Protein AF-A0A7J6W0S1-F1 (afdb_monomer_lite)

InterPro domains:
  IPR038837 tRNA ligase 1 [PTHR35460] (4-282)

Radius of gyration: 27.19 Å; chains: 1; bounding box: 61×71×93 Å

Organism: Thalictrum thalictroides (NCBI:txid46969)

Secondary structure (DSSP, 8-state):
--TTEEEEEEEEE--PBP-EEP-TT-HHHHHHHHHHHTTSEEEEEEEE-SSEEEEE--TTT-EEETTEESSHHHHHHHHHHHHHHHHHHGGGHHHHHHHHHHHHHHTTEEEEEEEE-SSS--BSB--SS-EEEEEEEEE--SSSPEEPPHHHHHHHHHHHTPPBPPEEEE-SHHHHHHHHHHHHHHTTT-BHHHHHHHHHHH-SEEE--SS-HHHHT-SB--EEEEEEEETTHHHHHHHHHHHSPPPPP-----------------PPP--SHHHHHHHHHSEESSHHHHHHHHHHHHHHPBPTTSSBSS-EEEEEEE-GGGTTSS-TTEEEEEEEEEE--THHHHHHHHHHHH-TTSPP-BSSEEEEEEEEE--GGG-SSSSHHHHHHHTT--------HHHHHHHHHTS--EEEEE-HHHHIIIIIIITTHHHHT-SSS-HHHHHHHHHHHHHHHTT--HHHHHHHHHHHHHHHHHHHHHHHTTPPPPPTTSTHHHHHHHHHHHHHHHHHHHHHHH-------SSS----TT-----PPPPPP-----

Foldseek 3Di:
DPQFKEKEKFWLDFDAFDAEADAPVCVLLVVLLVCLAVLFWKKKKFFDDFAWKKKDQAPVSAIFTQFDGLDPVRVLVVVQVLVQLCQFPPPCSVVLNNVVRCVSNVQVKMWIWGFQALVFFDALFHWPATHIETDWMWRGPQDFTDIDALLVVVLVCLVSVHKYTKMFIGRHSQLSVQLVVLCVVCQAPQFPVSSVVSRCVSGPDIDHIPDDCCRGGRTHGQFMKMWIDGSCSVVSNVVSCVVRPHDDGDDDDDDDDDDDDSPDDDDDDDDFVVVLVVLLPHHYPGPSSVLVSVVSCQQQDADPVRHGPFQKDKGKDFDVVCVVPDDPFKTKIKITIDRPDPVRQVVVLVVCVVPLVHHHDGRGTMMMMMMGGHDPPVPPPPPVVVVVVVVVPCPPDPCDPVNSVVVSVVSTSMYTRGHPSSCCCQPLNLVLLVLLPDPDDPSLVVSLVRVLVVCVSVVPDPVVSVVSSVLSSVSSVVQNVCVVVVHDRQHSRHNCVPVVVSVVVVVVVVVVVVCVVPVDDDDDDDDRGPDDDPDDDDPDDDDDDDDDDD

Sequence (550 aa):
MDSDLAASAQIRATFYPKFENEEPDKKVRQTMLERVSCGDAVLEVSLKHSGSLFMYAGNEGGAYSKNSYGNIYTAVGIFVLDRMFNEAWGTDAIEKQSKFNTFLEDNRICISMELVTAVLGDHGQRPQEDYVVVTAIAELGNGKPNFYSTPDIIAFCRTWRLPTNHVWLFSTRESVESFFATFDDLYEEGTATVVCEALDKVADLSVPGSIDHIKAQGEILEGLVGRIVSHDSLKSMEAILKKYPLPQLHCVDHDMGRQILLRRICAEKTDEEEKIKAILETIPADYSTAKLQEIIRLVQEKTGKGEKAFKVEVKCYTNRHKMSLMSGDNLHYKMVIHVRDDLTFQKYKEKMRSNPELWPLYRGFFVDLNLFKVNKETTDAEGSNVLAKEVNCDCGTSTSRTEVLAAYKDTTLMIKLKFLKYKSQTFLIRNGLKTLYREEGEVLKAYKKEYSRQMSKWNVSARKQEELSKMLDKWAGYILKKKQNGEKQVQARTYLHEVEPFLLREILQKKLLFHDSNGNNASAQNFIFGCSHDNIISVRGEGIPGVMGL

pLDDT: mean 74.94, std 22.24, range [25.11, 98.31]

Structure (mmCIF, N/CA/C/O backbone):
data_AF-A0A7J6W0S1-F1
#
_entry.id   AF-A0A7J6W0S1-F1
#
loop_
_atom_site.group_PDB
_atom_site.id
_atom_site.type_symbol
_atom_site.label_atom_id
_atom_site.label_alt_id
_atom_site.label_comp_id
_atom_site.label_asym_id
_atom_site.label_entity_id
_atom_site.label_seq_id
_atom_site.pdbx_PDB_ins_code
_atom_site.Cartn_x
_atom_site.Cartn_y
_atom_site.Cartn_z
_atom_site.occupancy
_atom_site.B_iso_or_equiv
_atom_site.auth_seq_id
_atom_site.auth_comp_id
_atom_site.auth_asym_id
_atom_site.auth_atom_id
_atom_site.pdbx_PDB_model_num
ATOM 1 N N . MET A 1 1 ? 20.205 39.766 -16.572 1.00 33.84 1 MET A N 1
ATOM 2 C CA . MET A 1 1 ? 19.722 38.507 -17.169 1.00 33.84 1 MET A CA 1
ATOM 3 C C . MET A 1 1 ? 20.916 37.892 -17.865 1.00 33.84 1 MET A C 1
ATOM 5 O O . MET A 1 1 ? 21.255 38.355 -18.945 1.00 33.84 1 MET A O 1
ATOM 9 N N . ASP A 1 2 ? 21.609 36.960 -17.211 1.00 34.19 2 ASP A N 1
ATOM 10 C CA . ASP A 1 2 ? 22.668 36.193 -17.873 1.00 34.19 2 ASP A CA 1
ATOM 11 C C . ASP A 1 2 ? 21.996 35.172 -18.793 1.00 34.19 2 ASP A C 1
ATOM 13 O O . ASP A 1 2 ? 21.341 34.241 -18.330 1.00 34.19 2 ASP A O 1
ATOM 17 N N . SER A 1 3 ? 22.117 35.382 -20.103 1.00 47.16 3 SER A N 1
ATOM 18 C CA . SER A 1 3 ? 21.508 34.578 -21.174 1.00 47.16 3 SER A CA 1
ATOM 19 C C . SER A 1 3 ? 22.121 33.184 -21.349 1.00 47.16 3 SER A C 1
ATOM 21 O O . SER A 1 3 ? 21.813 32.502 -22.320 1.00 47.16 3 SER A O 1
ATOM 23 N N . ASP A 1 4 ? 23.008 32.776 -20.443 1.00 57.50 4 ASP A N 1
ATOM 24 C CA . ASP A 1 4 ? 23.941 31.670 -20.650 1.00 57.50 4 ASP A CA 1
ATOM 25 C C . ASP A 1 4 ? 23.784 30.579 -19.569 1.00 57.50 4 ASP A C 1
ATOM 27 O O . ASP A 1 4 ? 24.713 29.815 -19.346 1.00 57.50 4 ASP A O 1
ATOM 31 N N . LEU A 1 5 ? 22.647 30.495 -18.862 1.00 56.44 5 LEU A N 1
ATOM 32 C CA . LEU A 1 5 ? 22.403 29.482 -17.820 1.00 56.44 5 LEU A CA 1
ATOM 33 C C . LEU A 1 5 ? 21.373 28.436 -18.285 1.00 56.44 5 LEU A C 1
ATOM 35 O O . LEU A 1 5 ? 20.225 28.769 -18.600 1.00 56.44 5 LEU A O 1
ATOM 39 N N . ALA A 1 6 ? 21.777 27.166 -18.298 1.00 57.69 6 ALA A N 1
ATOM 40 C CA . ALA A 1 6 ? 20.936 26.024 -18.643 1.00 57.69 6 ALA A CA 1
ATOM 41 C C . ALA A 1 6 ? 20.633 25.161 -17.410 1.00 57.69 6 ALA A C 1
ATOM 43 O O . ALA A 1 6 ? 21.397 25.131 -16.441 1.00 57.69 6 ALA A O 1
ATOM 44 N N . ALA A 1 7 ? 19.500 24.461 -17.451 1.00 63.62 7 ALA A N 1
ATOM 45 C CA . ALA A 1 7 ? 19.068 23.539 -16.407 1.00 63.62 7 ALA A CA 1
ATOM 46 C C . ALA A 1 7 ? 18.850 22.138 -16.983 1.00 63.62 7 ALA A C 1
ATOM 48 O O . ALA A 1 7 ? 18.242 22.002 -18.039 1.00 63.62 7 ALA A O 1
ATOM 49 N N . SER A 1 8 ? 19.284 21.101 -16.269 1.00 70.19 8 SER A N 1
ATOM 50 C CA . SER A 1 8 ? 18.876 19.711 -16.526 1.00 70.19 8 SER A CA 1
ATOM 51 C C . SER A 1 8 ? 18.191 19.126 -15.296 1.00 70.19 8 SER A C 1
ATOM 53 O O . SER A 1 8 ? 18.538 19.459 -14.156 1.00 70.19 8 SER A O 1
ATOM 55 N N . ALA A 1 9 ? 17.194 18.276 -15.521 1.00 73.25 9 ALA A N 1
ATOM 56 C CA . ALA A 1 9 ? 16.327 17.725 -14.495 1.00 73.25 9 ALA A CA 1
ATOM 57 C C . ALA A 1 9 ? 16.186 16.217 -14.658 1.00 73.25 9 ALA A C 1
ATOM 59 O O . ALA A 1 9 ? 15.794 15.710 -15.705 1.00 73.25 9 ALA A O 1
ATOM 60 N N . GLN A 1 10 ? 16.433 15.495 -13.572 1.00 79.31 10 GLN A N 1
ATOM 61 C CA . GLN A 1 10 ? 16.368 14.045 -13.543 1.00 79.31 10 GLN A CA 1
ATOM 62 C C . GLN A 1 10 ? 15.416 13.582 -12.446 1.00 79.31 10 GLN A C 1
ATOM 64 O O . GLN A 1 10 ? 15.667 13.813 -11.264 1.00 79.31 10 GLN A O 1
ATOM 69 N N . ILE A 1 11 ? 14.343 12.877 -12.809 1.00 82.44 11 ILE A N 1
ATOM 70 C CA . ILE A 1 11 ? 13.496 12.200 -11.819 1.00 82.44 11 ILE A CA 1
ATOM 71 C C . ILE A 1 11 ? 14.340 11.134 -11.110 1.00 82.44 11 ILE A C 1
ATOM 73 O O . ILE A 1 11 ? 15.016 10.341 -11.762 1.00 82.44 11 ILE A O 1
ATOM 77 N N . ARG A 1 12 ? 14.304 11.116 -9.775 1.00 83.31 12 ARG A N 1
ATOM 78 C CA . ARG A 1 12 ? 15.054 10.157 -8.942 1.00 83.31 12 ARG A CA 1
ATOM 79 C C . ARG A 1 12 ? 14.162 9.157 -8.226 1.00 83.31 12 ARG A C 1
ATOM 81 O O . ARG A 1 12 ? 14.604 8.055 -7.931 1.00 83.31 12 ARG A O 1
ATOM 88 N N . ALA A 1 13 ? 12.919 9.537 -7.947 1.00 86.75 13 ALA A N 1
ATOM 89 C CA . ALA A 1 13 ? 11.924 8.630 -7.401 1.00 86.75 13 ALA A CA 1
ATOM 90 C C . ALA A 1 13 ? 10.513 9.118 -7.712 1.00 86.75 13 ALA A C 1
ATOM 92 O O . ALA A 1 13 ? 10.244 10.325 -7.764 1.00 86.75 13 ALA A O 1
ATOM 93 N N . THR A 1 14 ? 9.628 8.148 -7.915 1.00 87.62 14 THR A N 1
ATOM 94 C CA . THR A 1 14 ? 8.197 8.351 -8.100 1.00 87.62 14 THR A CA 1
ATOM 95 C C . THR A 1 14 ? 7.447 7.072 -7.745 1.00 87.62 14 THR A C 1
ATOM 97 O O . THR A 1 14 ? 7.957 5.972 -7.950 1.00 87.62 14 THR A O 1
ATOM 100 N N . PHE A 1 15 ? 6.222 7.213 -7.248 1.00 89.19 15 PHE A N 1
ATOM 101 C CA . PHE A 1 15 ? 5.274 6.110 -7.110 1.00 89.19 15 PHE A CA 1
ATOM 102 C C . PHE A 1 15 ? 4.135 6.255 -8.126 1.00 89.19 15 PHE A C 1
ATOM 104 O O . PHE A 1 15 ? 4.035 7.271 -8.820 1.00 89.19 15 PHE A O 1
ATOM 111 N N . TYR A 1 16 ? 3.236 5.267 -8.195 1.00 85.31 16 TYR A N 1
ATOM 112 C CA . TYR A 1 16 ? 2.031 5.367 -9.017 1.00 85.31 16 TYR A CA 1
ATOM 113 C C . TYR A 1 16 ? 1.298 6.707 -8.805 1.00 85.31 16 TYR A C 1
ATOM 115 O O . TYR A 1 16 ? 1.277 7.247 -7.684 1.00 85.31 16 TYR A O 1
ATOM 123 N N . PRO A 1 17 ? 0.636 7.235 -9.854 1.00 78.81 17 PRO A N 1
ATOM 124 C CA . PRO A 1 17 ? -0.288 8.352 -9.711 1.00 78.81 17 PRO A CA 1
ATOM 125 C C . PRO A 1 17 ? -1.303 8.102 -8.591 1.00 78.81 17 PRO A C 1
ATOM 127 O O . PRO A 1 17 ? -1.629 6.967 -8.251 1.00 78.81 17 PRO A O 1
ATOM 130 N N . LYS A 1 18 ? -1.834 9.171 -7.996 1.00 78.56 18 LYS A N 1
ATOM 131 C CA . LYS A 1 18 ? -2.847 9.056 -6.941 1.00 78.56 18 LYS A CA 1
ATOM 132 C C . LYS A 1 18 ? -4.064 8.257 -7.438 1.00 78.56 18 LYS A C 1
ATOM 134 O O . LYS A 1 18 ? -4.747 8.670 -8.367 1.00 78.56 18 LYS A O 1
ATOM 139 N N . PHE A 1 19 ? -4.359 7.161 -6.740 1.00 82.31 19 PHE A N 1
ATOM 140 C CA . PHE A 1 19 ? -5.577 6.368 -6.901 1.00 82.31 19 PHE A CA 1
ATOM 141 C C . PHE A 1 19 ? -6.448 6.405 -5.638 1.00 82.31 19 PHE A C 1
ATOM 143 O O . PHE A 1 19 ? -5.950 6.592 -4.509 1.00 82.31 19 PHE A O 1
ATOM 150 N N . GLU A 1 20 ? -7.756 6.283 -5.852 1.00 80.00 20 GLU A N 1
ATOM 151 C CA . GLU A 1 20 ? -8.781 6.564 -4.850 1.00 80.00 20 GLU A CA 1
ATOM 152 C C . GLU A 1 20 ? -9.251 5.317 -4.106 1.00 80.00 20 GLU A C 1
ATOM 154 O O . GLU A 1 20 ? -9.044 4.181 -4.535 1.00 80.00 20 GLU A O 1
ATOM 159 N N . ASN A 1 21 ? -9.838 5.548 -2.932 1.00 85.44 21 ASN A N 1
ATOM 160 C CA . ASN A 1 21 ? -10.594 4.495 -2.268 1.00 85.44 21 ASN A CA 1
ATOM 161 C C . ASN A 1 21 ? -11.901 4.284 -3.019 1.00 85.44 21 ASN A C 1
ATOM 163 O O . ASN A 1 21 ? -12.397 5.198 -3.675 1.00 85.44 21 ASN A O 1
ATOM 167 N N . GLU A 1 22 ? -12.475 3.104 -2.857 1.00 86.50 22 GLU A N 1
ATOM 168 C CA . GLU A 1 22 ? -13.853 2.897 -3.255 1.00 86.50 22 GLU A CA 1
ATOM 169 C C . GLU A 1 22 ? -14.797 3.908 -2.591 1.00 86.50 22 GLU A C 1
ATOM 171 O O . GLU A 1 22 ? -14.722 4.175 -1.384 1.00 86.50 22 GLU A O 1
ATOM 176 N N . GLU A 1 23 ? -15.709 4.429 -3.409 1.00 83.00 23 GLU A N 1
ATOM 177 C CA . GLU A 1 23 ? -16.820 5.267 -2.986 1.00 83.00 23 GLU A CA 1
ATOM 178 C C . GLU A 1 23 ? -18.142 4.480 -3.002 1.00 83.00 23 GLU A C 1
ATOM 180 O O . GLU A 1 23 ? -18.269 3.506 -3.747 1.00 83.00 23 GLU A O 1
ATOM 185 N N . PRO A 1 24 ? -19.156 4.901 -2.219 1.00 76.31 24 PRO A N 1
ATOM 186 C CA . PRO A 1 24 ? -20.439 4.200 -2.138 1.00 76.31 24 PRO A CA 1
ATOM 187 C C . PRO A 1 24 ? -21.183 4.039 -3.470 1.00 76.31 24 PRO A C 1
ATOM 189 O O . PRO A 1 24 ? -22.037 3.165 -3.573 1.00 76.31 24 PRO A O 1
ATOM 192 N N . ASP A 1 25 ? -20.887 4.870 -4.474 1.00 79.25 25 ASP A N 1
ATOM 193 C CA . ASP A 1 25 ? -21.523 4.804 -5.793 1.00 79.25 25 ASP A CA 1
ATOM 194 C C . ASP A 1 25 ? -20.990 3.666 -6.681 1.00 79.25 25 ASP A C 1
ATOM 196 O O . ASP A 1 25 ? -21.548 3.419 -7.750 1.00 79.25 25 ASP A O 1
ATOM 200 N N . LYS A 1 26 ? -19.918 2.985 -6.245 1.00 86.19 26 LYS A N 1
ATOM 201 C CA . LYS A 1 26 ? -19.269 1.849 -6.916 1.00 86.19 26 LYS A CA 1
ATOM 202 C C . LYS A 1 26 ? -18.904 2.099 -8.391 1.00 86.19 26 LYS A C 1
ATOM 204 O O . LYS A 1 26 ? -18.616 1.146 -9.115 1.00 86.19 26 LYS A O 1
ATOM 209 N N . LYS A 1 27 ? -18.817 3.358 -8.851 1.00 87.69 27 LYS A N 1
ATOM 210 C CA . LYS A 1 27 ? -18.582 3.682 -10.276 1.00 87.69 27 LYS A CA 1
ATOM 211 C C . LYS A 1 27 ? -17.289 3.090 -10.819 1.00 87.69 27 LYS A C 1
ATOM 213 O O . LYS A 1 27 ? -17.270 2.559 -11.921 1.00 87.69 27 LYS A O 1
ATOM 218 N N . VAL A 1 28 ? -16.214 3.148 -10.030 1.00 89.31 28 VAL A N 1
ATOM 219 C CA . VAL A 1 28 ? -14.907 2.607 -10.434 1.00 89.31 28 VAL A CA 1
ATOM 220 C C . VAL A 1 28 ? -14.985 1.095 -10.660 1.00 89.31 28 VAL A C 1
ATOM 222 O O . VAL A 1 28 ? -14.444 0.616 -11.653 1.00 89.31 28 VAL A O 1
ATOM 225 N N . ARG A 1 29 ? -15.701 0.356 -9.797 1.00 91.81 29 ARG A N 1
ATOM 226 C CA . ARG A 1 29 ? -15.915 -1.091 -9.967 1.00 91.81 29 ARG A CA 1
ATOM 227 C C . ARG A 1 29 ? -16.675 -1.394 -11.253 1.00 91.81 29 ARG A C 1
ATOM 229 O O . ARG A 1 29 ? -16.268 -2.276 -11.999 1.00 91.81 29 ARG A O 1
ATOM 236 N N . GLN A 1 30 ? -17.730 -0.630 -11.532 1.00 92.00 30 GLN A N 1
ATOM 237 C CA . GLN A 1 30 ? -18.532 -0.805 -12.741 1.00 92.00 30 GLN A CA 1
ATOM 238 C C . GLN A 1 30 ? -17.696 -0.581 -14.009 1.00 92.00 30 GLN A C 1
ATOM 240 O O . GLN A 1 30 ? -17.729 -1.397 -14.924 1.00 92.00 30 GLN A O 1
ATOM 245 N N . THR A 1 31 ? -16.865 0.464 -14.032 1.00 91.94 31 THR A N 1
ATOM 246 C CA . THR A 1 31 ? -15.943 0.709 -15.151 1.00 91.94 31 THR A CA 1
ATOM 247 C C . THR A 1 31 ? -14.898 -0.401 -15.297 1.00 91.94 31 THR A C 1
ATOM 249 O O . THR A 1 31 ? -14.563 -0.778 -16.418 1.00 91.94 31 THR A O 1
ATOM 252 N N . MET A 1 32 ? -14.380 -0.945 -14.188 1.00 93.88 32 MET A N 1
ATOM 253 C CA . MET A 1 32 ? -13.470 -2.098 -14.226 1.00 93.88 32 MET A CA 1
ATOM 254 C C . MET A 1 32 ? -14.156 -3.327 -14.834 1.00 93.88 32 MET A C 1
ATOM 256 O O . MET A 1 32 ? -13.595 -3.956 -15.727 1.00 93.88 32 MET A O 1
ATOM 260 N N . LEU A 1 33 ? -15.383 -3.627 -14.399 1.00 94.62 33 LEU A N 1
ATOM 261 C CA . LEU A 1 33 ? -16.181 -4.744 -14.902 1.00 94.62 33 LEU A CA 1
ATOM 262 C C . LEU A 1 33 ? -16.462 -4.623 -16.404 1.00 94.62 33 LEU A C 1
ATOM 264 O O . LEU A 1 33 ? -16.328 -5.601 -17.136 1.00 94.62 33 LEU A O 1
ATOM 268 N N . GLU A 1 34 ? -16.828 -3.431 -16.874 1.00 93.88 34 GLU A N 1
ATOM 269 C CA . GLU A 1 34 ? -17.080 -3.162 -18.294 1.00 93.88 34 GLU A CA 1
ATOM 270 C C . GLU A 1 34 ? -15.829 -3.385 -19.146 1.00 93.88 34 GLU A C 1
ATOM 272 O O . GLU A 1 34 ? -15.902 -4.054 -20.173 1.00 93.88 34 GLU A O 1
ATOM 277 N N . ARG A 1 35 ? -14.666 -2.898 -18.694 1.00 93.06 35 ARG A N 1
ATOM 278 C CA . ARG A 1 35 ? -13.384 -3.080 -19.396 1.00 93.06 35 ARG A CA 1
ATOM 279 C C . ARG A 1 35 ? -13.022 -4.555 -19.570 1.00 93.06 35 ARG A C 1
ATOM 281 O O . ARG A 1 35 ? -12.609 -4.945 -20.656 1.00 93.06 35 ARG A O 1
ATOM 288 N N . VAL A 1 36 ? -13.208 -5.362 -18.526 1.00 94.31 36 VAL A N 1
ATOM 289 C CA . VAL A 1 36 ? -12.968 -6.813 -18.596 1.00 94.31 36 VAL A CA 1
ATOM 290 C C . VAL A 1 36 ? -14.031 -7.504 -19.457 1.00 94.31 36 VAL A C 1
ATOM 292 O O . VAL A 1 36 ? -13.692 -8.332 -20.294 1.00 94.31 36 VAL A O 1
ATOM 295 N N . SER A 1 37 ? -15.305 -7.112 -19.338 1.00 93.12 37 SER A N 1
ATOM 296 C CA . SER A 1 37 ? -16.406 -7.682 -20.139 1.00 93.12 37 SER A CA 1
ATOM 297 C C . SER A 1 37 ? -16.221 -7.470 -21.646 1.00 93.12 37 SER A C 1
ATOM 299 O O . SER A 1 37 ? -16.633 -8.313 -22.436 1.00 93.12 37 SER A O 1
ATOM 301 N N . CYS A 1 38 ? -15.607 -6.355 -22.049 1.00 91.88 38 CYS A N 1
ATOM 302 C CA . CYS A 1 38 ? -15.279 -6.073 -23.448 1.00 91.88 38 CYS A CA 1
ATOM 303 C C . CYS A 1 38 ? -14.058 -6.854 -23.965 1.00 91.88 38 CYS A C 1
ATOM 305 O O . CYS A 1 38 ? -13.773 -6.793 -25.157 1.00 91.88 38 CYS A O 1
ATOM 307 N N . GLY A 1 39 ? -13.330 -7.569 -23.099 1.00 87.69 39 GLY A N 1
ATOM 308 C CA . GLY A 1 39 ? -12.082 -8.251 -23.451 1.00 87.69 39 GLY A CA 1
ATOM 309 C C . GLY A 1 39 ? -10.873 -7.318 -23.587 1.00 87.69 39 GLY A C 1
ATOM 310 O O . GLY A 1 39 ? -9.807 -7.761 -24.004 1.00 87.69 39 GLY A O 1
ATOM 311 N N . ASP A 1 40 ? -11.008 -6.041 -23.213 1.00 86.50 40 ASP A N 1
ATOM 312 C CA . ASP A 1 40 ? -9.940 -5.040 -23.344 1.00 86.50 40 ASP A CA 1
ATOM 313 C C . ASP A 1 40 ? -8.824 -5.219 -22.299 1.00 86.50 40 ASP A C 1
ATOM 315 O O . ASP A 1 40 ? -7.755 -4.611 -22.406 1.00 86.50 40 ASP A O 1
ATOM 319 N N . ALA A 1 41 ? -9.102 -5.952 -21.219 1.00 93.31 41 ALA A N 1
ATOM 320 C CA . ALA A 1 41 ? -8.329 -5.884 -19.989 1.00 93.31 41 ALA A CA 1
ATOM 321 C C . ALA A 1 41 ? -8.522 -7.099 -19.076 1.00 93.31 41 ALA A C 1
ATOM 323 O O . ALA A 1 41 ? -9.531 -7.794 -19.143 1.00 93.31 41 ALA A O 1
ATOM 324 N N . VAL A 1 42 ? -7.587 -7.258 -18.139 1.00 95.00 42 VAL A N 1
ATOM 325 C CA . VAL A 1 42 ? -7.707 -8.130 -16.962 1.00 95.00 42 VAL A CA 1
ATOM 326 C C . VAL A 1 42 ? -7.770 -7.251 -15.710 1.00 95.00 42 VAL A C 1
ATOM 328 O O . VAL A 1 42 ? -7.076 -6.232 -15.618 1.00 95.00 42 VAL A O 1
ATOM 331 N N . LEU A 1 43 ? -8.597 -7.625 -14.735 1.00 97.00 43 LEU A N 1
ATOM 332 C CA . LEU A 1 43 ? -8.545 -7.046 -13.397 1.00 97.00 43 LEU A CA 1
ATOM 333 C C . LEU A 1 43 ? -7.491 -7.793 -12.581 1.00 97.00 43 LEU A C 1
ATOM 335 O O . LEU A 1 43 ? -7.607 -8.987 -12.325 1.00 97.00 43 LEU A O 1
ATOM 339 N N . GLU A 1 44 ? -6.480 -7.063 -12.137 1.00 96.94 44 GLU A N 1
ATOM 340 C CA . GLU A 1 44 ? -5.505 -7.539 -11.173 1.00 96.94 44 GLU A CA 1
ATOM 341 C C . GLU A 1 44 ? -5.831 -7.017 -9.778 1.00 96.94 44 GLU A C 1
ATOM 343 O O . GLU A 1 44 ? -6.130 -5.836 -9.600 1.00 96.94 44 GLU A O 1
ATOM 348 N N . VAL A 1 45 ? -5.710 -7.876 -8.774 1.00 97.88 45 VAL A N 1
ATOM 349 C CA . VAL A 1 45 ? -5.892 -7.523 -7.369 1.00 97.88 45 VAL A CA 1
ATOM 350 C C . VAL A 1 45 ? -4.666 -7.957 -6.582 1.00 97.88 45 VAL A C 1
ATOM 352 O O . VAL A 1 45 ? -4.200 -9.076 -6.742 1.00 97.88 45 VAL A O 1
ATOM 355 N N . SER A 1 46 ? -4.152 -7.098 -5.705 1.00 97.25 46 SER A N 1
ATOM 356 C CA . SER A 1 46 ? -3.056 -7.440 -4.795 1.00 97.25 46 SER A CA 1
ATOM 357 C C . SER A 1 46 ? -3.404 -7.130 -3.345 1.00 97.25 46 SER A C 1
ATOM 359 O O . SER A 1 46 ? -4.201 -6.218 -3.074 1.00 97.25 46 SER A O 1
ATOM 361 N N . LEU A 1 47 ? -2.750 -7.806 -2.394 1.00 96.44 47 LEU A N 1
ATOM 362 C CA . LEU A 1 47 ? -2.882 -7.437 -0.983 1.00 96.44 47 LEU A CA 1
ATOM 363 C C . LEU A 1 47 ? -2.425 -5.996 -0.766 1.00 96.44 47 LEU A C 1
ATOM 365 O O . LEU A 1 47 ? -1.409 -5.537 -1.302 1.00 96.44 47 LEU A O 1
ATOM 369 N N . LYS A 1 48 ? -3.179 -5.267 0.058 1.00 95.19 48 LYS A N 1
ATOM 370 C CA . LYS A 1 48 ? -2.737 -3.981 0.570 1.00 95.19 48 LYS A CA 1
ATOM 371 C C . LYS A 1 48 ? -2.075 -4.191 1.929 1.00 95.19 48 LYS A C 1
ATOM 373 O O . LYS A 1 48 ? -2.750 -4.226 2.955 1.00 95.19 48 LYS A O 1
ATOM 378 N N . HIS A 1 49 ? -0.749 -4.253 1.919 1.00 93.06 49 HIS A N 1
ATOM 379 C CA . HIS A 1 49 ? 0.052 -4.264 3.138 1.00 93.06 49 HIS A CA 1
ATOM 380 C C . HIS A 1 49 ? -0.129 -2.961 3.936 1.00 93.06 49 HIS A C 1
ATOM 382 O O . HIS A 1 49 ? -0.506 -1.912 3.386 1.00 93.06 49 HIS A O 1
ATOM 388 N N . SER A 1 50 ? 0.083 -3.062 5.248 1.00 90.00 50 SER A N 1
ATOM 389 C CA . SER A 1 50 ? -0.185 -1.998 6.215 1.00 90.00 50 SER A CA 1
ATOM 390 C C . SER A 1 50 ? 1.133 -1.428 6.732 1.00 90.00 50 SER A C 1
ATOM 392 O O . SER A 1 50 ? 1.585 -1.751 7.830 1.00 90.00 50 SER A O 1
ATOM 394 N N . GLY A 1 51 ? 1.776 -0.592 5.918 1.00 89.75 51 GLY A N 1
ATOM 395 C CA . GLY A 1 51 ? 3.077 -0.027 6.241 1.00 89.75 51 GLY A CA 1
ATOM 396 C C . GLY A 1 51 ? 3.247 1.404 5.748 1.00 89.75 51 GLY A C 1
ATOM 397 O O . GLY A 1 51 ? 2.316 2.218 5.711 1.00 89.75 51 GLY A O 1
ATOM 398 N N . SER A 1 52 ? 4.493 1.732 5.425 1.00 90.25 52 SER A N 1
ATOM 399 C CA . SER A 1 52 ? 4.896 3.030 4.897 1.00 90.25 52 SER A CA 1
ATOM 400 C C . SER A 1 52 ? 5.520 2.877 3.518 1.00 90.25 52 SER A C 1
ATOM 402 O O . SER A 1 52 ? 6.410 2.059 3.328 1.00 90.25 52 SER A O 1
ATOM 404 N N . LEU A 1 53 ? 5.117 3.728 2.572 1.00 93.69 53 LEU A N 1
ATOM 405 C CA . LEU A 1 53 ? 5.753 3.776 1.257 1.00 93.69 53 LEU A CA 1
ATOM 406 C C . LEU A 1 53 ? 7.239 4.140 1.396 1.00 93.69 53 LEU A C 1
ATOM 408 O O . LEU A 1 53 ? 7.574 5.248 1.842 1.00 93.69 53 LEU A O 1
ATOM 412 N N . PHE A 1 54 ? 8.089 3.224 0.949 1.00 93.00 54 PHE A N 1
ATOM 413 C CA . PHE A 1 54 ? 9.536 3.338 0.867 1.00 93.00 54 PHE A CA 1
ATOM 414 C C . PHE A 1 54 ? 9.969 3.134 -0.585 1.00 93.00 54 PHE A C 1
ATOM 416 O O . PHE A 1 54 ? 9.539 2.193 -1.240 1.00 93.00 54 PHE A O 1
ATOM 423 N N . MET A 1 55 ? 10.792 4.029 -1.111 1.00 95.56 55 MET A N 1
ATOM 424 C CA . MET A 1 55 ? 11.280 3.974 -2.485 1.00 95.56 55 MET A CA 1
ATOM 425 C C . MET A 1 55 ? 12.802 4.007 -2.479 1.00 95.56 55 MET A C 1
ATOM 427 O O . MET A 1 55 ? 13.405 4.728 -1.683 1.00 95.56 55 MET A O 1
ATOM 431 N N . TYR A 1 56 ? 13.415 3.252 -3.380 1.00 93.50 56 TYR A N 1
ATOM 432 C CA . TYR A 1 56 ? 14.862 3.106 -3.464 1.00 93.50 56 TYR A CA 1
ATOM 433 C C . TYR A 1 56 ? 15.306 3.102 -4.928 1.00 93.50 56 TYR A C 1
ATOM 435 O O . TYR A 1 56 ? 14.609 2.559 -5.783 1.00 93.50 56 TYR A O 1
ATOM 443 N N . ALA A 1 57 ? 16.426 3.751 -5.230 1.00 93.19 57 ALA A N 1
ATOM 444 C CA . ALA A 1 57 ? 16.926 3.897 -6.600 1.00 93.19 57 ALA A CA 1
ATOM 445 C C . ALA A 1 57 ? 18.438 3.622 -6.712 1.00 93.19 57 ALA A C 1
ATOM 447 O O . ALA A 1 57 ? 19.099 4.146 -7.602 1.00 93.19 57 ALA A O 1
ATOM 448 N N . GLY A 1 58 ? 18.993 2.837 -5.783 1.00 85.75 58 GLY A N 1
ATOM 449 C CA . GLY A 1 58 ? 20.436 2.629 -5.640 1.00 85.75 58 GLY A CA 1
ATOM 450 C C . GLY A 1 58 ? 21.070 3.587 -4.629 1.00 85.75 58 GLY A C 1
ATOM 451 O O . GLY A 1 58 ? 20.396 4.437 -4.039 1.00 85.75 58 GLY A O 1
ATOM 452 N N . ASN A 1 59 ? 22.374 3.445 -4.410 1.00 77.38 59 ASN A N 1
ATOM 453 C CA . ASN A 1 59 ? 23.121 4.222 -3.421 1.00 77.38 59 ASN A CA 1
ATOM 454 C C . ASN A 1 59 ? 23.210 5.698 -3.820 1.00 77.38 59 ASN A C 1
ATOM 456 O O . ASN A 1 59 ? 22.907 6.580 -3.015 1.00 77.38 59 ASN A O 1
ATOM 460 N N . GLU A 1 60 ? 23.539 5.960 -5.082 1.00 74.38 60 GLU A N 1
ATOM 461 C CA . GLU A 1 60 ? 23.576 7.304 -5.654 1.00 74.38 60 GLU A CA 1
ATOM 462 C C . GLU A 1 60 ? 22.161 7.812 -5.957 1.00 74.38 60 GLU A C 1
ATOM 464 O O . GLU A 1 60 ? 21.856 9.002 -5.802 1.00 74.38 60 GLU A O 1
ATOM 469 N N . GLY A 1 61 ? 21.270 6.914 -6.395 1.00 76.31 61 GLY A N 1
ATOM 470 C CA . GLY A 1 61 ? 19.853 7.205 -6.632 1.00 76.31 61 GLY A CA 1
ATOM 471 C C . GLY A 1 61 ? 19.125 7.678 -5.382 1.00 76.31 61 GLY A C 1
ATOM 472 O O . GLY A 1 61 ? 18.331 8.621 -5.449 1.00 76.31 61 GLY A O 1
ATOM 473 N N . GLY A 1 62 ? 19.461 7.092 -4.237 1.00 82.25 62 GLY A N 1
ATOM 474 C CA . GLY A 1 62 ? 18.980 7.454 -2.916 1.00 82.25 62 GLY A CA 1
ATOM 475 C C . GLY A 1 62 ? 17.725 6.699 -2.479 1.00 82.25 62 GLY A C 1
ATOM 476 O O . GLY A 1 62 ? 17.090 5.957 -3.232 1.00 82.25 62 GLY A O 1
ATOM 477 N N . ALA A 1 63 ? 17.362 6.939 -1.221 1.00 81.56 63 ALA A N 1
ATOM 478 C CA . ALA A 1 63 ? 16.200 6.362 -0.568 1.00 81.56 63 ALA A CA 1
ATOM 479 C C . ALA A 1 63 ? 15.188 7.445 -0.186 1.00 81.56 63 ALA A C 1
ATOM 481 O O . ALA A 1 63 ? 15.547 8.523 0.304 1.00 81.56 63 ALA A O 1
ATOM 482 N N . TYR A 1 64 ? 13.909 7.139 -0.372 1.00 86.75 64 TYR A N 1
ATOM 483 C CA . TYR A 1 64 ? 12.822 8.098 -0.269 1.00 86.75 64 TYR A CA 1
ATOM 484 C C . TYR A 1 64 ? 11.635 7.498 0.479 1.00 86.75 64 TYR A C 1
ATOM 486 O O . TYR A 1 64 ? 11.289 6.331 0.352 1.00 86.75 64 TYR A O 1
ATOM 494 N N . SER A 1 65 ? 10.982 8.333 1.268 1.00 85.38 65 SER A N 1
ATOM 495 C CA . SER A 1 65 ? 9.660 8.076 1.830 1.00 85.38 65 SER A CA 1
ATOM 496 C C . SER A 1 65 ? 8.646 8.918 1.065 1.00 85.38 65 SER A C 1
ATOM 498 O O . SER A 1 65 ? 9.019 9.856 0.358 1.00 85.38 65 SER A O 1
ATOM 500 N N . LYS A 1 66 ? 7.354 8.638 1.251 1.00 80.44 66 LYS A N 1
ATOM 501 C CA . LYS A 1 66 ? 6.243 9.267 0.515 1.00 80.44 66 LYS A CA 1
ATOM 502 C C . LYS A 1 66 ? 6.392 10.761 0.186 1.00 80.44 66 LYS A C 1
ATOM 504 O O . LYS A 1 66 ? 5.964 11.152 -0.886 1.00 80.44 66 LYS A O 1
ATOM 509 N N . ASN A 1 67 ? 6.930 11.588 1.084 1.00 75.31 67 ASN A N 1
ATOM 510 C CA . ASN A 1 67 ? 7.092 13.035 0.868 1.00 75.31 67 ASN A CA 1
ATOM 511 C C . ASN A 1 67 ? 8.423 13.588 1.421 1.00 75.31 67 ASN A C 1
ATOM 513 O O . ASN A 1 67 ? 8.547 14.789 1.656 1.00 75.31 67 ASN A O 1
ATOM 517 N N . SER A 1 68 ? 9.399 12.727 1.709 1.00 74.62 68 SER A N 1
ATOM 518 C CA . SER A 1 68 ? 10.660 13.147 2.334 1.00 74.62 68 SER A CA 1
ATOM 519 C C . SER A 1 68 ? 11.789 12.155 2.087 1.00 74.62 68 SER A C 1
ATOM 521 O O . SER A 1 68 ? 11.537 10.986 1.819 1.00 74.62 68 SER A O 1
ATOM 523 N N . TYR A 1 69 ? 13.029 12.601 2.242 1.00 77.75 69 TYR A N 1
ATOM 524 C CA . TYR A 1 69 ? 14.231 11.770 2.177 1.00 77.75 69 TYR A CA 1
ATOM 525 C C . TYR A 1 69 ? 15.142 12.089 3.371 1.00 77.75 69 TYR A C 1
ATOM 527 O O . TYR A 1 69 ? 14.963 13.128 4.011 1.00 77.75 69 TYR A O 1
ATOM 535 N N . GLY A 1 70 ? 16.081 11.196 3.699 1.00 66.00 70 GLY A N 1
ATOM 536 C CA . GLY A 1 70 ? 17.035 11.408 4.799 1.00 66.00 70 GLY A CA 1
ATOM 537 C C . GLY A 1 70 ? 16.395 11.450 6.193 1.00 66.00 70 GLY A C 1
ATOM 538 O O . GLY A 1 70 ? 16.863 12.165 7.074 1.00 66.00 70 GLY A O 1
ATOM 539 N N . ASN A 1 71 ? 15.295 10.723 6.393 1.00 70.81 71 ASN A N 1
ATOM 540 C CA . ASN A 1 71 ? 14.572 10.650 7.661 1.00 70.81 71 ASN A CA 1
ATOM 541 C C . ASN A 1 71 ? 14.606 9.225 8.248 1.00 70.81 71 ASN A C 1
ATOM 543 O O . ASN A 1 71 ? 15.177 8.300 7.668 1.00 70.81 71 ASN A O 1
ATOM 547 N N . ILE A 1 72 ? 13.949 9.035 9.396 1.00 66.75 72 ILE A N 1
ATOM 548 C CA . ILE A 1 72 ? 13.867 7.722 10.050 1.00 66.75 72 ILE A CA 1
ATOM 549 C C . ILE A 1 72 ? 13.176 6.655 9.184 1.00 66.75 72 ILE A C 1
ATOM 551 O O . ILE A 1 72 ? 13.577 5.502 9.228 1.00 66.75 72 ILE A O 1
ATOM 555 N N . TYR A 1 73 ? 12.200 7.024 8.348 1.00 78.50 73 TYR A N 1
ATOM 556 C CA . TYR A 1 73 ? 11.514 6.082 7.456 1.00 78.50 73 TYR A CA 1
ATOM 557 C C . TYR A 1 73 ? 12.462 5.555 6.379 1.00 78.50 73 TYR A C 1
ATOM 559 O O . TYR A 1 73 ? 12.501 4.358 6.126 1.00 78.50 73 TYR A O 1
ATOM 567 N N . THR A 1 74 ? 13.259 6.438 5.771 1.00 77.31 74 THR A N 1
ATOM 568 C CA . THR A 1 74 ? 14.257 6.032 4.775 1.00 77.31 74 THR A CA 1
ATOM 569 C C . THR A 1 74 ? 15.391 5.231 5.398 1.00 77.31 74 THR A C 1
ATOM 571 O O . THR A 1 74 ? 15.864 4.289 4.782 1.00 77.31 74 THR A O 1
ATOM 574 N N . ALA A 1 75 ? 15.792 5.568 6.626 1.00 67.44 75 ALA A N 1
ATOM 575 C CA . ALA A 1 75 ? 16.820 4.834 7.357 1.00 67.44 75 ALA A CA 1
ATOM 576 C C . ALA A 1 75 ? 16.384 3.403 7.692 1.00 67.44 75 ALA A C 1
ATOM 578 O O . ALA A 1 75 ? 17.111 2.456 7.413 1.00 67.44 75 ALA A O 1
ATOM 579 N N . VAL A 1 76 ? 15.182 3.252 8.259 1.00 73.44 76 VAL A N 1
ATOM 580 C CA . VAL A 1 76 ? 14.613 1.936 8.573 1.00 73.44 76 VAL A CA 1
ATOM 581 C C . VAL A 1 76 ? 14.370 1.143 7.290 1.00 73.44 76 VAL A C 1
ATOM 583 O O . VAL A 1 76 ? 14.660 -0.043 7.259 1.00 73.44 76 VAL A O 1
ATOM 586 N N . GLY A 1 77 ? 13.916 1.791 6.212 1.00 78.50 77 GLY A N 1
ATOM 587 C CA . GLY A 1 77 ? 13.734 1.130 4.919 1.00 78.50 77 GLY A CA 1
ATOM 588 C C . GLY A 1 77 ? 15.025 0.561 4.332 1.00 78.50 77 GLY A C 1
ATOM 589 O O . GLY A 1 77 ? 15.019 -0.584 3.892 1.00 78.50 77 GLY A O 1
ATOM 590 N N . ILE A 1 78 ? 16.130 1.317 4.376 1.00 80.38 78 ILE A N 1
ATOM 591 C CA . ILE A 1 78 ? 17.453 0.817 3.963 1.00 80.38 78 ILE A CA 1
ATOM 592 C C . ILE A 1 78 ? 17.865 -0.356 4.853 1.00 80.38 78 ILE A C 1
ATOM 594 O O . ILE A 1 78 ? 18.168 -1.423 4.342 1.00 80.38 78 ILE A O 1
ATOM 598 N N . PHE A 1 79 ? 17.791 -0.192 6.177 1.00 77.94 79 PHE A N 1
ATOM 599 C CA . PHE A 1 79 ? 18.182 -1.240 7.121 1.00 77.94 79 PHE A CA 1
ATOM 600 C C . PHE A 1 79 ? 17.421 -2.555 6.896 1.00 77.94 79 PHE A C 1
ATOM 602 O O . PHE A 1 79 ? 18.020 -3.628 6.878 1.00 77.94 79 PHE A O 1
ATOM 609 N N . VAL A 1 80 ? 16.099 -2.481 6.708 1.00 79.19 80 VAL A N 1
ATOM 610 C CA . VAL A 1 80 ? 15.277 -3.665 6.439 1.00 79.19 80 VAL A CA 1
ATOM 611 C C . VAL A 1 80 ? 15.637 -4.268 5.082 1.00 79.19 80 VAL A C 1
ATOM 613 O O . VAL A 1 80 ? 15.806 -5.478 5.007 1.00 79.19 80 VAL A O 1
ATOM 616 N N . LEU A 1 81 ? 15.818 -3.460 4.033 1.00 85.88 81 LEU A N 1
ATOM 617 C CA . LEU A 1 81 ? 16.231 -3.957 2.717 1.00 85.88 81 LEU A CA 1
ATOM 618 C C . LEU A 1 81 ? 17.590 -4.678 2.777 1.00 85.88 81 LEU A C 1
ATOM 620 O O . LEU A 1 81 ? 17.705 -5.786 2.256 1.00 85.88 81 LEU A O 1
ATOM 624 N N . ASP A 1 82 ? 18.580 -4.097 3.458 1.00 78.75 82 ASP A N 1
ATOM 625 C CA . ASP A 1 82 ? 19.907 -4.692 3.663 1.00 78.75 82 ASP A CA 1
ATOM 626 C C . ASP A 1 82 ? 19.795 -6.043 4.383 1.00 78.75 82 ASP A C 1
ATOM 628 O O . ASP A 1 82 ? 20.378 -7.040 3.950 1.00 78.75 82 ASP A O 1
ATOM 632 N N . ARG A 1 83 ? 19.001 -6.109 5.462 1.00 81.81 83 ARG A N 1
ATOM 633 C CA . ARG A 1 83 ? 18.727 -7.352 6.201 1.00 81.81 83 ARG A CA 1
ATOM 634 C C . ARG A 1 83 ? 18.136 -8.424 5.286 1.00 81.81 83 ARG A C 1
ATOM 636 O O . ARG A 1 83 ? 18.610 -9.554 5.296 1.00 81.81 83 ARG A O 1
ATOM 643 N N . MET A 1 84 ? 17.166 -8.062 4.449 1.00 84.12 84 MET A N 1
ATOM 644 C CA . MET A 1 84 ? 16.534 -9.003 3.520 1.00 84.12 84 MET A CA 1
ATOM 645 C C . MET A 1 84 ? 17.491 -9.501 2.430 1.00 84.12 84 MET A C 1
ATOM 647 O O . MET A 1 84 ? 17.415 -10.663 2.039 1.00 84.12 84 MET A O 1
ATOM 651 N N . PHE A 1 85 ? 18.429 -8.669 1.963 1.00 84.31 85 PHE A N 1
ATOM 652 C CA . PHE A 1 85 ? 19.502 -9.134 1.077 1.00 84.31 85 PHE A CA 1
ATOM 653 C C . PHE A 1 85 ? 20.412 -10.150 1.776 1.00 84.31 85 PHE A C 1
ATOM 655 O O . PHE A 1 85 ? 20.765 -11.157 1.162 1.00 84.31 85 PHE A O 1
ATOM 662 N N . ASN A 1 86 ? 20.751 -9.922 3.049 1.00 79.12 86 ASN A N 1
ATOM 663 C CA . ASN A 1 86 ? 21.522 -10.875 3.852 1.00 79.12 86 ASN A CA 1
ATOM 664 C C . ASN A 1 86 ? 20.785 -12.210 4.018 1.00 79.12 86 ASN A C 1
ATOM 666 O O . ASN A 1 86 ? 21.378 -13.259 3.795 1.00 79.12 86 ASN A O 1
ATOM 670 N N . GLU A 1 87 ? 19.487 -12.191 4.315 1.00 82.06 87 GLU A N 1
ATOM 671 C CA . GLU A 1 87 ? 18.672 -13.412 4.411 1.00 82.06 87 GLU A CA 1
ATOM 672 C C . GLU A 1 87 ? 18.558 -14.150 3.070 1.00 82.06 87 GLU A C 1
ATOM 674 O O . GLU A 1 87 ? 18.593 -15.377 3.013 1.00 82.06 87 GLU A O 1
ATOM 679 N N . ALA A 1 88 ? 18.433 -13.410 1.967 1.00 87.44 88 ALA A N 1
ATOM 680 C CA . ALA A 1 88 ? 18.226 -13.994 0.649 1.00 87.44 88 ALA A CA 1
ATOM 681 C C . ALA A 1 88 ? 19.505 -14.558 0.012 1.00 87.44 88 ALA A C 1
ATOM 683 O O . ALA A 1 88 ? 19.426 -15.502 -0.784 1.00 87.44 88 ALA A O 1
ATOM 684 N N . TRP A 1 89 ? 20.665 -13.966 0.306 1.00 86.69 89 TRP A N 1
ATOM 685 C CA . TRP A 1 89 ? 21.931 -14.248 -0.381 1.00 86.69 89 TRP A CA 1
ATOM 686 C C . TRP A 1 89 ? 23.065 -14.703 0.548 1.00 86.69 89 TRP A C 1
ATOM 688 O O . TRP A 1 89 ? 24.099 -15.146 0.051 1.00 86.69 89 TRP A O 1
ATOM 698 N N . GLY A 1 90 ? 22.891 -14.641 1.870 1.00 86.62 90 GLY A N 1
ATOM 699 C CA . GLY A 1 90 ? 23.893 -15.067 2.845 1.00 86.62 90 GLY A CA 1
ATOM 700 C C . GLY A 1 90 ? 25.220 -14.328 2.666 1.00 86.62 90 GLY A C 1
ATOM 701 O O . GLY A 1 90 ? 25.265 -13.101 2.614 1.00 86.62 90 GLY A O 1
ATOM 702 N N . THR A 1 91 ? 26.310 -15.082 2.524 1.00 86.25 91 THR A N 1
ATOM 703 C CA . THR A 1 91 ? 27.666 -14.539 2.332 1.00 86.25 91 THR A CA 1
ATOM 704 C C . THR A 1 91 ? 27.813 -13.680 1.078 1.00 86.25 91 THR A C 1
ATOM 706 O O . THR A 1 91 ? 28.660 -12.790 1.046 1.00 86.25 91 THR A O 1
ATOM 709 N N . ASP A 1 92 ? 26.973 -13.903 0.065 1.00 89.88 92 ASP A N 1
ATOM 710 C CA . ASP A 1 92 ? 27.046 -13.191 -1.214 1.00 89.88 92 ASP A CA 1
ATOM 711 C C . ASP A 1 92 ? 26.281 -11.857 -1.186 1.00 89.88 92 ASP A C 1
ATOM 713 O O . ASP A 1 92 ? 26.283 -11.117 -2.174 1.00 89.88 92 ASP A O 1
ATOM 717 N N . ALA A 1 93 ? 25.606 -11.530 -0.078 1.00 82.56 93 ALA A N 1
ATOM 718 C CA . ALA A 1 93 ? 24.691 -10.395 0.007 1.00 82.56 93 ALA A CA 1
ATOM 719 C C . ALA A 1 93 ? 25.338 -9.059 -0.365 1.00 82.56 93 ALA A C 1
ATOM 721 O O . ALA A 1 93 ? 24.753 -8.308 -1.140 1.00 82.56 93 ALA A O 1
ATOM 722 N N . ILE A 1 94 ? 26.561 -8.793 0.102 1.00 81.44 94 ILE A N 1
ATOM 723 C CA . ILE A 1 94 ? 27.285 -7.546 -0.198 1.00 81.44 94 ILE A CA 1
ATOM 724 C C . ILE A 1 94 ? 27.536 -7.409 -1.706 1.00 81.44 94 ILE A C 1
ATOM 726 O O . ILE A 1 94 ? 27.265 -6.361 -2.296 1.00 81.44 94 ILE A O 1
ATOM 730 N N . GLU A 1 95 ? 28.017 -8.473 -2.354 1.00 91.50 95 GLU A N 1
ATOM 731 C CA . GLU A 1 95 ? 28.287 -8.469 -3.795 1.00 91.50 95 GLU A CA 1
ATOM 732 C C . GLU A 1 95 ? 26.987 -8.314 -4.596 1.00 91.50 95 GLU A C 1
ATOM 734 O O . GLU A 1 95 ? 26.909 -7.518 -5.537 1.00 91.50 95 GLU A O 1
ATOM 739 N N . LYS A 1 96 ? 25.941 -9.054 -4.212 1.00 92.50 96 LYS A N 1
ATOM 740 C CA . LYS A 1 96 ? 24.637 -9.021 -4.884 1.00 92.50 96 LYS A CA 1
ATOM 741 C C . LYS A 1 96 ? 23.955 -7.675 -4.725 1.00 92.50 96 LYS A C 1
ATOM 743 O O . LYS A 1 96 ? 23.401 -7.175 -5.700 1.00 92.50 96 LYS A O 1
ATOM 748 N N . GLN A 1 97 ? 24.048 -7.065 -3.551 1.00 86.19 97 GLN A N 1
ATOM 749 C CA . GLN A 1 97 ? 23.512 -5.739 -3.296 1.00 86.19 97 GLN A CA 1
ATOM 750 C C . GLN A 1 97 ? 24.282 -4.658 -4.062 1.00 86.19 97 GLN A C 1
ATOM 752 O O . GLN A 1 97 ? 23.667 -3.763 -4.635 1.00 86.19 97 GLN A O 1
ATOM 757 N N . SER A 1 98 ? 25.611 -4.762 -4.160 1.00 88.69 98 SER A N 1
ATOM 758 C CA . SER A 1 98 ? 26.395 -3.850 -5.000 1.00 88.69 98 SER A CA 1
ATOM 759 C C . SER A 1 98 ? 25.976 -3.947 -6.470 1.00 88.69 98 SER A C 1
ATOM 761 O O . SER A 1 98 ? 25.691 -2.921 -7.082 1.00 88.69 98 SER A O 1
ATOM 763 N N . LYS A 1 99 ? 25.850 -5.167 -7.013 1.00 95.94 99 LYS A N 1
ATOM 764 C CA . LYS A 1 99 ? 25.359 -5.397 -8.384 1.00 95.94 99 LYS A CA 1
ATOM 765 C C . LYS A 1 99 ? 23.936 -4.883 -8.585 1.00 95.94 99 LYS A C 1
ATOM 767 O O . LYS A 1 99 ? 23.632 -4.329 -9.636 1.00 95.94 99 LYS A O 1
ATOM 772 N N . PHE A 1 100 ? 23.077 -5.059 -7.585 1.00 95.75 100 PHE A N 1
ATOM 773 C CA . PHE A 1 100 ? 21.713 -4.551 -7.596 1.00 95.75 100 PHE A CA 1
ATOM 774 C C . PHE A 1 100 ? 21.676 -3.027 -7.684 1.00 95.75 100 PHE A C 1
ATOM 776 O O . PHE A 1 100 ? 20.968 -2.478 -8.523 1.00 95.75 100 PHE A O 1
ATOM 783 N N . ASN A 1 101 ? 22.476 -2.344 -6.867 1.00 89.94 101 ASN A N 1
ATOM 784 C CA . ASN A 1 101 ? 22.534 -0.886 -6.850 1.00 89.94 101 ASN A CA 1
ATOM 785 C C . ASN A 1 101 ? 23.047 -0.327 -8.175 1.00 89.94 101 ASN A C 1
ATOM 787 O O . ASN A 1 101 ? 22.405 0.558 -8.735 1.00 89.94 101 ASN A O 1
ATOM 791 N N . THR A 1 102 ? 24.124 -0.902 -8.717 1.00 93.44 102 THR A N 1
ATOM 792 C CA . THR A 1 102 ? 24.624 -0.550 -10.052 1.00 93.44 102 THR A CA 1
ATOM 793 C C . THR A 1 102 ? 23.550 -0.771 -11.116 1.00 93.44 102 THR A C 1
ATOM 795 O O . THR A 1 102 ? 23.298 0.114 -11.924 1.00 93.44 102 THR A O 1
ATOM 798 N N . PHE A 1 103 ? 22.831 -1.898 -11.068 1.00 95.94 103 PHE A N 1
ATOM 799 C CA . PHE A 1 103 ? 21.735 -2.160 -12.001 1.00 95.94 103 PHE A CA 1
ATOM 800 C C . PHE A 1 103 ? 20.626 -1.101 -11.915 1.00 95.94 103 PHE A C 1
ATOM 802 O O . PHE A 1 103 ? 20.161 -0.627 -12.952 1.00 95.94 103 PHE A O 1
ATOM 809 N N . LEU A 1 104 ? 20.196 -0.717 -10.708 1.00 94.50 104 LEU A N 1
ATOM 810 C CA . LEU A 1 104 ? 19.185 0.329 -10.530 1.00 94.50 104 LEU A CA 1
ATOM 811 C C . LEU A 1 104 ? 19.656 1.675 -11.089 1.00 94.50 104 LEU A C 1
ATOM 813 O O . LEU A 1 104 ? 18.878 2.382 -11.725 1.00 94.50 104 LEU A O 1
ATOM 817 N N . GLU A 1 105 ? 20.918 2.023 -10.862 1.00 90.62 105 GLU A N 1
ATOM 818 C CA . GLU A 1 105 ? 21.496 3.300 -11.274 1.00 90.62 105 GLU A CA 1
ATOM 819 C C . GLU A 1 105 ? 21.673 3.381 -12.793 1.00 90.62 105 GLU A C 1
ATOM 821 O O . GLU A 1 105 ? 21.184 4.334 -13.407 1.00 90.62 105 GLU A O 1
ATOM 826 N N . ASP A 1 106 ? 22.275 2.355 -13.399 1.00 91.81 106 ASP A N 1
ATOM 827 C CA . ASP A 1 106 ? 22.543 2.281 -14.840 1.00 91.81 106 ASP A CA 1
ATOM 828 C C . ASP A 1 106 ? 21.248 2.283 -15.658 1.00 91.81 106 ASP A C 1
ATOM 830 O O . ASP A 1 106 ? 21.153 2.941 -16.694 1.00 91.81 106 ASP A O 1
ATOM 834 N N . ASN A 1 107 ? 20.217 1.590 -15.164 1.00 92.00 107 ASN A N 1
ATOM 835 C CA . ASN A 1 107 ? 18.922 1.481 -15.839 1.00 92.00 107 ASN A CA 1
ATOM 836 C C . ASN A 1 107 ? 17.916 2.550 -15.381 1.00 92.00 107 ASN A C 1
ATOM 838 O O . ASN A 1 107 ? 16.768 2.549 -15.819 1.00 92.00 107 ASN A O 1
ATOM 842 N N . ARG A 1 108 ? 18.319 3.470 -14.491 1.00 91.81 108 ARG A N 1
ATOM 843 C CA . ARG A 1 108 ? 17.462 4.526 -13.918 1.00 91.81 108 ARG A CA 1
ATOM 844 C C . ARG A 1 108 ? 16.153 3.981 -13.338 1.00 91.81 108 ARG A C 1
ATOM 846 O O . ARG A 1 108 ? 15.075 4.513 -13.601 1.00 91.81 108 ARG A O 1
ATOM 853 N N . ILE A 1 109 ? 16.242 2.936 -12.529 1.00 94.38 109 ILE A N 1
ATOM 854 C CA . ILE A 1 109 ? 15.091 2.264 -11.932 1.00 94.38 109 ILE A CA 1
ATOM 855 C C . ILE A 1 109 ? 14.873 2.750 -10.499 1.00 94.38 109 ILE A C 1
ATOM 857 O O . ILE A 1 109 ? 15.788 2.780 -9.678 1.00 94.38 109 ILE A O 1
ATOM 861 N N . CYS A 1 110 ? 13.621 3.063 -10.175 1.00 95.19 110 CYS A N 1
ATOM 862 C CA . CYS A 1 110 ? 13.155 3.252 -8.811 1.00 95.19 110 CYS A CA 1
ATOM 863 C C . CYS A 1 110 ? 12.192 2.127 -8.429 1.00 95.19 110 CYS A C 1
ATOM 865 O O . CYS A 1 110 ? 11.132 1.955 -9.037 1.00 95.19 110 CYS A O 1
ATOM 867 N N . ILE A 1 111 ? 12.546 1.380 -7.387 1.00 97.00 111 ILE A N 1
ATOM 868 C CA . ILE A 1 111 ? 11.661 0.389 -6.778 1.00 97.00 111 ILE A CA 1
ATOM 869 C C . ILE A 1 111 ? 10.853 1.059 -5.671 1.00 97.00 111 ILE A C 1
ATOM 871 O O . ILE A 1 111 ? 11.381 1.830 -4.870 1.00 97.00 111 ILE A O 1
ATOM 875 N N . SER A 1 112 ? 9.564 0.756 -5.620 1.00 96.50 112 SER A N 1
ATOM 876 C CA . SER A 1 112 ? 8.647 1.204 -4.579 1.00 96.50 112 SER A CA 1
ATOM 877 C C . SER A 1 112 ? 8.131 0.009 -3.800 1.00 96.50 112 SER A C 1
ATOM 879 O O . SER A 1 112 ? 7.606 -0.955 -4.362 1.00 96.50 112 SER A O 1
ATOM 881 N N . MET A 1 113 ? 8.259 0.096 -2.488 1.00 97.06 113 MET A N 1
ATOM 882 C CA . MET A 1 113 ? 7.972 -0.968 -1.548 1.00 97.06 113 MET A CA 1
ATOM 883 C C . MET A 1 113 ? 7.056 -0.463 -0.440 1.00 97.06 113 MET A C 1
ATOM 885 O O . MET A 1 113 ? 7.112 0.707 -0.051 1.00 97.06 113 MET A O 1
ATOM 889 N N . GLU A 1 114 ? 6.230 -1.356 0.091 1.00 96.00 114 GLU A N 1
ATOM 890 C CA . GLU A 1 114 ? 5.612 -1.120 1.391 1.00 96.00 114 GLU A CA 1
ATOM 891 C C . GLU A 1 114 ? 6.584 -1.612 2.467 1.00 96.00 114 GLU A C 1
ATOM 893 O O . GLU A 1 114 ? 6.929 -2.791 2.496 1.00 96.00 114 GLU A O 1
ATOM 898 N N . LEU A 1 115 ? 7.049 -0.701 3.323 1.00 91.44 115 LEU A N 1
ATOM 899 C CA . LEU A 1 115 ? 7.862 -0.999 4.498 1.00 91.44 115 LEU A CA 1
ATOM 900 C C . LEU A 1 115 ? 6.939 -1.274 5.683 1.00 91.44 115 LEU A C 1
ATOM 902 O O . LEU A 1 115 ? 6.307 -0.352 6.213 1.00 91.44 115 LEU A O 1
ATOM 906 N N . VAL A 1 116 ? 6.865 -2.535 6.088 1.00 89.25 116 VAL A N 1
ATOM 907 C CA . VAL A 1 116 ? 6.047 -3.010 7.202 1.00 89.25 116 VAL A CA 1
ATOM 908 C C . VAL A 1 116 ? 6.956 -3.197 8.404 1.00 89.25 116 VAL A C 1
ATOM 910 O O . VAL A 1 116 ? 7.897 -3.981 8.364 1.00 89.25 116 VAL A O 1
ATOM 913 N N . THR A 1 117 ? 6.712 -2.420 9.457 1.00 80.94 117 THR A N 1
ATOM 914 C CA . THR A 1 117 ? 7.527 -2.453 10.671 1.00 80.94 117 THR A CA 1
ATOM 915 C C . THR A 1 117 ? 6.778 -1.868 11.857 1.00 80.94 117 THR A C 1
ATOM 917 O O . THR A 1 117 ? 6.018 -0.906 11.724 1.00 80.94 117 THR A O 1
ATOM 920 N N . ALA A 1 118 ? 7.044 -2.406 13.044 1.00 72.94 118 ALA A N 1
ATOM 921 C CA . ALA A 1 118 ? 6.508 -1.889 14.296 1.00 72.94 118 ALA A CA 1
ATOM 922 C C . ALA A 1 118 ? 7.241 -0.622 14.799 1.00 72.94 118 ALA A C 1
ATOM 924 O O . ALA A 1 118 ? 6.790 0.020 15.754 1.00 72.94 118 ALA A O 1
ATOM 925 N N . VAL A 1 119 ? 8.373 -0.258 14.178 1.00 68.69 119 VAL A N 1
ATOM 926 C CA . VAL A 1 119 ? 9.251 0.852 14.595 1.00 68.69 119 VAL A CA 1
ATOM 927 C C . VAL A 1 119 ? 8.704 2.218 14.175 1.00 68.69 119 VAL A C 1
ATOM 929 O O . VAL A 1 119 ? 8.828 3.199 14.910 1.00 68.69 119 VAL A O 1
ATOM 932 N N . LEU A 1 120 ? 8.091 2.301 12.992 1.00 69.00 120 LEU A N 1
ATOM 933 C CA . LEU A 1 120 ? 7.661 3.570 12.384 1.00 69.00 120 LEU A CA 1
ATOM 934 C C . LEU A 1 120 ? 6.248 4.002 12.797 1.00 69.00 120 LEU A C 1
ATOM 936 O O . LEU A 1 120 ? 5.784 5.079 12.416 1.00 69.00 120 LEU A O 1
ATOM 940 N N . GLY A 1 121 ? 5.609 3.202 13.644 1.00 68.69 121 GLY A N 1
ATOM 941 C CA . GLY A 1 121 ? 4.283 3.440 14.179 1.00 68.69 121 GLY A CA 1
ATOM 942 C C . GLY A 1 121 ? 3.306 2.342 13.790 1.00 68.69 121 GLY A C 1
ATOM 943 O O . GLY A 1 121 ? 3.500 1.594 12.839 1.00 68.69 121 GLY A O 1
ATOM 944 N N . ASP A 1 122 ? 2.237 2.260 14.565 1.00 74.38 122 ASP A N 1
ATOM 945 C CA . ASP A 1 122 ? 1.251 1.200 14.448 1.00 74.38 122 ASP A CA 1
ATOM 946 C C . ASP A 1 122 ? 0.231 1.480 13.320 1.00 74.38 122 ASP A C 1
ATOM 948 O O . ASP A 1 122 ? -0.414 2.542 13.274 1.00 74.38 122 ASP A O 1
ATOM 952 N N . HIS A 1 123 ? 0.015 0.490 12.446 1.00 73.25 123 HIS A N 1
ATOM 953 C CA . HIS A 1 123 ? -0.921 0.557 11.320 1.00 73.25 123 HIS A CA 1
ATOM 954 C C . HIS A 1 123 ? -1.871 -0.649 11.311 1.00 73.25 123 HIS A C 1
ATOM 956 O O . HIS A 1 123 ? -1.546 -1.692 10.761 1.00 73.25 123 HIS A O 1
ATOM 962 N N . GLY A 1 124 ? -3.076 -0.499 11.870 1.00 76.06 124 GLY A N 1
ATOM 963 C CA . GLY A 1 124 ? -4.140 -1.519 11.835 1.00 76.06 124 GLY A CA 1
ATOM 964 C C . GLY A 1 124 ? -3.901 -2.810 12.637 1.00 76.06 124 GLY A C 1
ATOM 965 O O . GLY A 1 124 ? -4.847 -3.303 13.231 1.00 76.06 124 GLY A O 1
ATOM 966 N N . GLN A 1 125 ? -2.676 -3.330 12.666 1.00 82.38 125 GLN A N 1
ATOM 967 C CA . GLN A 1 125 ? -2.176 -4.413 13.511 1.00 82.38 125 GLN A CA 1
ATOM 968 C C . GLN A 1 125 ? -0.662 -4.236 13.669 1.00 82.38 125 GLN A C 1
ATOM 970 O O . GLN A 1 125 ? -0.007 -3.685 12.778 1.00 82.38 125 GLN A O 1
ATOM 975 N N . ARG A 1 126 ? -0.102 -4.663 14.802 1.00 77.88 126 ARG A N 1
ATOM 976 C CA . ARG A 1 126 ? 1.343 -4.635 15.003 1.00 77.88 126 ARG A CA 1
ATOM 977 C C . ARG A 1 126 ? 1.983 -5.828 14.268 1.00 77.88 126 ARG A C 1
ATOM 979 O O . ARG A 1 126 ? 1.612 -6.968 14.561 1.00 77.88 126 ARG A O 1
ATOM 986 N N . PRO A 1 127 ? 2.899 -5.593 13.309 1.00 79.31 127 PRO A N 1
ATOM 987 C CA . PRO A 1 127 ? 3.533 -6.685 12.580 1.00 79.31 127 PRO A CA 1
ATOM 988 C C . PRO A 1 127 ? 4.438 -7.506 13.505 1.00 79.31 127 PRO A C 1
ATOM 990 O O . PRO A 1 127 ? 4.956 -6.982 14.495 1.00 79.31 127 PRO A O 1
ATOM 993 N N . GLN A 1 128 ? 4.599 -8.787 13.179 1.00 80.06 128 GLN A N 1
ATOM 994 C CA . GLN A 1 128 ? 5.474 -9.721 13.895 1.00 80.06 128 GLN A CA 1
ATOM 995 C C . GLN A 1 128 ? 6.914 -9.656 13.377 1.00 80.06 128 GLN A C 1
ATOM 997 O O . GLN A 1 128 ? 7.850 -9.875 14.139 1.00 80.06 128 GLN A O 1
ATOM 1002 N N . GLU A 1 129 ? 7.083 -9.302 12.102 1.00 78.44 129 GLU A N 1
ATOM 1003 C CA . GLU A 1 129 ? 8.378 -9.171 11.438 1.00 78.44 129 GLU A CA 1
ATOM 1004 C C . GLU A 1 129 ? 8.495 -7.827 10.708 1.00 78.44 129 GLU A C 1
ATOM 1006 O O . GLU A 1 129 ? 7.502 -7.256 10.246 1.00 78.44 129 GLU A O 1
ATOM 1011 N N . ASP A 1 130 ? 9.726 -7.330 10.576 1.00 80.56 130 ASP A N 1
ATOM 1012 C CA . ASP A 1 130 ? 10.034 -6.134 9.793 1.00 80.56 130 ASP A CA 1
ATOM 1013 C C . ASP A 1 130 ? 10.425 -6.531 8.365 1.00 80.56 130 ASP A C 1
ATOM 1015 O O . ASP A 1 130 ? 11.450 -7.180 8.160 1.00 80.56 130 ASP A O 1
ATOM 1019 N N . TYR A 1 131 ? 9.661 -6.122 7.357 1.00 86.69 131 TYR A N 1
ATOM 1020 C CA . TYR A 1 131 ? 9.940 -6.497 5.969 1.00 86.69 131 TYR A CA 1
ATOM 1021 C C . TYR A 1 131 ? 9.560 -5.399 4.977 1.00 86.69 131 TYR A C 1
ATOM 1023 O O . TYR A 1 131 ? 8.831 -4.452 5.287 1.00 86.69 131 TYR A O 1
ATOM 1031 N N . VAL A 1 132 ? 10.066 -5.537 3.755 1.00 91.69 132 VAL A N 1
ATOM 1032 C CA . VAL A 1 132 ? 9.623 -4.756 2.600 1.00 91.69 132 VAL A CA 1
ATOM 1033 C C . VAL A 1 132 ? 8.933 -5.668 1.599 1.00 91.69 132 VAL A C 1
ATOM 1035 O O . VAL A 1 132 ? 9.318 -6.819 1.439 1.00 91.69 132 VAL A O 1
ATOM 1038 N N . VAL A 1 133 ? 7.926 -5.165 0.896 1.00 95.56 133 VAL A N 1
ATOM 1039 C CA . VAL A 1 133 ? 7.301 -5.876 -0.230 1.00 95.56 133 VAL A CA 1
ATOM 1040 C C . VAL A 1 133 ? 7.227 -4.965 -1.439 1.00 95.56 133 VAL A C 1
ATOM 1042 O O . VAL A 1 133 ? 6.774 -3.824 -1.331 1.00 95.56 133 VAL A O 1
ATOM 1045 N N . VAL A 1 134 ? 7.696 -5.440 -2.594 1.00 97.38 134 VAL A N 1
ATOM 1046 C CA . VAL A 1 134 ? 7.708 -4.645 -3.827 1.00 97.38 134 VAL A CA 1
ATOM 1047 C C . VAL A 1 134 ? 6.284 -4.491 -4.351 1.00 97.38 134 VAL A C 1
ATOM 1049 O O . VAL A 1 134 ? 5.552 -5.463 -4.525 1.00 97.38 134 VAL A O 1
ATOM 1052 N N . THR A 1 135 ? 5.887 -3.242 -4.597 1.00 95.25 135 THR A N 1
ATOM 1053 C CA . THR A 1 135 ? 4.536 -2.878 -5.061 1.00 95.25 135 THR A CA 1
ATOM 1054 C C . THR A 1 135 ? 4.543 -2.159 -6.407 1.00 95.25 135 THR A C 1
ATOM 1056 O O . THR A 1 135 ? 3.552 -2.204 -7.135 1.00 95.25 135 THR A O 1
ATOM 1059 N N . ALA A 1 136 ? 5.648 -1.499 -6.763 1.00 95.31 136 ALA A N 1
ATOM 1060 C CA . ALA A 1 136 ? 5.835 -0.889 -8.074 1.00 95.31 136 ALA A CA 1
ATOM 1061 C C . ALA A 1 136 ? 7.317 -0.814 -8.436 1.00 95.31 136 ALA A C 1
ATOM 1063 O O . ALA A 1 136 ? 8.167 -0.678 -7.556 1.00 95.31 136 ALA A O 1
ATOM 1064 N N . ILE A 1 137 ? 7.611 -0.828 -9.731 1.00 96.00 137 ILE A N 1
ATOM 1065 C CA . ILE A 1 137 ? 8.934 -0.526 -10.275 1.00 96.00 137 ILE A CA 1
ATOM 1066 C C . ILE A 1 137 ? 8.728 0.485 -11.398 1.00 96.00 137 ILE A C 1
ATOM 1068 O O . ILE A 1 137 ? 7.872 0.278 -12.260 1.00 96.00 137 ILE A O 1
ATOM 1072 N N . ALA A 1 138 ? 9.467 1.590 -11.340 1.00 93.88 138 ALA A N 1
ATOM 1073 C CA . ALA A 1 138 ? 9.404 2.672 -12.308 1.00 93.88 138 ALA A CA 1
ATOM 1074 C C . ALA A 1 138 ? 10.762 2.851 -12.987 1.00 93.88 138 ALA A C 1
ATOM 1076 O O . ALA A 1 138 ? 11.770 3.068 -12.315 1.00 93.88 138 ALA A O 1
ATOM 1077 N N . GLU A 1 139 ? 10.773 2.820 -14.312 1.00 92.81 139 GLU A N 1
ATOM 1078 C CA . GLU A 1 139 ? 11.905 3.233 -15.131 1.00 92.81 139 GLU A CA 1
ATOM 1079 C C . GLU A 1 139 ? 11.808 4.744 -15.387 1.00 92.81 139 GLU A C 1
ATOM 1081 O O . GLU A 1 139 ? 10.822 5.253 -15.932 1.00 92.81 139 GLU A O 1
ATOM 1086 N N . LEU A 1 140 ? 12.817 5.481 -14.928 1.00 86.31 140 LEU A N 1
ATOM 1087 C CA . LEU A 1 140 ? 12.819 6.936 -14.801 1.00 86.31 140 LEU A CA 1
ATOM 1088 C C . LEU A 1 140 ? 13.579 7.615 -15.945 1.00 86.31 140 LEU A C 1
ATOM 1090 O O . LEU A 1 140 ? 14.372 8.514 -15.670 1.00 86.31 140 LEU A O 1
ATOM 1094 N N . GLY A 1 141 ? 13.408 7.170 -17.194 1.00 74.19 141 GLY A N 1
ATOM 1095 C CA . GLY A 1 141 ? 14.112 7.690 -18.378 1.00 74.19 141 GLY A CA 1
ATOM 1096 C C . GLY A 1 141 ? 13.953 9.206 -18.628 1.00 74.19 141 GLY A C 1
ATOM 1097 O O . GLY A 1 141 ? 13.595 9.983 -17.749 1.00 74.19 141 GLY A O 1
ATOM 1098 N N . ASN A 1 142 ? 14.213 9.675 -19.849 1.00 66.50 142 ASN A N 1
ATOM 1099 C CA . ASN A 1 142 ? 14.131 11.113 -20.182 1.00 66.50 142 ASN A CA 1
ATOM 1100 C C . ASN A 1 142 ? 12.693 11.623 -20.426 1.00 66.50 142 ASN A C 1
ATOM 1102 O O . ASN A 1 142 ? 12.507 12.759 -20.867 1.00 66.50 142 ASN A O 1
ATOM 1106 N N . GLY A 1 143 ? 11.681 10.802 -20.134 1.00 69.94 143 GLY A N 1
ATOM 1107 C CA . GLY A 1 143 ? 10.266 11.077 -20.367 1.00 69.94 143 GLY A CA 1
ATOM 1108 C C . GLY A 1 143 ? 9.381 10.702 -19.176 1.00 69.94 143 GLY A C 1
ATOM 1109 O O . GLY A 1 143 ? 9.831 10.626 -18.034 1.00 69.94 143 GLY A O 1
ATOM 1110 N N . LYS A 1 144 ? 8.092 10.466 -19.446 1.00 72.88 144 LYS A N 1
ATOM 1111 C CA . LYS A 1 144 ? 7.140 9.998 -18.430 1.00 72.88 144 LYS A CA 1
ATOM 1112 C C . LYS A 1 144 ? 7.640 8.662 -17.847 1.00 72.88 144 LYS A C 1
ATOM 1114 O O . LYS A 1 144 ? 7.928 7.767 -18.639 1.00 72.88 144 LYS A O 1
ATOM 1119 N N . PRO A 1 145 ? 7.704 8.504 -16.510 1.00 84.06 145 PRO A N 1
ATOM 1120 C CA . PRO A 1 145 ? 8.043 7.233 -15.883 1.00 84.06 145 PRO A CA 1
ATOM 1121 C C . PRO A 1 145 ? 7.223 6.072 -16.450 1.00 84.06 145 PRO A C 1
ATOM 1123 O O . PRO A 1 145 ? 5.989 6.145 -16.484 1.00 84.06 145 PRO A O 1
ATOM 1126 N N . ASN A 1 146 ? 7.916 5.017 -16.877 1.00 88.25 146 ASN A N 1
ATOM 1127 C CA . ASN A 1 146 ? 7.294 3.779 -17.327 1.00 88.25 146 ASN A CA 1
ATOM 1128 C C . ASN A 1 146 ? 7.210 2.806 -16.149 1.00 88.25 146 ASN A C 1
ATOM 1130 O O . ASN A 1 146 ? 8.201 2.599 -15.451 1.00 88.25 146 ASN A O 1
ATOM 1134 N N . PHE A 1 147 ? 6.038 2.225 -15.905 1.00 91.25 147 PHE A N 1
ATOM 1135 C CA . PHE A 1 147 ? 5.849 1.292 -14.795 1.00 91.25 147 PHE A CA 1
ATOM 1136 C C . PHE A 1 147 ? 5.861 -0.139 -15.306 1.00 91.25 147 PHE A C 1
ATOM 1138 O O . PHE A 1 147 ? 5.176 -0.461 -16.274 1.00 91.25 147 PHE A O 1
ATOM 1145 N N . TYR A 1 148 ? 6.607 -0.997 -14.617 1.00 93.44 148 TYR A N 1
ATOM 1146 C CA . TYR A 1 148 ? 6.678 -2.411 -14.961 1.00 93.44 148 TYR A CA 1
ATOM 1147 C C . TYR A 1 148 ? 5.305 -3.070 -14.835 1.00 93.44 148 TYR A C 1
ATOM 1149 O O . TYR A 1 148 ? 4.536 -2.792 -13.904 1.00 93.44 148 TYR A O 1
ATOM 1157 N N . SER A 1 149 ? 5.028 -3.991 -15.758 1.00 92.62 149 SER A N 1
ATOM 1158 C CA . SER A 1 149 ? 3.903 -4.904 -15.613 1.00 92.62 149 SER A CA 1
ATOM 1159 C C . SER A 1 149 ? 4.141 -5.835 -14.418 1.00 92.62 149 SER A C 1
ATOM 1161 O O . SER A 1 149 ? 5.271 -6.043 -13.984 1.00 92.62 149 SER A O 1
ATOM 1163 N N . THR A 1 150 ? 3.092 -6.417 -13.847 1.00 93.38 150 THR A N 1
ATOM 1164 C CA . THR A 1 150 ? 3.231 -7.362 -12.722 1.00 93.38 150 THR A CA 1
ATOM 1165 C C . THR A 1 150 ? 4.087 -8.577 -13.045 1.00 93.38 150 THR A C 1
ATOM 1167 O O . THR A 1 150 ? 4.908 -8.932 -12.198 1.00 93.38 150 THR A O 1
ATOM 1170 N N . PRO A 1 151 ? 3.962 -9.202 -14.236 1.00 93.75 151 PRO A N 1
ATOM 1171 C CA . PRO A 1 151 ? 4.908 -10.228 -14.659 1.00 93.75 151 PRO A CA 1
ATOM 1172 C C . PRO A 1 151 ? 6.361 -9.736 -14.600 1.00 93.75 151 PRO A C 1
ATOM 1174 O O . PRO A 1 151 ? 7.208 -10.423 -14.035 1.00 93.75 151 PRO A O 1
ATOM 1177 N N . ASP A 1 152 ? 6.648 -8.521 -15.075 1.00 94.94 152 ASP A N 1
ATOM 1178 C CA . ASP A 1 152 ? 8.005 -7.957 -15.027 1.00 94.94 152 ASP A CA 1
ATOM 1179 C C . ASP A 1 152 ? 8.463 -7.664 -13.594 1.00 94.94 152 ASP A C 1
ATOM 1181 O O . ASP A 1 152 ? 9.616 -7.922 -13.253 1.00 94.94 152 ASP A O 1
ATOM 1185 N N . ILE A 1 153 ? 7.563 -7.189 -12.721 1.00 95.88 153 ILE A N 1
ATOM 1186 C CA . ILE A 1 153 ? 7.844 -7.019 -11.287 1.00 95.88 153 ILE A CA 1
ATOM 1187 C C . ILE A 1 153 ? 8.205 -8.369 -10.663 1.00 95.88 153 ILE A C 1
ATOM 1189 O O . ILE A 1 153 ? 9.205 -8.464 -9.958 1.00 95.88 153 ILE A O 1
ATOM 1193 N N . ILE A 1 154 ? 7.439 -9.428 -10.935 1.00 94.75 154 ILE A N 1
ATOM 1194 C CA . ILE A 1 154 ? 7.713 -10.766 -10.399 1.00 94.75 154 ILE A CA 1
ATOM 1195 C C . ILE A 1 154 ? 9.039 -11.308 -10.936 1.00 94.75 154 ILE A C 1
ATOM 1197 O O . ILE A 1 154 ? 9.833 -11.830 -10.155 1.00 94.75 154 ILE A O 1
ATOM 1201 N N . ALA A 1 155 ? 9.315 -11.155 -12.232 1.00 95.31 155 ALA A N 1
ATOM 1202 C CA . ALA A 1 155 ? 10.583 -11.562 -12.828 1.00 95.31 155 ALA A CA 1
ATOM 1203 C C . ALA A 1 155 ? 11.769 -10.822 -12.189 1.00 95.31 155 ALA A C 1
ATOM 1205 O O . ALA A 1 155 ? 12.757 -11.447 -11.791 1.00 95.31 155 ALA A O 1
ATOM 1206 N N . PHE A 1 156 ? 11.646 -9.502 -12.027 1.00 96.56 156 PHE A N 1
ATOM 1207 C CA . PHE A 1 156 ? 12.636 -8.661 -11.365 1.00 96.56 156 PHE A CA 1
ATOM 1208 C C . PHE A 1 156 ? 12.863 -9.107 -9.917 1.00 96.56 156 PHE A C 1
ATOM 1210 O O . PHE A 1 156 ? 13.994 -9.383 -9.516 1.00 96.56 156 PHE A O 1
ATOM 1217 N N . CYS A 1 157 ? 11.789 -9.242 -9.140 1.00 96.56 157 CYS A N 1
ATOM 1218 C CA . CYS A 1 157 ? 11.861 -9.642 -7.742 1.00 96.56 157 CYS A CA 1
ATOM 1219 C C . CYS A 1 157 ? 12.478 -11.029 -7.581 1.00 96.56 157 CYS A C 1
ATOM 1221 O O . CYS A 1 157 ? 13.354 -11.199 -6.743 1.00 96.56 157 CYS A O 1
ATOM 1223 N N . ARG A 1 158 ? 12.100 -12.012 -8.403 1.00 93.62 158 ARG A N 1
ATOM 1224 C CA . ARG A 1 158 ? 12.677 -13.365 -8.330 1.00 93.62 158 ARG A CA 1
ATOM 1225 C C . ARG A 1 158 ? 14.147 -13.394 -8.743 1.00 93.62 158 ARG A C 1
ATOM 1227 O O . ARG A 1 158 ? 14.917 -14.136 -8.141 1.00 93.62 158 ARG A O 1
ATOM 1234 N N . THR A 1 159 ? 14.553 -12.546 -9.689 1.00 94.19 159 THR A N 1
ATOM 1235 C CA . THR A 1 159 ? 15.964 -12.381 -10.082 1.00 94.19 159 THR A CA 1
ATOM 1236 C C . THR A 1 159 ? 16.813 -11.856 -8.921 1.00 94.19 159 THR A C 1
ATOM 1238 O O . THR A 1 159 ? 17.892 -12.384 -8.657 1.00 94.19 159 THR A O 1
ATOM 1241 N N . TRP A 1 160 ? 16.305 -10.862 -8.189 1.00 94.81 160 TRP A N 1
ATOM 1242 C CA . TRP A 1 160 ? 17.014 -10.228 -7.070 1.00 94.81 160 TRP A CA 1
ATOM 1243 C C . TRP A 1 160 ? 16.685 -10.821 -5.693 1.00 94.81 160 TRP A C 1
ATOM 1245 O O . TRP A 1 160 ? 17.240 -10.379 -4.689 1.00 94.81 160 TRP A O 1
ATOM 1255 N N . ARG A 1 161 ? 15.819 -11.843 -5.650 1.00 94.19 161 ARG A N 1
ATOM 1256 C CA . ARG A 1 161 ? 15.244 -12.457 -4.438 1.00 94.19 161 ARG A CA 1
ATOM 1257 C C . ARG A 1 161 ? 14.559 -11.450 -3.504 1.00 94.19 161 ARG A C 1
ATOM 1259 O O . ARG A 1 161 ? 14.592 -11.589 -2.287 1.00 94.19 161 ARG A O 1
ATOM 1266 N N . LEU A 1 162 ? 13.923 -10.437 -4.087 1.00 94.88 162 LEU A N 1
ATOM 1267 C CA . LEU A 1 162 ? 13.131 -9.455 -3.358 1.00 94.88 162 LEU A CA 1
ATOM 1268 C C . LEU A 1 162 ? 11.708 -9.962 -3.111 1.00 94.88 162 LEU A C 1
ATOM 1270 O O . LEU A 1 162 ? 11.173 -10.711 -3.938 1.00 94.88 162 LEU A O 1
ATOM 1274 N N . PRO A 1 163 ? 11.047 -9.503 -2.038 1.00 94.25 163 PRO A N 1
ATOM 1275 C CA . PRO A 1 163 ? 9.704 -9.962 -1.751 1.00 94.25 163 PRO A CA 1
ATOM 1276 C C . PRO A 1 163 ? 8.649 -9.492 -2.750 1.00 94.25 163 PRO A C 1
ATOM 1278 O O . PRO A 1 163 ? 8.549 -8.306 -3.074 1.00 94.25 163 PRO A O 1
ATOM 1281 N N . THR A 1 164 ? 7.823 -10.440 -3.182 1.00 94.88 164 THR A N 1
ATOM 1282 C CA . THR A 1 164 ? 6.668 -10.229 -4.061 1.00 94.88 164 THR A CA 1
ATOM 1283 C C . THR A 1 164 ? 5.374 -10.207 -3.261 1.00 94.88 164 THR A C 1
ATOM 1285 O O . THR A 1 164 ? 5.242 -10.897 -2.249 1.00 94.88 164 THR A O 1
ATOM 1288 N N . ASN A 1 165 ? 4.420 -9.408 -3.732 1.00 95.06 165 ASN A N 1
ATOM 1289 C CA . ASN A 1 165 ? 3.073 -9.348 -3.176 1.00 95.06 165 ASN A CA 1
ATOM 1290 C C . ASN A 1 165 ? 2.235 -10.555 -3.643 1.00 95.06 165 ASN A C 1
ATOM 1292 O O . ASN A 1 165 ? 2.520 -11.134 -4.691 1.00 95.06 165 ASN A O 1
ATOM 1296 N N . HIS A 1 166 ? 1.189 -10.905 -2.892 1.00 96.25 166 HIS A N 1
ATOM 1297 C CA . HIS A 1 166 ? 0.161 -11.843 -3.350 1.00 96.25 166 HIS A CA 1
ATOM 1298 C C . HIS A 1 166 ? -0.727 -11.136 -4.375 1.00 96.25 166 HIS A C 1
ATOM 1300 O O . HIS A 1 166 ? -1.217 -10.030 -4.117 1.00 96.25 166 HIS A O 1
ATOM 1306 N N . VAL A 1 167 ? -0.892 -11.758 -5.541 1.00 97.06 167 VAL A N 1
ATOM 1307 C CA . VAL A 1 167 ? -1.637 -11.218 -6.681 1.00 97.06 167 VAL A CA 1
ATOM 1308 C C . VAL A 1 167 ? -2.667 -12.228 -7.191 1.00 97.06 167 VAL A C 1
ATOM 1310 O O . VAL A 1 167 ? -2.357 -13.405 -7.342 1.00 97.06 167 VAL A O 1
ATOM 1313 N N . TRP A 1 168 ? -3.860 -11.742 -7.525 1.00 98.31 168 TRP A N 1
ATOM 1314 C CA . TRP A 1 168 ? -4.934 -12.480 -8.189 1.00 98.31 168 TRP A CA 1
ATOM 1315 C C . TRP A 1 168 ? -5.305 -11.808 -9.512 1.00 98.31 168 TRP A C 1
ATOM 1317 O O . TRP A 1 168 ? -5.354 -10.577 -9.585 1.00 98.31 168 TRP A O 1
ATOM 1327 N N . LEU A 1 169 ? -5.593 -12.602 -10.543 1.00 97.88 169 LEU A N 1
ATOM 1328 C CA . LEU A 1 169 ? -6.064 -12.126 -11.846 1.00 97.88 169 LEU A CA 1
ATOM 1329 C C . LEU A 1 169 ? -7.485 -12.623 -12.137 1.00 97.88 169 LEU A C 1
ATOM 1331 O O . LEU A 1 169 ? -7.804 -13.786 -11.893 1.00 97.88 169 LEU A O 1
ATOM 1335 N N . PHE A 1 170 ? -8.300 -11.729 -12.697 1.00 97.94 170 PHE A N 1
ATOM 1336 C CA . PHE A 1 170 ? -9.695 -11.943 -13.081 1.00 97.94 170 PHE A CA 1
ATOM 1337 C C . PHE A 1 170 ? -9.897 -11.409 -14.505 1.00 97.94 170 PHE A C 1
ATOM 1339 O O . PHE A 1 170 ? -9.824 -10.203 -14.759 1.00 97.94 170 PHE A O 1
ATOM 1346 N N . SER A 1 171 ? -10.073 -12.317 -15.452 1.00 96.12 171 SER A N 1
ATOM 1347 C CA . SER A 1 171 ? -10.029 -12.083 -16.898 1.00 96.12 171 SER A CA 1
ATOM 1348 C C . SER A 1 171 ? -11.397 -12.130 -17.573 1.00 96.12 171 SER A C 1
ATOM 1350 O O . SER A 1 171 ? -11.527 -11.730 -18.727 1.00 96.12 171 SER A O 1
ATOM 1352 N N . THR A 1 172 ? -12.424 -12.581 -16.854 1.00 96.25 172 THR A N 1
ATOM 1353 C CA . THR A 1 172 ? -13.802 -12.703 -17.347 1.00 96.25 172 THR A CA 1
ATOM 1354 C C . THR A 1 172 ? -14.761 -11.839 -16.539 1.00 96.25 172 THR A C 1
ATOM 1356 O O . THR A 1 172 ? -14.492 -11.499 -15.383 1.00 96.25 172 THR A O 1
ATOM 1359 N N . ARG A 1 173 ? -15.918 -11.507 -17.117 1.00 96.62 173 ARG A N 1
ATOM 1360 C CA . ARG A 1 173 ? -16.983 -10.804 -16.395 1.00 96.62 173 ARG A CA 1
ATOM 1361 C C . ARG A 1 173 ? -17.388 -11.560 -15.124 1.00 96.62 173 ARG A C 1
ATOM 1363 O O . ARG A 1 173 ? -17.478 -10.953 -14.059 1.00 96.62 173 ARG A O 1
ATOM 1370 N N . GLU A 1 174 ? -17.576 -12.871 -15.236 1.00 97.50 174 GLU A N 1
ATOM 1371 C CA . GLU A 1 174 ? -18.009 -13.752 -14.151 1.00 97.50 174 GLU A CA 1
ATOM 1372 C C . GLU A 1 174 ? -16.989 -13.783 -13.004 1.00 97.50 174 GLU A C 1
ATOM 1374 O O . GLU A 1 174 ? -17.364 -13.677 -11.834 1.00 97.50 174 GLU A O 1
ATOM 1379 N N . SER A 1 175 ? -15.693 -13.875 -13.326 1.00 97.56 175 SER A N 1
ATOM 1380 C CA . SER A 1 175 ? -14.611 -13.863 -12.328 1.00 97.56 175 SER A CA 1
ATOM 1381 C C . SER A 1 175 ? -14.538 -12.524 -11.573 1.00 97.56 175 SER A C 1
ATOM 1383 O O . SER A 1 175 ? -14.393 -12.504 -10.351 1.00 97.56 175 SER A O 1
ATOM 1385 N N . VAL A 1 176 ? -14.736 -11.390 -12.261 1.00 97.56 176 VAL A N 1
ATOM 1386 C CA . VAL A 1 176 ? -14.753 -10.050 -11.644 1.00 97.56 176 VAL A CA 1
ATOM 1387 C C . VAL A 1 176 ? -15.991 -9.830 -10.769 1.00 97.56 176 VAL A C 1
ATOM 1389 O O . VAL A 1 176 ? -15.883 -9.261 -9.680 1.00 97.56 176 VAL A O 1
ATOM 1392 N N . GLU A 1 177 ? -17.170 -10.277 -11.209 1.00 97.62 177 GLU A N 1
ATOM 1393 C CA . GLU A 1 177 ? -18.388 -10.243 -10.386 1.00 97.62 177 GLU A CA 1
ATOM 1394 C C . GLU A 1 177 ? -18.215 -11.105 -9.127 1.00 97.62 177 GLU A C 1
ATOM 1396 O O . GLU A 1 177 ? -18.520 -10.645 -8.024 1.00 97.62 177 GLU A O 1
ATOM 1401 N N . SER A 1 178 ? -17.626 -12.298 -9.269 1.00 98.06 178 SER A N 1
ATOM 1402 C CA . SER A 1 178 ? -17.312 -13.200 -8.152 1.00 98.06 178 SER A CA 1
ATOM 1403 C C . SER A 1 178 ? -16.322 -12.578 -7.168 1.00 98.06 178 SER A C 1
ATOM 1405 O O . SER A 1 178 ? -16.523 -12.660 -5.954 1.00 98.06 178 SER A O 1
ATOM 1407 N N . PHE A 1 179 ? -15.290 -11.893 -7.668 1.00 98.19 179 PHE A N 1
ATOM 1408 C CA . PHE A 1 179 ? -14.355 -11.132 -6.843 1.00 98.19 179 PHE A CA 1
ATOM 1409 C C . PHE A 1 179 ? -15.067 -10.069 -5.999 1.00 98.19 179 PHE A C 1
ATOM 1411 O O . PHE A 1 179 ? -14.890 -10.021 -4.780 1.00 98.19 179 PHE A O 1
ATOM 1418 N N . PHE A 1 180 ? -15.875 -9.210 -6.627 1.00 97.62 180 PHE A N 1
ATOM 1419 C CA . PHE A 1 180 ? -16.538 -8.125 -5.906 1.00 97.62 180 PHE A CA 1
ATOM 1420 C C . PHE A 1 180 ? -17.610 -8.625 -4.937 1.00 97.62 180 PHE A C 1
ATOM 1422 O O . PHE A 1 180 ? -17.746 -8.036 -3.865 1.00 97.62 180 PHE A O 1
ATOM 1429 N N . ALA A 1 181 ? -18.322 -9.703 -5.275 1.00 97.50 181 ALA A N 1
ATOM 1430 C CA . ALA A 1 181 ? -19.242 -10.372 -4.358 1.00 97.50 181 ALA A CA 1
ATOM 1431 C C . ALA A 1 181 ? -18.493 -10.923 -3.135 1.00 97.50 181 ALA A C 1
ATOM 1433 O O . ALA A 1 181 ? -18.834 -10.589 -2.005 1.00 97.50 181 ALA A O 1
ATOM 1434 N N . THR A 1 182 ? -17.392 -11.647 -3.363 1.00 97.81 182 THR A N 1
ATOM 1435 C CA . THR A 1 182 ? -16.536 -12.189 -2.294 1.00 97.81 182 THR A CA 1
ATOM 1436 C C . THR A 1 182 ? -15.984 -11.082 -1.393 1.00 97.81 182 THR A C 1
ATOM 1438 O O . THR A 1 182 ? -15.984 -11.207 -0.169 1.00 97.81 182 THR A O 1
ATOM 1441 N N . PHE A 1 183 ? -15.529 -9.967 -1.974 1.00 96.94 183 PHE A N 1
ATOM 1442 C CA . PHE A 1 183 ? -15.065 -8.825 -1.190 1.00 96.94 183 PHE A CA 1
ATOM 1443 C C . PHE A 1 183 ? -16.187 -8.215 -0.339 1.00 96.94 183 PHE A C 1
ATOM 1445 O O . PHE A 1 183 ? -15.943 -7.880 0.819 1.00 96.94 183 PHE A O 1
ATOM 1452 N N . ASP A 1 184 ? -17.391 -8.051 -0.895 1.00 95.75 184 ASP A N 1
ATOM 1453 C CA . ASP A 1 184 ? -18.529 -7.474 -0.174 1.00 95.75 184 ASP A CA 1
ATOM 1454 C C . ASP A 1 184 ? -18.984 -8.393 0.978 1.00 95.75 184 ASP A C 1
ATOM 1456 O O . ASP A 1 184 ? -19.241 -7.897 2.078 1.00 95.75 184 ASP A O 1
ATOM 1460 N N . ASP A 1 185 ? -18.975 -9.714 0.776 1.00 96.44 185 ASP A N 1
ATOM 1461 C CA . ASP A 1 185 ? -19.294 -10.714 1.806 1.00 96.44 185 ASP A CA 1
ATOM 1462 C C . ASP A 1 185 ? -18.277 -10.709 2.958 1.00 96.44 185 ASP A C 1
ATOM 1464 O O . ASP A 1 185 ? -18.638 -10.822 4.132 1.00 96.44 185 ASP A O 1
ATOM 1468 N N . LEU A 1 186 ? -16.995 -10.518 2.638 1.00 96.31 186 LEU A N 1
ATOM 1469 C CA . LEU A 1 186 ? -15.900 -10.512 3.614 1.00 96.31 186 LEU A CA 1
ATOM 1470 C C . LEU A 1 186 ? -15.552 -9.114 4.139 1.00 96.31 186 LEU A C 1
ATOM 1472 O O . LEU A 1 186 ? -14.677 -8.977 5.001 1.00 96.31 186 LEU A O 1
ATOM 1476 N N . TYR A 1 187 ? -16.235 -8.067 3.666 1.00 95.88 187 TYR A N 1
ATOM 1477 C CA . TYR A 1 187 ? -15.929 -6.668 3.971 1.00 95.88 187 TYR A CA 1
ATOM 1478 C C . TYR A 1 187 ? -15.860 -6.389 5.478 1.00 95.88 187 TYR A C 1
ATOM 1480 O O . TYR A 1 187 ? -14.973 -5.666 5.954 1.00 95.88 187 TYR A O 1
ATOM 1488 N N . GLU A 1 188 ? -16.803 -6.954 6.235 1.00 93.94 188 GLU A N 1
ATOM 1489 C CA . GLU A 1 188 ? -16.912 -6.737 7.677 1.00 93.94 188 GLU A CA 1
ATOM 1490 C C . GLU A 1 188 ? -15.951 -7.601 8.506 1.00 93.94 188 GLU A C 1
ATOM 1492 O O . GLU A 1 188 ? -15.610 -7.214 9.628 1.00 93.94 188 GLU A O 1
ATOM 1497 N N . GLU A 1 189 ? -15.513 -8.742 7.965 1.00 89.94 189 GLU A N 1
ATOM 1498 C CA . GLU A 1 189 ? -14.595 -9.675 8.621 1.00 89.94 189 GLU A CA 1
ATOM 1499 C C . GLU A 1 189 ? -13.130 -9.280 8.388 1.00 89.94 189 GLU A C 1
ATOM 1501 O O . GLU A 1 189 ? -12.415 -8.968 9.347 1.00 89.94 189 GLU A O 1
ATOM 1506 N N . GLY A 1 190 ? -12.705 -9.229 7.121 1.00 88.44 190 GLY A N 1
ATOM 1507 C CA . GLY A 1 190 ? -11.399 -8.717 6.703 1.00 88.44 190 GLY A CA 1
ATOM 1508 C C . GLY A 1 190 ? -10.182 -9.431 7.292 1.00 88.44 190 GLY A C 1
ATOM 1509 O O . GLY A 1 190 ? -9.193 -8.764 7.611 1.00 88.44 190 GLY A O 1
ATOM 1510 N N . THR A 1 191 ? -10.271 -10.742 7.506 1.00 92.88 191 THR A N 1
ATOM 1511 C CA . THR A 1 191 ? -9.180 -11.593 8.005 1.00 92.88 191 THR A CA 1
ATOM 1512 C C . THR A 1 191 ? -8.339 -12.137 6.853 1.00 92.88 191 THR A C 1
ATOM 1514 O O . THR A 1 191 ? -8.873 -12.500 5.808 1.00 92.88 191 THR A O 1
ATOM 1517 N N . ALA A 1 192 ? -7.018 -12.177 7.028 1.00 92.50 192 ALA A N 1
ATOM 1518 C CA . ALA A 1 192 ? -6.077 -12.580 5.989 1.00 92.50 192 ALA A CA 1
ATOM 1519 C C . ALA A 1 192 ? -6.318 -14.018 5.536 1.00 92.50 192 ALA A C 1
ATOM 1521 O O . ALA A 1 192 ? -6.423 -14.251 4.335 1.00 92.50 192 ALA A O 1
ATOM 1522 N N . THR A 1 193 ? -6.499 -14.945 6.481 1.00 92.62 193 THR A N 1
ATOM 1523 C CA . THR A 1 193 ? -6.766 -16.354 6.165 1.00 92.62 193 THR A CA 1
ATOM 1524 C C . THR A 1 193 ? -8.016 -16.509 5.293 1.00 92.62 193 THR A C 1
ATOM 1526 O O . THR A 1 193 ? -7.934 -17.017 4.178 1.00 92.62 193 THR A O 1
ATOM 1529 N N . VAL A 1 194 ? -9.167 -16.001 5.749 1.00 94.25 194 VAL A N 1
ATOM 1530 C CA . VAL A 1 194 ? -10.448 -16.199 5.047 1.00 94.25 194 VAL A CA 1
ATOM 1531 C C . VAL A 1 194 ? -10.479 -15.466 3.709 1.00 94.25 194 VAL A C 1
ATOM 1533 O O . VAL A 1 194 ? -10.970 -16.008 2.720 1.00 94.25 194 VAL A O 1
ATOM 1536 N N . VAL A 1 195 ? -9.938 -14.245 3.652 1.00 96.25 195 VAL A N 1
ATOM 1537 C CA . VAL A 1 195 ? -9.894 -13.467 2.408 1.00 96.25 195 VAL A CA 1
ATOM 1538 C C . VAL A 1 195 ? -8.996 -14.138 1.378 1.00 96.25 195 VAL A C 1
ATOM 1540 O O . VAL A 1 195 ? -9.443 -14.326 0.250 1.00 96.25 195 VAL A O 1
ATOM 1543 N N . CYS A 1 196 ? -7.766 -14.521 1.733 1.00 96.38 196 CYS A N 1
ATOM 1544 C CA . CYS A 1 196 ? -6.859 -15.153 0.776 1.00 96.38 196 CYS A CA 1
ATOM 1545 C C . CYS A 1 196 ? -7.430 -16.481 0.262 1.00 96.38 196 CYS A C 1
ATOM 1547 O O . CYS A 1 196 ? -7.492 -16.677 -0.948 1.00 96.38 196 CYS A O 1
ATOM 1549 N N . GLU A 1 197 ? -7.951 -17.336 1.150 1.00 96.00 197 GLU A N 1
ATOM 1550 C CA . GLU A 1 197 ? -8.575 -18.606 0.757 1.00 96.00 197 GLU A CA 1
ATOM 1551 C C . GLU A 1 197 ? -9.792 -18.425 -0.157 1.00 96.00 197 GLU A C 1
ATOM 1553 O O . GLU A 1 197 ? -10.021 -19.233 -1.059 1.00 96.00 197 GLU A O 1
ATOM 1558 N N . ALA A 1 198 ? -10.615 -17.402 0.086 1.00 97.38 198 ALA A N 1
ATOM 1559 C CA . ALA A 1 198 ? -11.778 -17.131 -0.746 1.00 97.38 198 ALA A CA 1
ATOM 1560 C C . ALA A 1 198 ? -11.365 -16.600 -2.124 1.00 97.38 198 ALA A C 1
ATOM 1562 O O . ALA A 1 198 ? -11.891 -17.064 -3.134 1.00 97.38 198 ALA A O 1
ATOM 1563 N N . LEU A 1 199 ? -10.396 -15.681 -2.177 1.00 97.69 199 LEU A N 1
ATOM 1564 C CA . LEU A 1 199 ? -9.894 -15.122 -3.432 1.00 97.69 199 LEU A CA 1
ATOM 1565 C C . LEU A 1 199 ? -9.161 -16.159 -4.285 1.00 97.69 199 LEU A C 1
ATOM 1567 O O . LEU A 1 199 ? -9.365 -16.185 -5.496 1.00 97.69 199 LEU A O 1
ATOM 1571 N N . ASP A 1 200 ? -8.394 -17.059 -3.668 1.00 97.06 200 ASP A N 1
ATOM 1572 C CA . ASP A 1 200 ? -7.735 -18.170 -4.364 1.00 97.06 200 ASP A CA 1
ATOM 1573 C C . ASP A 1 200 ? -8.733 -19.090 -5.086 1.00 97.06 200 ASP A C 1
ATOM 1575 O O . ASP A 1 200 ? -8.387 -19.686 -6.102 1.00 97.06 200 ASP A O 1
ATOM 1579 N N . LYS A 1 201 ? -9.975 -19.193 -4.592 1.00 97.25 201 LYS A N 1
ATOM 1580 C CA . LYS A 1 201 ? -11.029 -20.021 -5.204 1.00 97.25 201 LYS A CA 1
ATOM 1581 C C . LYS A 1 201 ? -11.732 -19.352 -6.380 1.00 97.25 201 LYS A C 1
ATOM 1583 O O . LYS A 1 201 ? -12.236 -20.062 -7.244 1.00 97.25 201 LYS A O 1
ATOM 1588 N N . VAL A 1 202 ? -11.837 -18.022 -6.376 1.00 97.81 202 VAL A N 1
ATOM 1589 C CA . VAL A 1 202 ? -12.601 -17.274 -7.393 1.00 97.81 202 VAL A CA 1
ATOM 1590 C C . VAL A 1 202 ? -11.724 -16.642 -8.473 1.00 97.81 202 VAL A C 1
ATOM 1592 O O . VAL A 1 202 ? -12.253 -16.176 -9.478 1.00 97.81 202 VAL A O 1
ATOM 1595 N N . ALA A 1 203 ? -10.407 -16.587 -8.266 1.00 97.62 203 ALA A N 1
ATOM 1596 C CA . ALA A 1 203 ? -9.463 -16.040 -9.232 1.00 97.62 203 ALA A CA 1
ATOM 1597 C C . ALA A 1 203 ? -9.160 -17.021 -10.369 1.00 97.62 203 ALA A C 1
ATOM 1599 O O . ALA A 1 203 ? -9.043 -18.224 -10.149 1.00 97.62 203 ALA A O 1
ATOM 1600 N N . ASP A 1 204 ? -8.933 -16.483 -11.569 1.00 97.31 204 ASP A N 1
ATOM 1601 C CA . ASP A 1 204 ? -8.481 -17.279 -12.716 1.00 97.31 204 ASP A CA 1
ATOM 1602 C C . ASP A 1 204 ? -7.011 -17.695 -12.551 1.00 97.31 204 ASP A C 1
ATOM 1604 O O . ASP A 1 204 ? -6.597 -18.769 -12.985 1.00 97.31 204 ASP A O 1
ATOM 1608 N N . LEU A 1 205 ? -6.213 -16.840 -11.902 1.00 96.81 205 LEU A N 1
ATOM 1609 C CA . LEU A 1 205 ? -4.844 -17.137 -11.490 1.00 96.81 205 LEU A CA 1
ATOM 1610 C C . LEU A 1 205 ? -4.559 -16.507 -10.128 1.00 96.81 205 LEU A C 1
ATOM 1612 O O . LEU A 1 205 ? -4.800 -15.315 -9.931 1.00 96.81 205 LEU A O 1
ATOM 1616 N N . SER A 1 206 ? -3.975 -17.294 -9.225 1.00 96.75 206 SER A N 1
ATOM 1617 C CA . SER A 1 206 ? -3.418 -16.827 -7.957 1.00 96.75 206 SER A CA 1
ATOM 1618 C C . SER A 1 206 ? -1.903 -17.000 -7.954 1.00 96.75 206 SER A C 1
ATOM 1620 O O . SER A 1 206 ? -1.375 -18.065 -8.285 1.00 96.75 206 SER A O 1
ATOM 1622 N N . VAL A 1 207 ? -1.197 -15.934 -7.591 1.00 95.06 207 VAL A N 1
ATOM 1623 C CA . VAL A 1 207 ? 0.251 -15.916 -7.412 1.00 95.06 207 VAL A CA 1
ATOM 1624 C C . VAL A 1 207 ? 0.534 -15.567 -5.955 1.00 95.06 207 VAL A C 1
ATOM 1626 O O . VAL A 1 207 ? 0.376 -14.402 -5.578 1.00 95.06 207 VAL A O 1
ATOM 1629 N N . PRO A 1 208 ? 0.958 -16.538 -5.127 1.00 92.81 208 PRO A N 1
ATOM 1630 C CA . PRO A 1 208 ? 1.227 -16.274 -3.724 1.00 92.81 208 PRO A CA 1
ATOM 1631 C C . PRO A 1 208 ? 2.401 -15.305 -3.580 1.00 92.81 208 PRO A C 1
ATOM 1633 O O . PRO A 1 208 ? 3.379 -15.362 -4.335 1.00 92.81 208 PRO A O 1
ATOM 1636 N N . GLY A 1 209 ? 2.303 -14.433 -2.578 1.00 90.75 209 GLY A N 1
ATOM 1637 C CA . GLY A 1 209 ? 3.420 -13.594 -2.169 1.00 90.75 209 GLY A CA 1
ATOM 1638 C C . GLY A 1 209 ? 4.563 -14.446 -1.620 1.00 90.75 209 GLY A C 1
ATOM 1639 O O . GLY A 1 209 ? 4.355 -15.537 -1.092 1.00 90.75 209 GLY A O 1
ATOM 1640 N N . SER A 1 210 ? 5.791 -13.948 -1.729 1.00 89.38 210 SER A N 1
ATOM 1641 C CA . SER A 1 210 ? 6.960 -14.667 -1.201 1.00 89.38 210 SER A CA 1
ATOM 1642 C C . SER A 1 210 ? 7.117 -14.537 0.315 1.00 89.38 210 SER A C 1
ATOM 1644 O O . SER A 1 210 ? 7.912 -15.261 0.904 1.00 89.38 210 SER A O 1
ATOM 1646 N N . ILE A 1 211 ? 6.397 -13.598 0.935 1.00 85.94 211 ILE A N 1
ATOM 1647 C CA . ILE A 1 211 ? 6.259 -13.490 2.387 1.00 85.94 211 ILE A CA 1
ATOM 1648 C C . ILE A 1 211 ? 4.821 -13.833 2.737 1.00 85.94 211 ILE A C 1
ATOM 1650 O O . ILE A 1 211 ? 3.881 -13.275 2.171 1.00 85.94 211 ILE A O 1
ATOM 1654 N N . ASP A 1 212 ? 4.668 -14.722 3.709 1.00 86.69 212 ASP A N 1
ATOM 1655 C CA . ASP A 1 212 ? 3.376 -15.057 4.284 1.00 86.69 212 ASP A CA 1
ATOM 1656 C C . ASP A 1 212 ? 2.865 -13.873 5.121 1.00 86.69 212 ASP A C 1
ATOM 1658 O O . ASP A 1 212 ? 3.398 -13.562 6.190 1.00 86.69 212 ASP A O 1
ATOM 1662 N N . HIS A 1 213 ? 1.825 -13.196 4.624 1.00 90.12 213 HIS A N 1
ATOM 1663 C CA . HIS A 1 213 ? 1.231 -12.043 5.300 1.00 90.12 213 HIS A CA 1
ATOM 1664 C C . HIS A 1 213 ? 0.754 -12.392 6.717 1.00 90.12 213 HIS A C 1
ATOM 1666 O O . HIS A 1 213 ? 0.901 -11.576 7.630 1.00 90.12 213 HIS A O 1
ATOM 1672 N N . ILE A 1 214 ? 0.186 -13.585 6.917 1.00 87.69 214 ILE A N 1
ATOM 1673 C CA . ILE A 1 214 ? -0.376 -14.008 8.204 1.00 87.69 214 ILE A CA 1
ATOM 1674 C C . ILE A 1 214 ? 0.745 -14.142 9.231 1.00 87.69 214 ILE A C 1
ATOM 1676 O O . ILE A 1 214 ? 0.611 -13.648 10.349 1.00 87.69 214 ILE A O 1
ATOM 1680 N N . LYS A 1 215 ? 1.870 -14.748 8.842 1.00 83.88 215 LYS A N 1
ATOM 1681 C CA . LYS A 1 215 ? 3.031 -14.902 9.730 1.00 83.88 215 LYS A CA 1
ATOM 1682 C C . LYS A 1 215 ? 3.728 -13.572 10.003 1.00 83.88 215 LYS A C 1
ATOM 1684 O O . LYS A 1 215 ? 3.997 -13.260 11.157 1.00 83.88 215 LYS A O 1
ATOM 1689 N N . ALA A 1 216 ? 3.971 -12.769 8.967 1.00 82.06 216 ALA A N 1
ATOM 1690 C CA . ALA A 1 216 ? 4.788 -11.564 9.093 1.00 82.06 216 ALA A CA 1
ATOM 1691 C C . ALA A 1 216 ? 4.017 -10.350 9.645 1.00 82.06 216 ALA A C 1
ATOM 1693 O O . ALA A 1 216 ? 4.545 -9.589 10.457 1.00 82.06 216 ALA A O 1
ATOM 1694 N N . GLN A 1 217 ? 2.765 -10.138 9.225 1.00 85.81 217 GLN A N 1
ATOM 1695 C CA . GLN A 1 217 ? 1.961 -8.965 9.608 1.00 85.81 217 GLN A CA 1
ATOM 1696 C C . GLN A 1 217 ? 0.758 -9.317 10.495 1.00 85.81 217 GLN A C 1
ATOM 1698 O O . GLN A 1 217 ? 0.327 -8.479 11.290 1.00 85.81 217 GLN A O 1
ATOM 1703 N N . GLY A 1 218 ? 0.239 -10.541 10.387 1.00 87.06 218 GLY A N 1
ATOM 1704 C CA . GLY A 1 218 ? -0.910 -11.020 11.148 1.00 87.06 218 GLY A CA 1
ATOM 1705 C C . GLY A 1 218 ? -2.209 -11.106 10.344 1.00 87.06 218 GLY A C 1
ATOM 1706 O O . GLY A 1 218 ? -2.254 -10.909 9.129 1.00 87.06 218 GLY A O 1
ATOM 1707 N N . GLU A 1 219 ? -3.291 -11.414 11.060 1.00 90.94 219 GLU A N 1
ATOM 1708 C CA . GLU A 1 219 ? -4.617 -11.687 10.496 1.00 90.94 219 GLU A CA 1
ATOM 1709 C C . GLU A 1 219 ? -5.378 -10.459 9.983 1.00 90.94 219 GLU A C 1
ATOM 1711 O O . GLU A 1 219 ? -6.335 -10.608 9.234 1.00 90.94 219 GLU A O 1
ATOM 1716 N N . ILE A 1 220 ? -5.050 -9.239 10.399 1.00 90.50 220 ILE A N 1
ATOM 1717 C CA . ILE A 1 220 ? -5.816 -8.055 9.997 1.00 90.50 220 ILE A CA 1
ATOM 1718 C C . ILE A 1 220 ? -5.292 -7.543 8.660 1.00 90.50 220 ILE A C 1
ATOM 1720 O O . ILE A 1 220 ? -4.211 -6.956 8.579 1.00 90.50 220 ILE A O 1
ATOM 1724 N N . LEU A 1 221 ? -6.113 -7.686 7.620 1.00 92.75 221 LEU A N 1
ATOM 1725 C CA . LEU A 1 221 ? -5.854 -7.045 6.338 1.00 92.75 221 LEU A CA 1
ATOM 1726 C C . LEU A 1 221 ? -6.273 -5.580 6.383 1.00 92.75 221 LEU A C 1
ATOM 1728 O O . LEU A 1 221 ? -7.399 -5.244 6.762 1.00 92.75 221 LEU A O 1
ATOM 1732 N N . GLU A 1 222 ? -5.399 -4.690 5.909 1.00 94.38 222 GLU A N 1
ATOM 1733 C CA . GLU A 1 222 ? -5.839 -3.328 5.616 1.00 94.38 222 GLU A CA 1
ATOM 1734 C C . GLU A 1 222 ? -6.881 -3.335 4.494 1.00 94.38 222 GLU A C 1
ATOM 1736 O O . GLU A 1 222 ? -7.887 -2.616 4.559 1.00 94.38 222 GLU A O 1
ATOM 1741 N N . GLY A 1 223 ? -6.631 -4.125 3.452 1.00 96.06 223 GLY A N 1
ATOM 1742 C CA . GLY A 1 223 ? -7.429 -4.084 2.247 1.00 96.06 223 GLY A CA 1
ATOM 1743 C C . GLY A 1 223 ? -6.787 -4.764 1.049 1.00 96.06 223 GLY A C 1
ATOM 1744 O O . GLY A 1 223 ? -5.817 -5.507 1.177 1.00 96.06 223 GLY A O 1
ATOM 1745 N N . LEU A 1 224 ? -7.315 -4.425 -0.120 1.00 97.50 224 LEU A N 1
ATOM 1746 C CA . LEU A 1 224 ? -6.864 -4.863 -1.432 1.00 97.50 224 LEU A CA 1
ATOM 1747 C C . LEU A 1 224 ? -6.644 -3.645 -2.336 1.00 97.50 224 LEU A C 1
ATOM 1749 O O . LEU A 1 224 ? -7.260 -2.584 -2.155 1.00 97.50 224 LEU A O 1
ATOM 1753 N N . VAL A 1 225 ? -5.774 -3.796 -3.328 1.00 96.69 225 VAL A N 1
ATOM 1754 C CA . VAL A 1 225 ? -5.617 -2.839 -4.426 1.00 96.69 225 VAL A CA 1
ATOM 1755 C C . VAL A 1 225 ? -6.013 -3.536 -5.716 1.00 96.69 225 VAL A C 1
ATOM 1757 O O . VAL A 1 225 ? -5.364 -4.497 -6.102 1.00 96.69 225 VAL A O 1
ATOM 1760 N N . GLY A 1 226 ? -7.072 -3.053 -6.365 1.00 95.50 226 GLY A N 1
ATOM 1761 C CA . GLY A 1 226 ? -7.485 -3.518 -7.688 1.00 95.50 226 GLY A CA 1
ATOM 1762 C C . GLY A 1 226 ? -6.950 -2.591 -8.775 1.00 95.50 226 GLY A C 1
ATOM 1763 O O . GLY A 1 226 ? -6.960 -1.370 -8.587 1.00 95.50 226 GLY A O 1
ATOM 1764 N N . ARG A 1 227 ? -6.498 -3.137 -9.903 1.00 94.12 227 ARG A N 1
ATOM 1765 C CA . ARG A 1 227 ? -6.037 -2.375 -11.062 1.00 94.12 227 ARG A CA 1
ATOM 1766 C C . ARG A 1 227 ? -6.353 -3.068 -12.382 1.00 94.12 227 ARG A C 1
ATOM 1768 O O . ARG A 1 227 ? -6.254 -4.281 -12.486 1.00 94.12 227 ARG A O 1
ATOM 1775 N N . ILE A 1 228 ? -6.689 -2.285 -13.399 1.00 93.12 228 ILE A N 1
ATOM 1776 C CA . ILE A 1 228 ? -6.817 -2.789 -14.768 1.00 93.12 228 ILE A CA 1
ATOM 1777 C C . ILE A 1 228 ? -5.432 -2.909 -15.403 1.00 93.12 228 ILE A C 1
ATOM 1779 O O . ILE A 1 228 ? -4.677 -1.934 -15.431 1.00 93.12 228 ILE A O 1
ATOM 1783 N N . VAL A 1 229 ? -5.129 -4.104 -15.909 1.00 92.00 229 VAL A N 1
ATOM 1784 C CA . VAL A 1 229 ? -3.905 -4.446 -16.644 1.00 92.00 229 VAL A CA 1
ATOM 1785 C C . VAL A 1 229 ? -4.248 -4.958 -18.048 1.00 92.00 229 VAL A C 1
ATOM 1787 O O . VAL A 1 229 ? -5.421 -5.126 -18.391 1.00 92.00 229 VAL A O 1
ATOM 1790 N N . SER A 1 230 ? -3.222 -5.173 -18.874 1.00 90.25 230 SER A N 1
ATOM 1791 C CA . SER A 1 230 ? -3.388 -5.658 -20.249 1.00 90.25 230 SER A CA 1
ATOM 1792 C C . SER A 1 230 ? -4.134 -6.994 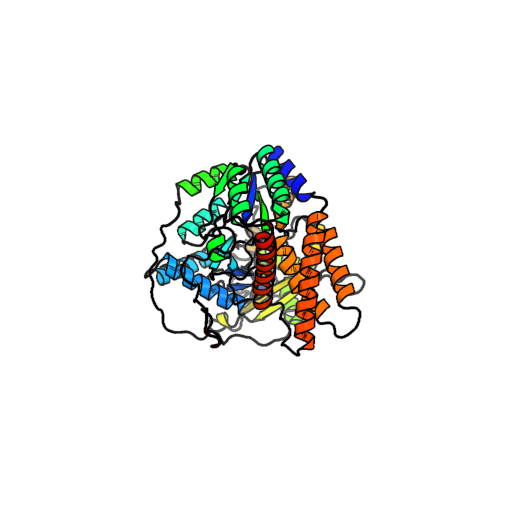-20.296 1.00 90.25 230 SER A C 1
ATOM 1794 O O . SER A 1 230 ? -3.948 -7.851 -19.432 1.00 90.25 230 SER A O 1
ATOM 1796 N N . HIS A 1 231 ? -4.926 -7.203 -21.348 1.00 88.38 231 HIS A N 1
ATOM 1797 C CA . HIS A 1 231 ? -5.580 -8.484 -21.620 1.00 88.38 231 HIS A CA 1
ATOM 1798 C C . HIS A 1 231 ? -4.588 -9.669 -21.709 1.00 88.38 231 HIS A C 1
ATOM 1800 O O . HIS A 1 231 ? -4.923 -10.792 -21.337 1.00 88.38 231 HIS A O 1
ATOM 1806 N N . ASP A 1 232 ? -3.334 -9.416 -22.107 1.00 88.44 232 ASP A N 1
ATOM 1807 C CA . ASP A 1 232 ? -2.274 -10.431 -22.182 1.00 88.44 232 ASP A CA 1
ATOM 1808 C C . ASP A 1 232 ? -1.620 -10.753 -20.828 1.00 88.44 232 ASP A C 1
ATOM 1810 O O . ASP A 1 232 ? -0.814 -11.683 -20.734 1.00 88.44 232 ASP A O 1
ATOM 1814 N N . SER A 1 233 ? -1.938 -10.012 -19.759 1.00 89.44 233 SER A N 1
ATOM 1815 C CA . SER A 1 233 ? -1.264 -10.159 -18.465 1.00 89.44 233 SER A CA 1
ATOM 1816 C C . SER A 1 233 ? -1.387 -11.563 -17.876 1.00 89.44 233 SER A C 1
ATOM 1818 O O . SER A 1 233 ? -0.425 -12.023 -17.267 1.00 89.44 233 SER A O 1
ATOM 1820 N N . LEU A 1 234 ? -2.501 -12.267 -18.104 1.00 90.38 234 LEU A N 1
ATOM 1821 C CA . LEU A 1 234 ? -2.679 -13.652 -17.655 1.00 90.38 234 LEU A CA 1
ATOM 1822 C C . LEU A 1 234 ? -1.650 -14.592 -18.310 1.00 90.38 234 LEU A C 1
ATOM 1824 O O . LEU A 1 234 ? -0.887 -15.260 -17.615 1.00 90.38 234 LEU A O 1
ATOM 1828 N N . LYS A 1 235 ? -1.552 -14.564 -19.646 1.00 91.56 235 LYS A N 1
ATOM 1829 C CA . LYS A 1 235 ? -0.601 -15.388 -20.416 1.00 91.56 235 LYS A CA 1
ATOM 1830 C C . LYS A 1 235 ? 0.851 -15.037 -20.087 1.00 91.56 235 LYS A C 1
ATOM 1832 O O . LYS A 1 235 ? 1.685 -15.922 -19.895 1.00 91.56 235 LYS A O 1
ATOM 1837 N N . SER A 1 236 ? 1.153 -13.741 -19.996 1.00 91.94 236 SER A N 1
ATOM 1838 C CA . SER A 1 236 ? 2.484 -13.251 -19.631 1.00 91.94 236 SER A CA 1
ATOM 1839 C C . SER A 1 236 ? 2.880 -13.694 -18.223 1.00 91.94 236 SER A C 1
ATOM 1841 O O . SER A 1 236 ? 4.024 -14.094 -18.006 1.00 91.94 236 SER A O 1
ATOM 1843 N N . MET A 1 237 ? 1.935 -13.687 -17.277 1.00 92.81 237 MET A N 1
ATOM 1844 C CA . MET A 1 237 ? 2.172 -14.164 -15.918 1.00 92.81 237 MET A CA 1
ATOM 1845 C C . MET A 1 237 ? 2.539 -15.648 -15.911 1.00 92.81 237 MET A C 1
ATOM 1847 O O . MET A 1 237 ? 3.580 -16.016 -15.373 1.00 92.81 237 MET A O 1
ATOM 1851 N N . GLU A 1 238 ? 1.752 -16.502 -16.568 1.00 92.19 238 GLU A N 1
ATOM 1852 C CA . GLU A 1 238 ? 2.038 -17.940 -16.656 1.00 92.19 238 GLU A CA 1
ATOM 1853 C C . GLU A 1 238 ? 3.424 -18.234 -17.252 1.00 92.19 238 GLU A C 1
ATOM 1855 O O . GLU A 1 238 ? 4.143 -19.113 -16.765 1.00 92.19 238 GLU A O 1
ATOM 1860 N N . ALA A 1 239 ? 3.825 -17.490 -18.287 1.00 92.69 239 ALA A N 1
ATOM 1861 C CA . ALA A 1 239 ? 5.140 -17.628 -18.906 1.00 92.69 239 ALA A CA 1
ATOM 1862 C C . ALA A 1 239 ? 6.277 -17.235 -17.947 1.00 92.69 239 ALA A C 1
ATOM 1864 O O . ALA A 1 239 ? 7.266 -17.965 -17.821 1.00 92.69 239 ALA A O 1
ATOM 1865 N N . ILE A 1 240 ? 6.131 -16.115 -17.230 1.00 92.94 240 ILE A N 1
ATOM 1866 C CA . ILE A 1 240 ? 7.122 -15.660 -16.249 1.00 92.94 240 ILE A CA 1
ATOM 1867 C C . ILE A 1 240 ? 7.233 -16.627 -15.072 1.00 92.94 240 ILE A C 1
ATOM 1869 O O . ILE A 1 240 ? 8.350 -16.939 -14.659 1.00 92.94 240 ILE A O 1
ATOM 1873 N N . LEU A 1 241 ? 6.115 -17.146 -14.559 1.00 90.69 241 LEU A N 1
ATOM 1874 C CA . LEU A 1 241 ? 6.125 -18.083 -13.434 1.00 90.69 241 LEU A CA 1
ATOM 1875 C C . LEU A 1 241 ? 6.866 -19.384 -13.772 1.00 90.69 241 LEU A C 1
ATOM 1877 O O . LEU A 1 241 ? 7.550 -19.926 -12.905 1.00 90.69 241 LEU A O 1
ATOM 1881 N N . LYS A 1 242 ? 6.777 -19.848 -15.028 1.00 89.81 242 LYS A N 1
ATOM 1882 C CA . LYS A 1 242 ? 7.552 -20.994 -15.535 1.00 89.81 242 LYS A CA 1
ATOM 1883 C C . LYS A 1 242 ? 9.041 -20.670 -15.671 1.00 89.81 242 LYS A C 1
ATOM 1885 O O . LYS A 1 242 ? 9.878 -21.503 -15.341 1.00 89.81 242 LYS A O 1
ATOM 1890 N N . LYS A 1 243 ? 9.373 -19.474 -16.165 1.00 92.31 243 LYS A N 1
ATOM 1891 C CA . LYS A 1 243 ? 10.760 -19.055 -16.426 1.00 92.31 243 LYS A CA 1
ATOM 1892 C C . LYS A 1 243 ? 11.537 -18.715 -15.149 1.00 92.31 243 LYS A C 1
ATOM 1894 O O . LYS A 1 243 ? 12.734 -18.975 -15.079 1.00 92.31 243 LYS A O 1
ATOM 1899 N N . TYR A 1 244 ? 10.869 -18.142 -14.156 1.00 87.88 244 TYR A N 1
ATOM 1900 C CA . TYR A 1 244 ? 11.467 -17.699 -12.901 1.00 87.88 244 TYR A CA 1
ATOM 1901 C C . TYR A 1 244 ? 10.724 -18.357 -11.740 1.00 87.88 244 TYR A C 1
ATOM 1903 O O . TYR A 1 244 ? 9.801 -17.736 -11.232 1.00 87.88 244 TYR A O 1
ATOM 1911 N N . PRO A 1 245 ? 11.043 -19.587 -11.307 1.00 84.50 245 PRO A N 1
ATOM 1912 C CA . PRO A 1 245 ? 10.391 -20.200 -10.146 1.00 84.50 245 PRO A CA 1
ATOM 1913 C C . PRO A 1 245 ? 10.735 -19.464 -8.837 1.00 84.50 245 PRO A C 1
ATOM 1915 O O . PRO A 1 245 ? 11.676 -18.671 -8.782 1.00 84.50 245 PRO A O 1
ATOM 1918 N N . LEU A 1 246 ? 9.961 -19.714 -7.774 1.00 79.56 246 LEU A N 1
ATOM 1919 C CA . LEU A 1 246 ? 10.242 -19.161 -6.443 1.00 79.56 246 LEU A CA 1
ATOM 1920 C C . LEU A 1 246 ? 11.632 -19.625 -5.955 1.00 79.56 246 LEU A C 1
ATOM 1922 O O . LEU A 1 246 ? 11.890 -20.831 -5.943 1.00 79.56 246 LEU A O 1
ATOM 1926 N N . PRO A 1 247 ? 12.527 -18.703 -5.554 1.00 73.06 247 PRO A N 1
ATOM 1927 C CA . PRO A 1 247 ? 13.820 -19.065 -4.979 1.00 73.06 247 PRO A CA 1
ATOM 1928 C C . PRO A 1 247 ? 13.651 -19.835 -3.660 1.00 73.06 247 PRO A C 1
ATOM 1930 O O . PRO A 1 247 ? 12.792 -19.490 -2.851 1.00 73.06 247 PRO A O 1
ATOM 1933 N N . GLN A 1 248 ? 14.497 -20.839 -3.412 1.00 59.09 248 GLN A N 1
ATOM 1934 C CA . GLN A 1 248 ? 14.606 -21.455 -2.086 1.00 59.09 248 GLN A CA 1
ATOM 1935 C C . GLN A 1 248 ? 15.347 -20.491 -1.148 1.00 59.09 248 GLN A C 1
ATOM 1937 O O . GLN A 1 248 ? 16.462 -20.063 -1.450 1.00 59.09 248 GLN A O 1
ATOM 1942 N N . LEU A 1 249 ? 14.714 -20.122 -0.033 1.00 52.06 249 LEU A N 1
ATOM 1943 C CA . LEU A 1 249 ? 15.341 -19.333 1.028 1.00 52.06 249 LEU A CA 1
ATOM 1944 C C . LEU A 1 249 ? 16.265 -20.240 1.849 1.00 52.06 249 LEU A C 1
ATOM 1946 O O . LEU A 1 249 ? 15.839 -21.293 2.321 1.00 52.06 249 LEU A O 1
ATOM 1950 N N . HIS A 1 250 ? 17.519 -19.828 2.031 1.00 42.06 250 HIS A N 1
ATOM 1951 C CA . HIS A 1 250 ? 18.426 -20.456 2.987 1.00 42.06 250 HIS A CA 1
ATOM 1952 C C . HIS A 1 250 ? 18.326 -19.696 4.308 1.00 42.06 250 HIS A C 1
ATOM 1954 O O . HIS A 1 250 ? 18.817 -18.579 4.426 1.00 42.06 250 HIS A O 1
ATOM 1960 N N . CYS A 1 251 ? 17.681 -20.293 5.306 1.00 34.75 251 CYS A N 1
ATOM 1961 C CA . CYS A 1 251 ? 17.704 -19.782 6.669 1.00 34.75 251 CYS A CA 1
ATOM 1962 C C . CYS A 1 251 ? 19.092 -20.039 7.270 1.00 34.75 251 CYS A C 1
ATOM 1964 O O . CYS A 1 251 ? 19.441 -21.176 7.586 1.00 34.75 251 CYS A O 1
ATOM 1966 N N . VAL A 1 252 ? 19.894 -18.983 7.404 1.00 36.56 252 VAL A N 1
ATOM 1967 C CA . VAL A 1 252 ? 21.154 -19.018 8.149 1.00 36.56 252 VAL A CA 1
ATOM 1968 C C . VAL A 1 252 ? 21.033 -18.047 9.314 1.00 36.56 252 VAL A C 1
ATOM 1970 O O . VAL A 1 252 ? 20.853 -16.848 9.126 1.00 36.56 252 VAL A O 1
ATOM 1973 N N . ASP A 1 253 ? 21.104 -18.602 10.517 1.00 33.19 253 ASP A N 1
ATOM 1974 C CA . ASP A 1 253 ? 21.015 -17.884 11.782 1.00 33.19 253 ASP A CA 1
ATOM 1975 C C . ASP A 1 253 ? 22.405 -17.340 12.131 1.00 33.19 253 ASP A C 1
ATOM 1977 O O . ASP A 1 253 ? 23.252 -18.099 12.606 1.00 33.19 253 ASP A O 1
ATOM 1981 N N . HIS A 1 254 ? 22.704 -16.079 11.794 1.00 35.25 254 HIS A N 1
ATOM 1982 C CA . HIS A 1 254 ? 23.993 -15.443 12.099 1.00 35.25 254 HIS A CA 1
ATOM 1983 C C . HIS A 1 254 ? 23.821 -14.088 12.798 1.00 35.25 254 HIS A C 1
ATOM 1985 O O . HIS A 1 254 ? 23.177 -13.165 12.300 1.00 35.25 254 HIS A O 1
ATOM 1991 N N . ASP A 1 255 ? 24.481 -13.996 13.951 1.00 37.09 255 ASP A N 1
ATOM 1992 C CA . ASP A 1 255 ? 24.718 -12.804 14.758 1.00 37.09 255 ASP A CA 1
ATOM 1993 C C . ASP A 1 255 ? 25.643 -11.827 14.001 1.00 37.09 255 ASP A C 1
ATOM 1995 O O . ASP A 1 255 ? 26.735 -12.205 13.570 1.00 37.09 255 ASP A O 1
ATOM 1999 N N . MET A 1 256 ? 25.219 -10.571 13.816 1.00 33.81 256 MET A N 1
ATOM 2000 C CA . MET A 1 256 ? 26.040 -9.520 13.198 1.00 33.81 256 MET A CA 1
ATOM 2001 C C . MET A 1 256 ? 26.193 -8.312 14.125 1.00 33.81 256 MET A C 1
ATOM 2003 O O . MET A 1 256 ? 25.273 -7.523 14.350 1.00 33.81 256 MET A O 1
ATOM 2007 N N . GLY A 1 257 ? 27.421 -8.132 14.613 1.00 26.05 257 GLY A N 1
ATOM 2008 C CA . GLY A 1 257 ? 27.875 -6.927 15.294 1.00 26.05 257 GLY A CA 1
ATOM 2009 C C . GLY A 1 257 ? 28.229 -5.777 14.337 1.00 26.05 257 GLY A C 1
ATOM 2010 O O . GLY A 1 257 ? 28.807 -6.015 13.287 1.00 26.05 257 GLY A O 1
ATOM 2011 N N . ARG A 1 258 ? 27.900 -4.544 14.782 1.00 29.08 258 ARG A N 1
ATOM 2012 C CA . ARG A 1 258 ? 28.503 -3.191 14.548 1.00 29.08 258 ARG A CA 1
ATOM 2013 C C . ARG A 1 258 ? 29.112 -2.904 13.153 1.00 29.08 258 ARG A C 1
ATOM 2015 O O . ARG A 1 258 ? 30.003 -3.609 12.723 1.00 29.08 258 ARG A O 1
ATOM 2022 N N . GLN A 1 259 ? 28.893 -1.781 12.459 1.00 28.95 259 GLN A N 1
ATOM 2023 C CA . GLN A 1 259 ? 28.535 -0.392 12.802 1.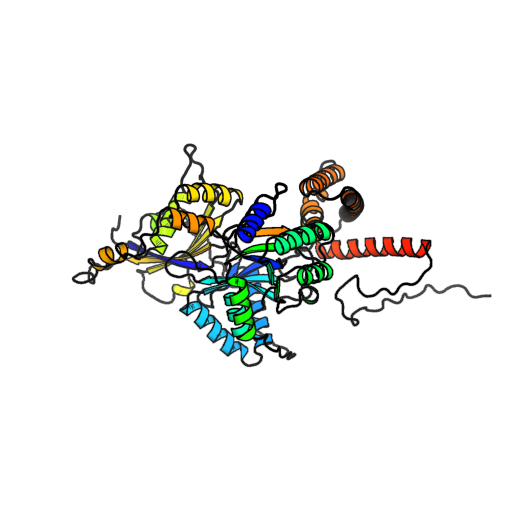00 28.95 259 GLN A CA 1
ATOM 2024 C C . GLN A 1 259 ? 28.458 0.408 11.471 1.00 28.95 259 GLN A C 1
ATOM 2026 O O . GLN A 1 259 ? 29.232 0.111 10.571 1.00 28.95 259 GLN A O 1
ATOM 2031 N N . ILE A 1 260 ? 27.641 1.471 11.385 1.00 25.59 260 ILE A N 1
ATOM 2032 C CA . ILE A 1 260 ? 28.031 2.855 11.000 1.00 25.59 260 ILE A CA 1
ATOM 2033 C C . ILE A 1 260 ? 26.863 3.813 11.335 1.00 25.59 260 ILE A C 1
ATOM 2035 O O . ILE A 1 260 ? 25.686 3.496 11.188 1.00 25.59 260 ILE A O 1
ATOM 2039 N N . LEU A 1 261 ? 27.219 4.976 11.892 1.00 31.20 261 LEU A N 1
ATOM 2040 C CA . LEU A 1 261 ? 26.364 5.964 12.559 1.00 31.20 261 LEU A CA 1
ATOM 2041 C C . LEU A 1 261 ? 25.317 6.633 11.644 1.00 31.20 261 LEU A C 1
ATOM 2043 O O . LEU A 1 261 ? 25.617 7.535 10.863 1.00 31.20 261 LEU A O 1
ATOM 2047 N N . LEU A 1 262 ? 24.049 6.318 11.888 1.00 30.81 262 LEU A N 1
ATOM 2048 C CA . LEU A 1 262 ? 22.874 6.895 11.228 1.00 30.81 262 LEU A CA 1
ATOM 2049 C C . LEU A 1 262 ? 22.356 8.165 11.946 1.00 30.81 262 LEU A C 1
ATOM 2051 O O . LEU A 1 262 ? 21.193 8.255 12.339 1.00 30.81 262 LEU A O 1
ATOM 2055 N N . ARG A 1 263 ? 23.240 9.154 12.177 1.00 30.80 263 ARG A N 1
ATOM 2056 C CA . ARG A 1 263 ? 22.882 10.414 12.878 1.00 30.80 263 ARG A CA 1
ATOM 2057 C C . ARG A 1 263 ? 23.544 11.710 12.398 1.00 30.80 263 ARG A C 1
ATOM 2059 O O . ARG A 1 263 ? 23.498 12.715 13.102 1.00 30.80 263 ARG A O 1
ATOM 2066 N N . ARG A 1 264 ? 24.085 11.760 11.184 1.00 28.69 264 ARG A N 1
ATOM 2067 C CA . ARG A 1 264 ? 24.487 13.030 10.562 1.00 28.69 264 ARG A CA 1
ATOM 2068 C C . ARG A 1 264 ? 24.049 13.041 9.112 1.00 28.69 264 ARG A C 1
ATOM 2070 O O . ARG A 1 264 ? 24.678 12.377 8.313 1.00 28.69 264 ARG A O 1
ATOM 2077 N N . ILE A 1 265 ? 22.974 13.772 8.827 1.00 25.11 265 ILE A N 1
ATOM 2078 C CA . ILE A 1 265 ? 22.773 14.677 7.682 1.00 25.11 265 ILE A CA 1
ATOM 2079 C C . ILE A 1 265 ? 21.353 15.235 7.854 1.00 25.11 265 ILE A C 1
ATOM 2081 O O . ILE A 1 265 ? 20.355 14.595 7.548 1.00 25.11 265 ILE A O 1
ATOM 2085 N N . CYS A 1 266 ? 21.260 16.440 8.402 1.00 26.47 266 CYS A N 1
ATOM 2086 C CA . CYS A 1 266 ? 20.104 17.313 8.236 1.00 26.47 266 CYS A CA 1
ATOM 2087 C C . CYS A 1 266 ? 20.688 18.676 7.881 1.00 26.47 266 CYS A C 1
ATOM 2089 O O . CYS A 1 266 ? 21.412 19.263 8.682 1.00 26.47 266 CYS A O 1
ATOM 2091 N N . ALA A 1 267 ? 20.461 19.109 6.642 1.00 28.36 267 ALA A N 1
ATOM 2092 C CA . ALA A 1 267 ? 20.934 20.386 6.133 1.00 28.36 267 ALA A CA 1
ATOM 2093 C C . ALA A 1 267 ? 19.944 21.509 6.469 1.00 28.36 267 ALA A C 1
ATOM 2095 O O . ALA A 1 267 ? 18.730 21.307 6.525 1.00 28.36 267 ALA A O 1
ATOM 2096 N N . GLU A 1 268 ? 20.519 22.685 6.694 1.00 30.94 268 GLU A N 1
ATOM 2097 C CA . GLU A 1 268 ? 19.878 23.955 7.020 1.00 30.94 268 GLU A CA 1
ATOM 2098 C C . GLU A 1 268 ? 18.956 24.473 5.906 1.00 30.94 268 GLU A C 1
ATOM 2100 O O . GLU A 1 268 ? 19.119 24.162 4.724 1.00 30.94 268 GLU A O 1
ATOM 2105 N N . LYS A 1 269 ? 18.010 25.330 6.302 1.00 31.75 269 LYS A N 1
ATOM 2106 C CA . LYS A 1 269 ? 17.177 26.133 5.401 1.00 31.75 269 LYS A CA 1
ATOM 2107 C C . LYS A 1 269 ? 17.990 27.294 4.824 1.00 31.75 269 LYS A C 1
ATOM 2109 O O . LYS A 1 269 ? 18.615 28.030 5.578 1.00 31.75 269 LYS A O 1
ATOM 2114 N N . THR A 1 270 ? 17.911 27.494 3.512 1.00 37.97 270 THR A N 1
ATOM 2115 C CA . THR A 1 270 ? 18.276 28.748 2.828 1.00 37.97 270 THR A CA 1
ATOM 2116 C C . THR A 1 270 ? 17.257 29.043 1.734 1.00 37.97 270 THR A C 1
ATOM 2118 O O . THR A 1 270 ? 16.583 28.123 1.272 1.00 37.97 270 THR A O 1
ATOM 2121 N N . ASP A 1 271 ? 17.173 30.316 1.353 1.00 50.97 271 ASP A N 1
ATOM 2122 C CA . ASP A 1 271 ? 16.087 30.954 0.604 1.00 50.97 271 ASP A CA 1
ATOM 2123 C C . ASP A 1 271 ? 15.556 30.134 -0.593 1.00 50.97 271 ASP A C 1
ATOM 2125 O O . ASP A 1 271 ? 16.300 29.756 -1.504 1.00 50.97 271 ASP A O 1
ATOM 2129 N N . GLU A 1 272 ? 14.269 29.781 -0.523 1.00 55.72 272 GLU A N 1
ATOM 2130 C CA . GLU A 1 272 ? 13.590 28.821 -1.405 1.00 55.72 272 GLU A CA 1
ATOM 2131 C C . GLU A 1 272 ? 12.948 29.510 -2.625 1.00 55.72 272 GLU A C 1
ATOM 2133 O O . GLU A 1 272 ? 12.837 28.893 -3.687 1.00 55.72 272 GLU A O 1
ATOM 2138 N N . GLU A 1 273 ? 12.551 30.784 -2.510 1.00 55.84 273 GLU A N 1
ATOM 2139 C CA . GLU A 1 273 ? 11.792 31.488 -3.556 1.00 55.84 273 GLU A CA 1
ATOM 2140 C C . GLU A 1 273 ? 12.682 31.961 -4.717 1.00 55.84 273 GLU A C 1
ATOM 2142 O O . GLU A 1 273 ? 12.309 31.798 -5.882 1.00 55.84 273 GLU A O 1
ATOM 2147 N N . GLU A 1 274 ? 13.893 32.450 -4.432 1.00 55.19 274 GLU A N 1
ATOM 2148 C CA . GLU A 1 274 ? 14.844 32.900 -5.462 1.00 55.19 274 GLU A CA 1
ATOM 2149 C C . GLU A 1 274 ? 15.350 31.746 -6.346 1.00 55.19 274 GLU A C 1
ATOM 2151 O O . GLU A 1 274 ? 15.490 31.896 -7.561 1.00 55.19 274 GLU A O 1
ATOM 2156 N N . LYS A 1 275 ? 15.547 30.552 -5.768 1.00 58.12 275 LYS A N 1
ATOM 2157 C CA . LYS A 1 275 ? 16.019 29.359 -6.498 1.00 58.12 275 LYS A CA 1
ATOM 2158 C C . LYS A 1 275 ? 14.970 28.817 -7.463 1.00 58.12 275 LYS A C 1
ATOM 2160 O O . LYS A 1 275 ? 15.305 28.410 -8.572 1.00 58.12 275 LYS A O 1
ATOM 2165 N N . ILE A 1 276 ? 13.697 28.809 -7.058 1.00 57.66 276 ILE A N 1
ATOM 2166 C CA . ILE A 1 276 ? 12.615 28.348 -7.937 1.00 57.66 276 ILE A CA 1
ATOM 2167 C C . ILE A 1 276 ? 12.422 29.324 -9.102 1.00 57.66 276 ILE A C 1
ATOM 2169 O O . ILE A 1 276 ? 12.223 28.884 -10.233 1.00 57.66 276 ILE A O 1
ATOM 2173 N N . LYS A 1 277 ? 12.558 30.631 -8.853 1.00 59.31 277 LYS A N 1
ATOM 2174 C CA . LYS A 1 277 ? 12.542 31.643 -9.912 1.00 59.31 277 LYS A CA 1
ATOM 2175 C C . LYS A 1 277 ? 13.676 31.422 -10.924 1.00 59.31 277 LYS A C 1
ATOM 2177 O O . LYS A 1 277 ? 13.399 31.359 -12.117 1.00 59.31 277 LYS A O 1
ATOM 2182 N N . ALA A 1 278 ? 14.902 31.165 -10.460 1.00 55.97 278 ALA A N 1
ATOM 2183 C CA . ALA A 1 278 ? 16.035 30.842 -11.335 1.00 55.97 278 ALA A CA 1
ATOM 2184 C C . ALA A 1 278 ? 15.800 29.574 -12.190 1.00 55.97 278 ALA A C 1
ATOM 2186 O O . ALA A 1 278 ? 16.121 29.549 -13.375 1.00 55.97 278 ALA A O 1
ATOM 2187 N N . ILE A 1 279 ? 15.173 28.531 -11.634 1.00 58.50 279 ILE A N 1
ATOM 2188 C CA . ILE A 1 279 ? 14.835 27.301 -12.380 1.00 58.50 279 ILE A CA 1
ATOM 2189 C C . ILE A 1 279 ? 13.752 27.548 -13.448 1.00 58.50 279 ILE A C 1
ATOM 2191 O O . ILE A 1 279 ? 13.761 26.903 -14.492 1.00 58.50 279 ILE A O 1
ATOM 2195 N N . LEU A 1 280 ? 12.809 28.465 -13.214 1.00 55.84 280 LEU A N 1
ATOM 2196 C CA . LEU A 1 280 ? 11.745 28.786 -14.177 1.00 55.84 280 LEU A CA 1
ATOM 2197 C C . LEU A 1 280 ? 12.197 29.697 -15.325 1.00 55.84 280 LEU A C 1
ATOM 2199 O O . LEU A 1 280 ? 11.541 29.707 -16.374 1.00 55.84 280 LEU A O 1
ATOM 2203 N N . GLU A 1 281 ? 13.269 30.458 -15.105 1.00 62.03 281 GLU A N 1
ATOM 2204 C CA . GLU A 1 281 ? 13.842 31.437 -16.038 1.00 62.03 281 GLU A CA 1
ATOM 2205 C C . GLU A 1 281 ? 15.011 30.866 -16.874 1.00 62.03 281 GLU A C 1
ATOM 2207 O O . GLU A 1 281 ? 15.458 31.523 -17.811 1.00 62.03 281 GLU A O 1
ATOM 2212 N N . THR A 1 282 ? 15.482 29.645 -16.582 1.00 52.75 282 THR A N 1
ATOM 2213 C CA . THR A 1 282 ? 16.579 28.962 -17.304 1.00 52.75 282 THR A CA 1
ATOM 2214 C C . THR A 1 282 ? 16.107 28.192 -18.536 1.00 52.75 282 THR A C 1
ATOM 2216 O O . THR A 1 282 ? 14.975 27.703 -18.594 1.00 52.75 282 THR A O 1
ATOM 2219 N N . ILE A 1 283 ? 17.002 28.046 -19.520 1.00 63.09 283 ILE A N 1
ATOM 2220 C CA . ILE A 1 283 ? 16.743 27.257 -20.731 1.00 63.09 283 ILE A CA 1
ATOM 2221 C C . ILE A 1 283 ? 16.775 25.764 -20.351 1.00 63.09 283 ILE A C 1
ATOM 2223 O O . ILE A 1 283 ? 17.787 25.310 -19.803 1.00 63.09 283 ILE A O 1
ATOM 2227 N N . PRO A 1 284 ? 15.700 24.988 -20.598 1.00 51.94 284 PRO A N 1
ATOM 2228 C CA . PRO A 1 284 ? 15.713 23.555 -20.336 1.00 51.94 284 PRO A CA 1
ATOM 2229 C C . PRO A 1 284 ? 16.675 22.864 -21.308 1.00 51.94 284 PRO A C 1
ATOM 2231 O O . PRO A 1 284 ? 16.545 23.006 -22.521 1.00 51.94 284 PRO A O 1
ATOM 2234 N N . ALA A 1 285 ? 17.630 22.108 -20.773 1.00 54.31 285 ALA A N 1
ATOM 2235 C CA . ALA A 1 285 ? 18.603 21.348 -21.556 1.00 54.31 285 ALA A CA 1
ATOM 2236 C C . ALA A 1 285 ? 18.029 20.028 -22.099 1.00 54.31 285 ALA A C 1
ATOM 2238 O O . ALA A 1 285 ? 18.635 19.408 -22.965 1.00 54.31 285 ALA A O 1
ATOM 2239 N N . ASP A 1 286 ? 16.876 19.587 -21.585 1.00 62.91 286 ASP A N 1
ATOM 2240 C CA . ASP A 1 286 ? 16.234 18.332 -21.966 1.00 62.91 286 ASP A CA 1
ATOM 2241 C C . ASP A 1 286 ? 14.696 18.399 -21.844 1.00 62.91 286 ASP A C 1
ATOM 2243 O O . ASP A 1 286 ? 14.118 19.291 -21.208 1.00 62.91 286 ASP A O 1
ATOM 2247 N N . TYR A 1 287 ? 14.018 17.420 -22.453 1.00 65.94 287 TYR A N 1
ATOM 2248 C CA . TYR A 1 287 ? 12.554 17.313 -22.456 1.00 65.94 287 TYR A CA 1
ATOM 2249 C C . TYR A 1 287 ? 11.955 17.161 -21.046 1.00 65.94 287 TYR A C 1
ATOM 2251 O O . TYR A 1 287 ? 10.918 17.757 -20.742 1.00 65.94 287 TYR A O 1
ATOM 2259 N N . SER A 1 288 ? 12.617 16.406 -20.162 1.00 59.16 288 SER A N 1
ATOM 2260 C CA . SER A 1 288 ? 12.184 16.223 -18.768 1.00 59.16 288 SER A CA 1
ATOM 2261 C C . SER A 1 288 ? 12.176 17.546 -18.000 1.00 59.16 288 SER A C 1
ATOM 2263 O O . SER A 1 288 ? 11.252 17.816 -17.232 1.00 59.16 288 SER A O 1
ATOM 2265 N N . THR A 1 289 ? 13.160 18.406 -18.252 1.00 55.62 289 THR A N 1
ATOM 2266 C CA . THR A 1 289 ? 13.297 19.739 -17.663 1.00 55.62 289 THR A CA 1
ATOM 2267 C C . THR A 1 289 ? 12.212 20.670 -18.172 1.00 55.62 289 THR A C 1
ATOM 2269 O O . THR A 1 289 ? 11.567 21.340 -17.366 1.00 55.62 289 THR A O 1
ATOM 2272 N N . ALA A 1 290 ? 11.935 20.659 -19.479 1.00 62.66 290 ALA A N 1
ATOM 2273 C CA . ALA A 1 290 ? 10.841 21.438 -20.055 1.00 62.66 290 ALA A CA 1
ATOM 2274 C C . ALA A 1 290 ? 9.481 21.034 -19.451 1.00 62.66 290 ALA A C 1
ATOM 2276 O O . ALA A 1 290 ? 8.690 21.893 -19.052 1.00 62.66 290 ALA A O 1
ATOM 2277 N N . LYS A 1 291 ? 9.229 19.726 -19.297 1.00 73.50 291 LYS A N 1
ATOM 2278 C CA . LYS A 1 291 ? 7.991 19.205 -18.695 1.00 73.50 291 LYS A CA 1
ATOM 2279 C C . LYS A 1 291 ? 7.885 19.484 -17.201 1.00 73.50 291 LYS A C 1
ATOM 2281 O O . LYS A 1 291 ? 6.809 19.823 -16.708 1.00 73.50 291 LYS A O 1
ATOM 2286 N N . LEU A 1 292 ? 8.994 19.415 -16.474 1.00 67.38 292 LEU A N 1
ATOM 2287 C CA . LEU A 1 292 ? 9.037 19.808 -15.072 1.00 67.38 292 LEU A CA 1
ATOM 2288 C C . LEU A 1 292 ? 8.744 21.304 -14.893 1.00 67.38 292 LEU A C 1
ATOM 2290 O O . LEU A 1 292 ? 7.951 21.664 -14.024 1.00 67.38 292 LEU A O 1
ATOM 2294 N N . GLN A 1 293 ? 9.333 22.168 -15.725 1.00 69.81 293 GLN A N 1
ATOM 2295 C CA . GLN A 1 293 ? 9.040 23.603 -15.725 1.00 69.81 293 GLN A CA 1
ATOM 2296 C C . GLN A 1 293 ? 7.552 23.867 -16.023 1.00 69.81 293 GLN A C 1
ATOM 2298 O O . GLN A 1 293 ? 6.948 24.706 -15.353 1.00 69.81 293 GLN A O 1
ATOM 2303 N N . GLU A 1 294 ? 6.931 23.125 -16.950 1.00 75.12 294 GLU A N 1
ATOM 2304 C CA . GLU A 1 294 ? 5.488 23.198 -17.241 1.00 75.12 294 GLU A CA 1
ATOM 2305 C C . GLU A 1 294 ? 4.636 22.864 -16.000 1.00 75.12 294 GLU A C 1
ATOM 2307 O O . GLU A 1 294 ? 3.743 23.634 -15.633 1.00 75.12 294 GLU A O 1
ATOM 2312 N N . ILE A 1 295 ? 4.959 21.771 -15.292 1.00 75.06 295 ILE A N 1
ATOM 2313 C CA . ILE A 1 295 ? 4.283 21.395 -14.040 1.00 75.06 295 ILE A CA 1
ATOM 2314 C C . ILE A 1 295 ? 4.454 22.489 -12.983 1.00 75.06 295 ILE A C 1
ATOM 2316 O O . ILE A 1 295 ? 3.464 22.883 -12.366 1.00 75.06 295 ILE A O 1
ATOM 2320 N N . ILE A 1 296 ? 5.679 22.985 -12.767 1.00 71.31 296 ILE A N 1
ATOM 2321 C CA . ILE A 1 296 ? 5.974 23.988 -11.732 1.00 71.31 296 ILE A CA 1
ATOM 2322 C C . ILE A 1 296 ? 5.223 25.293 -12.017 1.00 71.31 296 ILE A C 1
ATOM 2324 O O . ILE A 1 296 ? 4.584 25.820 -11.106 1.00 71.31 296 ILE A O 1
ATOM 2328 N N . ARG A 1 297 ? 5.222 25.780 -13.268 1.00 76.75 297 ARG A N 1
ATOM 2329 C CA . ARG A 1 297 ? 4.463 26.981 -13.667 1.00 76.75 297 ARG A CA 1
ATOM 2330 C C . ARG A 1 297 ? 2.976 26.819 -13.366 1.00 76.75 297 ARG A C 1
ATOM 2332 O O . ARG A 1 297 ? 2.377 27.704 -12.761 1.00 76.75 297 ARG A O 1
ATOM 2339 N N . LEU A 1 298 ? 2.405 25.665 -13.714 1.00 76.44 298 LEU A N 1
ATOM 2340 C CA . LEU A 1 298 ? 0.988 25.387 -13.503 1.00 76.44 298 LEU A CA 1
ATOM 2341 C C . LEU A 1 298 ? 0.624 25.289 -12.012 1.00 76.44 298 LEU A C 1
ATOM 2343 O O . LEU A 1 298 ? -0.371 25.866 -11.583 1.00 76.44 298 LEU A O 1
ATOM 2347 N N . VAL A 1 299 ? 1.423 24.596 -11.191 1.00 74.19 299 VAL A N 1
ATOM 2348 C CA . VAL A 1 299 ? 1.117 24.453 -9.752 1.00 74.19 299 VAL A CA 1
ATOM 2349 C C . VAL A 1 299 ? 1.402 25.720 -8.940 1.00 74.19 299 VAL A C 1
ATOM 2351 O O . VAL A 1 299 ? 0.891 25.856 -7.826 1.00 74.19 299 VAL A O 1
ATOM 2354 N N . GLN A 1 300 ? 2.198 26.646 -9.481 1.00 72.56 300 GLN A N 1
ATOM 2355 C CA . GLN A 1 300 ? 2.473 27.953 -8.881 1.00 72.56 300 GLN A CA 1
ATOM 2356 C C . GLN A 1 300 ? 1.539 29.070 -9.367 1.00 72.56 300 GLN A C 1
ATOM 2358 O O . GLN A 1 300 ? 1.559 30.154 -8.778 1.00 72.56 300 GLN A O 1
ATOM 2363 N N . GLU A 1 301 ? 0.699 28.809 -10.374 1.00 76.00 301 GLU A N 1
ATOM 2364 C CA . GLU A 1 301 ? -0.278 29.764 -10.896 1.00 76.00 301 GLU A CA 1
ATOM 2365 C C . GLU A 1 301 ? -1.188 30.288 -9.772 1.00 76.00 301 GLU A C 1
ATOM 2367 O O . GLU A 1 301 ? -1.736 29.528 -8.963 1.00 76.00 301 GLU A O 1
ATOM 2372 N N . LYS A 1 302 ? -1.329 31.615 -9.697 1.00 70.38 302 LYS A N 1
ATOM 2373 C CA . LYS A 1 302 ? -2.209 32.278 -8.734 1.00 70.38 302 LYS A CA 1
ATOM 2374 C C . LYS A 1 302 ? -3.563 32.536 -9.381 1.00 70.38 302 LYS A C 1
ATOM 2376 O O . LYS A 1 302 ? -3.656 33.003 -10.509 1.00 70.38 302 LYS A O 1
ATOM 2381 N N . THR A 1 303 ? -4.623 32.261 -8.637 1.00 67.06 303 THR A N 1
ATOM 2382 C CA . THR A 1 303 ? -5.986 32.661 -8.991 1.00 67.06 303 THR A CA 1
ATOM 2383 C C . THR A 1 303 ? -6.106 34.189 -8.995 1.00 67.06 303 THR A C 1
ATOM 2385 O O . THR A 1 303 ? -5.295 34.881 -8.377 1.00 67.06 303 THR A O 1
ATOM 2388 N N . GLY A 1 304 ? -7.166 34.735 -9.603 1.00 52.88 304 GLY A N 1
ATOM 2389 C CA . GLY A 1 304 ? -7.431 36.185 -9.623 1.00 52.88 304 GLY A CA 1
ATOM 2390 C C . GLY A 1 304 ? -7.563 36.855 -8.242 1.00 52.88 304 GLY A C 1
ATOM 2391 O O . GLY A 1 304 ? -7.644 38.074 -8.164 1.00 52.88 304 GLY A O 1
ATOM 2392 N N . LYS A 1 305 ? -7.562 36.075 -7.151 1.00 58.62 305 LYS A N 1
ATOM 2393 C CA . LYS A 1 305 ? -7.551 36.544 -5.755 1.00 58.62 305 LYS A CA 1
ATOM 2394 C C . LYS A 1 305 ? -6.160 36.493 -5.097 1.00 58.62 305 LYS A C 1
ATOM 2396 O O . LYS A 1 305 ? -6.049 36.710 -3.898 1.00 58.62 305 LYS A O 1
ATOM 2401 N N . GLY A 1 306 ? -5.102 36.176 -5.847 1.00 58.47 306 GLY A N 1
ATOM 2402 C CA . GLY A 1 306 ? -3.720 36.111 -5.352 1.00 58.47 306 GLY A CA 1
ATOM 2403 C C . GLY A 1 306 ? -3.337 34.809 -4.629 1.00 58.47 306 GLY A C 1
ATOM 2404 O O . GLY A 1 306 ? -2.174 34.638 -4.259 1.00 58.47 306 GLY A O 1
ATOM 2405 N N . GLU A 1 307 ? -4.269 33.868 -4.460 1.00 63.50 307 GLU A N 1
ATOM 2406 C CA . GLU A 1 307 ? -4.028 32.550 -3.856 1.00 63.50 307 GLU A CA 1
ATOM 2407 C C . GLU A 1 307 ? -3.527 31.537 -4.893 1.00 63.50 307 GLU A C 1
ATOM 2409 O O . GLU A 1 307 ? -3.996 31.549 -6.031 1.00 63.50 307 GLU A O 1
ATOM 2414 N N . LYS A 1 308 ? -2.631 30.614 -4.508 1.00 67.81 308 LYS A N 1
ATOM 2415 C CA . LYS A 1 308 ? -2.188 29.517 -5.392 1.00 67.81 308 LYS A CA 1
ATOM 2416 C C . LYS A 1 308 ? -3.378 28.636 -5.792 1.00 67.81 308 LYS A C 1
ATOM 2418 O O . LYS A 1 308 ? -4.110 28.156 -4.926 1.00 67.81 308 LYS A O 1
ATOM 2423 N N . ALA A 1 309 ? -3.537 28.378 -7.090 1.00 69.69 309 ALA A N 1
ATOM 2424 C CA . ALA A 1 309 ? -4.610 27.541 -7.632 1.00 69.69 309 ALA A CA 1
ATOM 2425 C C . ALA A 1 309 ? -4.523 26.082 -7.145 1.00 69.69 309 ALA A C 1
ATOM 2427 O O . ALA A 1 309 ? -5.545 25.409 -6.968 1.00 69.69 309 ALA A O 1
ATOM 2428 N N . PHE A 1 310 ? -3.304 25.617 -6.857 1.00 75.00 310 PHE A N 1
ATOM 2429 C CA . PHE A 1 310 ? -3.014 24.277 -6.364 1.00 75.00 310 PHE A CA 1
ATOM 2430 C C . PHE A 1 310 ? -2.280 24.337 -5.018 1.00 75.00 310 PHE A C 1
ATOM 2432 O O . PHE A 1 310 ? -1.352 25.124 -4.828 1.00 75.00 310 PHE A O 1
ATOM 2439 N N . LYS A 1 311 ? -2.654 23.469 -4.065 1.00 78.31 311 LYS A N 1
ATOM 2440 C CA . LYS A 1 311 ? -1.977 23.362 -2.759 1.00 78.31 311 LYS A CA 1
ATOM 2441 C C . LYS A 1 311 ? -0.743 22.459 -2.857 1.00 78.31 311 LYS A C 1
ATOM 2443 O O . LYS A 1 311 ? -0.658 21.414 -2.205 1.00 78.31 311 LYS A O 1
ATOM 2448 N N . VAL A 1 312 ? 0.205 22.866 -3.696 1.00 74.62 312 VAL A N 1
ATOM 2449 C CA . VAL A 1 312 ? 1.498 22.200 -3.879 1.00 74.62 312 VAL A CA 1
ATOM 2450 C C . VAL A 1 312 ? 2.608 23.056 -3.281 1.00 74.62 312 VAL A C 1
ATOM 2452 O O . VAL A 1 312 ? 2.667 24.272 -3.464 1.00 74.62 312 VAL A O 1
ATOM 2455 N N . GLU A 1 313 ? 3.493 22.400 -2.546 1.00 75.06 313 GLU A N 1
ATOM 2456 C CA . GLU A 1 313 ? 4.722 22.965 -2.016 1.00 75.06 313 GLU A CA 1
ATOM 2457 C C . GLU A 1 313 ? 5.901 22.354 -2.770 1.00 75.06 313 GLU A C 1
ATOM 2459 O O . GLU A 1 313 ? 6.036 21.136 -2.830 1.00 75.06 313 GLU A O 1
ATOM 2464 N N . VAL A 1 314 ? 6.749 23.198 -3.346 1.00 68.25 314 VAL A N 1
ATOM 2465 C CA . VAL A 1 314 ? 7.979 22.775 -4.017 1.00 68.25 314 VAL A CA 1
ATOM 2466 C C . VAL A 1 314 ? 9.133 23.163 -3.107 1.00 68.25 314 VAL A C 1
ATOM 2468 O O . VAL A 1 314 ? 9.258 24.337 -2.772 1.00 68.25 314 VAL A O 1
ATOM 2471 N N . LYS A 1 315 ? 9.937 22.188 -2.675 1.00 72.69 315 LYS A N 1
ATOM 2472 C CA . LYS A 1 315 ? 11.116 22.418 -1.827 1.00 72.69 315 LYS A CA 1
ATOM 2473 C C . LYS A 1 315 ? 12.379 22.087 -2.598 1.00 72.69 315 LYS A C 1
ATOM 2475 O O . LYS A 1 315 ? 12.438 21.015 -3.193 1.00 72.69 315 LYS A O 1
ATOM 2480 N N . CYS A 1 316 ? 13.384 22.955 -2.541 1.00 62.72 316 CYS A N 1
ATOM 2481 C CA . CYS A 1 316 ? 14.685 22.741 -3.173 1.00 62.72 316 CYS A CA 1
ATOM 2482 C C . CYS A 1 316 ? 15.797 22.724 -2.124 1.00 62.72 316 CYS A C 1
ATOM 2484 O O . CYS A 1 316 ? 15.965 23.673 -1.362 1.00 62.72 316 CYS A O 1
ATOM 2486 N N . TYR A 1 317 ? 16.594 21.663 -2.129 1.00 66.75 317 TYR A N 1
ATOM 2487 C CA . TYR A 1 317 ? 17.705 21.453 -1.209 1.00 66.75 317 TYR A CA 1
ATOM 2488 C C . TYR A 1 317 ? 19.016 21.398 -1.989 1.00 66.75 317 TYR A C 1
ATOM 2490 O O . TYR A 1 317 ? 19.081 20.756 -3.033 1.00 66.75 317 TYR A O 1
ATOM 2498 N N . THR A 1 318 ? 20.078 22.033 -1.499 1.00 57.53 318 THR A N 1
ATOM 2499 C CA . THR A 1 318 ? 21.405 21.914 -2.125 1.00 57.53 318 THR A CA 1
ATOM 2500 C C . THR A 1 318 ? 21.947 20.494 -1.933 1.00 57.53 318 THR A C 1
ATOM 2502 O O . THR A 1 318 ? 21.958 19.978 -0.811 1.00 57.53 318 THR A O 1
ATOM 2505 N N . ASN A 1 319 ? 22.406 19.849 -3.008 1.00 56.34 319 ASN A N 1
ATOM 2506 C CA . ASN A 1 319 ? 22.900 18.473 -2.964 1.00 56.34 319 ASN A CA 1
ATOM 2507 C C . ASN A 1 319 ? 24.394 18.432 -2.583 1.00 56.34 319 ASN A C 1
ATOM 2509 O O . ASN A 1 319 ? 25.272 18.425 -3.443 1.00 56.34 319 ASN A O 1
ATOM 2513 N N . ARG A 1 320 ? 24.689 18.405 -1.274 1.00 50.50 320 ARG A N 1
ATOM 2514 C CA . ARG A 1 320 ? 26.071 18.450 -0.750 1.00 50.50 320 ARG A CA 1
ATOM 2515 C C . ARG A 1 320 ? 26.909 17.195 -1.061 1.00 50.50 320 ARG A C 1
ATOM 2517 O O . ARG A 1 320 ? 28.128 17.298 -1.052 1.00 50.50 320 ARG A O 1
ATOM 2524 N N . HIS A 1 321 ? 26.298 16.049 -1.383 1.00 51.03 321 HIS A N 1
ATOM 2525 C CA . HIS A 1 321 ? 27.034 14.820 -1.731 1.00 51.03 321 HIS A CA 1
ATOM 2526 C C . HIS A 1 321 ? 27.777 14.923 -3.071 1.00 51.03 321 HIS A C 1
ATOM 2528 O O . HIS A 1 321 ? 28.799 14.274 -3.249 1.00 51.03 321 HIS A O 1
ATOM 2534 N N . LYS A 1 322 ? 27.312 15.792 -3.979 1.00 51.16 322 LYS A N 1
ATOM 2535 C CA . LYS A 1 322 ? 27.972 16.071 -5.266 1.00 51.16 322 LYS A CA 1
ATOM 2536 C C . LYS A 1 322 ? 28.867 17.317 -5.242 1.00 51.16 322 LYS A C 1
ATOM 2538 O O . LYS A 1 322 ? 29.551 17.589 -6.219 1.00 51.16 322 LYS A O 1
ATOM 2543 N N . MET A 1 323 ? 28.902 18.061 -4.131 1.00 44.62 323 MET A N 1
ATOM 2544 C CA . MET A 1 323 ? 29.710 19.285 -4.016 1.00 44.62 323 MET A CA 1
ATOM 2545 C C . MET A 1 323 ? 31.212 19.024 -3.874 1.00 44.62 323 MET A C 1
ATOM 2547 O O . MET A 1 323 ? 31.997 19.893 -4.229 1.00 44.62 323 MET A O 1
ATOM 2551 N N . SER A 1 324 ? 31.635 17.863 -3.358 1.00 41.25 324 SER A N 1
ATOM 2552 C CA . SER A 1 324 ? 33.071 17.574 -3.220 1.00 41.25 324 SER A CA 1
ATOM 2553 C C . SER A 1 324 ? 33.736 17.191 -4.542 1.00 41.25 324 SER A C 1
ATOM 2555 O O . SER A 1 324 ? 34.934 16.922 -4.539 1.00 41.25 324 SER A O 1
ATOM 2557 N N . LEU A 1 325 ? 32.969 17.104 -5.638 1.00 44.12 325 LEU A N 1
ATOM 2558 C CA . LEU A 1 325 ? 33.424 16.462 -6.861 1.00 44.12 325 LEU A CA 1
ATOM 2559 C C . LEU A 1 325 ? 33.832 17.394 -8.002 1.00 44.12 325 LEU A C 1
ATOM 2561 O O . LEU A 1 325 ? 34.675 16.901 -8.725 1.00 44.12 325 LEU A O 1
ATOM 2565 N N . MET A 1 326 ? 33.372 18.653 -8.187 1.00 43.50 326 MET A N 1
ATOM 2566 C CA . MET A 1 326 ? 33.827 19.526 -9.312 1.00 43.50 326 MET A CA 1
ATOM 2567 C C . MET A 1 326 ? 33.420 21.030 -9.232 1.00 43.50 326 MET A C 1
ATOM 2569 O O . MET A 1 326 ? 32.780 21.450 -8.275 1.00 43.50 326 MET A O 1
ATOM 2573 N N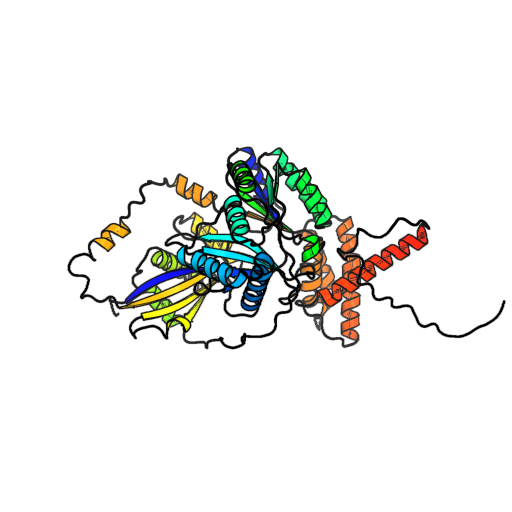 . SER A 1 327 ? 33.877 21.807 -10.239 1.00 45.19 327 SER A N 1
ATOM 2574 C CA . SER A 1 327 ? 34.055 23.274 -10.395 1.00 45.19 327 SER A CA 1
ATOM 2575 C C . SER A 1 327 ? 32.903 24.223 -10.011 1.00 45.19 327 SER A C 1
ATOM 2577 O O . SER A 1 327 ? 31.732 23.860 -9.993 1.00 45.19 327 SER A O 1
ATOM 2579 N N . GLY A 1 328 ? 33.255 25.495 -9.765 1.00 51.69 328 GLY A N 1
ATOM 2580 C CA . GLY A 1 328 ? 32.357 26.570 -9.311 1.00 51.69 328 GLY A CA 1
ATOM 2581 C C . GLY A 1 328 ? 31.232 27.004 -10.266 1.00 51.69 328 GLY A C 1
ATOM 2582 O O . GLY A 1 328 ? 30.472 27.893 -9.895 1.00 51.69 328 GLY A O 1
ATOM 2583 N N . ASP A 1 329 ? 31.096 26.375 -11.439 1.00 53.53 329 ASP A N 1
ATOM 2584 C CA . ASP A 1 329 ? 30.116 26.742 -12.477 1.00 53.53 329 ASP A CA 1
ATOM 2585 C C . ASP A 1 329 ? 28.873 25.826 -12.526 1.00 53.53 329 ASP A C 1
ATOM 2587 O O . ASP A 1 329 ? 27.938 26.113 -13.276 1.00 53.53 329 ASP A O 1
ATOM 2591 N N . ASN A 1 330 ? 28.833 24.750 -11.723 1.00 54.44 330 ASN A N 1
ATOM 2592 C CA . ASN A 1 330 ? 27.722 23.789 -11.677 1.00 54.44 330 ASN A CA 1
ATOM 2593 C C . ASN A 1 330 ? 27.055 23.756 -10.292 1.00 54.44 330 ASN A C 1
ATOM 2595 O O . ASN A 1 330 ? 27.695 23.476 -9.275 1.00 54.44 330 ASN A O 1
ATOM 2599 N N . LEU A 1 331 ? 25.742 23.988 -10.244 1.00 58.16 331 LEU A N 1
ATOM 2600 C CA . LEU A 1 331 ? 24.945 23.987 -9.016 1.00 58.16 331 LEU A CA 1
ATOM 2601 C C . LEU A 1 331 ? 23.937 22.833 -9.026 1.00 58.16 331 LEU A C 1
ATOM 2603 O O . LEU A 1 331 ? 22.971 22.830 -9.789 1.00 58.16 331 LEU A O 1
ATOM 2607 N N . HIS A 1 332 ? 24.125 21.877 -8.113 1.00 63.03 332 HIS A N 1
ATOM 2608 C CA . HIS A 1 332 ? 23.249 20.715 -7.962 1.00 63.03 332 HIS A CA 1
ATOM 2609 C C . HIS A 1 332 ? 22.227 20.891 -6.829 1.00 63.03 332 HIS A C 1
ATOM 2611 O O . HIS A 1 332 ? 22.579 21.084 -5.659 1.00 63.03 332 HIS A O 1
ATOM 2617 N N . TYR A 1 333 ? 20.948 20.715 -7.154 1.00 62.22 333 TYR A N 1
ATOM 2618 C CA . TYR A 1 333 ? 19.828 20.747 -6.217 1.00 62.22 333 TYR A CA 1
ATOM 2619 C C . TYR A 1 333 ? 19.039 19.438 -6.245 1.00 62.22 333 TYR A C 1
ATOM 2621 O O . TYR A 1 333 ? 19.025 18.717 -7.235 1.00 62.22 333 TYR A O 1
ATOM 2629 N N . LYS A 1 334 ? 18.339 19.147 -5.151 1.00 70.25 334 LYS A N 1
ATOM 2630 C CA . LYS A 1 334 ? 17.292 18.131 -5.077 1.00 70.25 334 LYS A CA 1
ATOM 2631 C C . LYS A 1 334 ? 15.967 18.828 -4.803 1.00 70.25 334 LYS A C 1
ATOM 2633 O O . LYS A 1 334 ? 15.825 19.527 -3.800 1.00 70.25 334 LYS A O 1
ATOM 2638 N N . MET A 1 335 ? 15.008 18.647 -5.695 1.00 72.81 335 MET A N 1
ATOM 2639 C CA . MET A 1 335 ? 13.662 19.187 -5.612 1.00 72.81 335 MET A CA 1
ATOM 2640 C C . MET A 1 335 ? 12.676 18.113 -5.144 1.00 72.81 335 MET A C 1
ATOM 2642 O O . MET A 1 335 ? 12.708 16.966 -5.592 1.00 72.81 335 MET A O 1
ATOM 2646 N N . VAL A 1 336 ? 11.770 18.508 -4.252 1.00 77.88 336 VAL A N 1
ATOM 2647 C CA . VAL A 1 336 ? 10.640 17.707 -3.775 1.00 77.88 336 VAL A CA 1
ATOM 2648 C C . VAL A 1 336 ? 9.352 18.439 -4.120 1.00 77.88 336 VAL A C 1
ATOM 2650 O O . VAL A 1 336 ? 9.148 19.568 -3.669 1.00 77.88 336 VAL A O 1
ATOM 2653 N N . ILE A 1 337 ? 8.462 17.791 -4.874 1.00 75.94 337 ILE A N 1
ATOM 2654 C CA . ILE A 1 337 ? 7.121 18.317 -5.158 1.00 75.94 337 ILE A CA 1
ATOM 2655 C C . ILE A 1 337 ? 6.131 17.666 -4.189 1.00 75.94 337 ILE A C 1
ATOM 2657 O O . ILE A 1 337 ? 5.734 16.511 -4.337 1.00 75.94 337 ILE A O 1
ATOM 2661 N N . HIS A 1 338 ? 5.734 18.418 -3.166 1.00 78.88 338 HIS A N 1
ATOM 2662 C CA . HIS A 1 338 ? 4.849 17.966 -2.102 1.00 78.88 338 HIS A CA 1
ATOM 2663 C C . HIS A 1 338 ? 3.419 18.474 -2.310 1.00 78.88 338 HIS A C 1
ATOM 2665 O O . HIS A 1 338 ? 3.101 19.645 -2.102 1.00 78.88 338 HIS A O 1
ATOM 2671 N N . VAL A 1 339 ? 2.515 17.565 -2.666 1.00 76.88 339 VAL A N 1
ATOM 2672 C CA . VAL A 1 339 ? 1.079 17.856 -2.752 1.00 76.88 339 VAL A CA 1
ATOM 2673 C C . VAL A 1 339 ? 0.455 17.738 -1.355 1.00 76.88 339 VAL A C 1
ATOM 2675 O O . VAL A 1 339 ? 0.364 16.638 -0.808 1.00 76.88 339 VAL A O 1
ATOM 2678 N N . ARG A 1 340 ? 0.040 18.870 -0.764 1.00 72.88 340 ARG A N 1
ATOM 2679 C CA . ARG A 1 340 ? -0.409 18.950 0.644 1.00 72.88 340 ARG A CA 1
ATOM 2680 C C . ARG A 1 340 ? -1.871 18.551 0.869 1.00 72.88 340 ARG A C 1
ATOM 2682 O O . ARG A 1 340 ? -2.268 18.326 2.008 1.00 72.88 340 ARG A O 1
ATOM 2689 N N . ASP A 1 341 ? -2.671 18.497 -0.190 1.00 73.50 341 ASP A N 1
ATOM 2690 C CA . ASP A 1 341 ? -4.111 18.235 -0.123 1.00 73.50 341 ASP A CA 1
ATOM 2691 C C . ASP A 1 341 ? -4.521 17.284 -1.248 1.00 73.50 341 ASP A C 1
ATOM 2693 O O . ASP A 1 341 ? -4.230 17.552 -2.416 1.00 73.50 341 ASP A O 1
ATOM 2697 N N . ASP A 1 342 ? -5.212 16.196 -0.902 1.00 72.94 342 ASP A N 1
ATOM 2698 C CA . ASP A 1 342 ? -5.639 15.171 -1.855 1.00 72.94 342 ASP A CA 1
ATOM 2699 C C . ASP A 1 342 ? -6.589 15.749 -2.930 1.00 72.94 342 ASP A C 1
ATOM 2701 O O . ASP A 1 342 ? -6.526 15.318 -4.082 1.00 72.94 342 ASP A O 1
ATOM 2705 N N . LEU A 1 343 ? -7.367 16.800 -2.615 1.00 76.88 343 LEU A N 1
ATOM 2706 C CA . LEU A 1 343 ? -8.208 17.524 -3.590 1.00 76.88 343 LEU A CA 1
ATOM 2707 C C . LEU A 1 343 ? -7.398 18.149 -4.737 1.00 76.88 343 LEU A C 1
ATOM 2709 O O . LEU A 1 343 ? -7.922 18.388 -5.825 1.00 76.88 343 LEU A O 1
ATOM 2713 N N . THR A 1 344 ? -6.109 18.411 -4.516 1.00 79.19 344 THR A N 1
ATOM 2714 C CA . THR A 1 344 ? -5.218 18.976 -5.535 1.00 79.19 344 THR A CA 1
ATOM 2715 C C . THR A 1 344 ? -5.002 18.000 -6.688 1.00 79.19 344 THR A C 1
ATOM 2717 O O . THR A 1 344 ? -4.958 18.432 -7.836 1.00 79.19 344 THR A O 1
ATOM 2720 N N . PHE A 1 345 ? -4.937 16.690 -6.416 1.00 78.06 345 PHE A N 1
ATOM 2721 C CA . PHE A 1 345 ? -4.811 15.682 -7.474 1.00 78.06 345 PHE A CA 1
ATOM 2722 C C . PHE A 1 345 ? -6.053 15.650 -8.369 1.00 78.06 345 PHE A C 1
ATOM 2724 O O . PHE A 1 345 ? -5.918 15.535 -9.584 1.00 78.06 345 PHE A O 1
ATOM 2731 N N . GLN A 1 346 ? -7.249 15.804 -7.790 1.00 75.81 346 GLN A N 1
ATOM 2732 C CA . GLN A 1 346 ? -8.505 15.822 -8.547 1.00 75.81 346 GLN A CA 1
ATOM 2733 C C . GLN A 1 346 ? -8.573 17.031 -9.487 1.00 75.81 346 GLN A C 1
ATOM 2735 O O . GLN A 1 346 ? -8.747 16.861 -10.692 1.00 75.81 346 GLN A O 1
ATOM 2740 N N . LYS A 1 347 ? -8.316 18.235 -8.959 1.00 79.19 347 LYS A N 1
ATOM 2741 C CA . LYS A 1 347 ? -8.264 19.472 -9.758 1.00 79.19 347 LYS A CA 1
ATOM 2742 C C . LYS A 1 347 ? -7.209 19.409 -10.862 1.00 79.19 347 LYS A C 1
ATOM 2744 O O . LYS A 1 347 ? -7.443 19.843 -11.985 1.00 79.19 347 LYS A O 1
ATOM 2749 N N . TYR A 1 348 ? -6.037 18.850 -10.557 1.00 79.19 348 TYR A N 1
ATOM 2750 C CA . TYR A 1 348 ? -4.974 18.695 -11.548 1.00 79.19 348 TYR A CA 1
ATOM 2751 C C . TYR A 1 348 ? -5.372 17.703 -12.651 1.00 79.19 348 TYR A C 1
ATOM 2753 O O . TYR A 1 348 ? -5.146 17.967 -13.830 1.00 79.19 348 TYR A O 1
ATOM 2761 N N . LYS A 1 349 ? -6.045 16.601 -12.290 1.00 75.56 349 LYS A N 1
ATOM 2762 C CA . LYS A 1 349 ? -6.573 15.622 -13.249 1.00 75.56 349 LYS A CA 1
ATOM 2763 C C . LYS A 1 349 ? -7.611 16.240 -14.192 1.00 75.56 349 LYS A C 1
ATOM 2765 O O . LYS A 1 349 ? -7.641 15.895 -15.368 1.00 75.56 349 LYS A O 1
ATOM 2770 N N . GLU A 1 350 ? -8.435 17.172 -13.718 1.00 78.06 350 GLU A N 1
ATOM 2771 C CA . GLU A 1 350 ? -9.349 17.934 -14.582 1.00 78.06 350 GLU A CA 1
ATOM 2772 C C . GLU A 1 350 ? -8.591 18.803 -15.591 1.00 78.06 350 GLU A C 1
ATOM 2774 O O . GLU A 1 350 ? -8.924 18.796 -16.775 1.00 78.06 350 GLU A O 1
ATOM 2779 N N . LYS A 1 351 ? -7.516 19.477 -15.164 1.00 77.94 351 LYS A N 1
ATOM 2780 C CA . LYS A 1 351 ? -6.668 20.263 -16.072 1.00 77.94 351 LYS A CA 1
ATOM 2781 C C . LYS A 1 351 ? -5.972 19.382 -17.112 1.00 77.94 351 LYS A C 1
ATOM 2783 O O . LYS A 1 351 ? -5.957 19.729 -18.290 1.00 77.94 351 LYS A O 1
ATOM 2788 N N . MET A 1 352 ? -5.486 18.212 -16.705 1.00 77.00 352 MET A N 1
ATOM 2789 C CA . MET A 1 352 ? -4.927 17.196 -17.602 1.00 77.00 352 MET A CA 1
ATOM 2790 C C . MET A 1 352 ? -5.922 16.725 -18.673 1.00 77.00 352 MET A C 1
ATOM 2792 O O . MET A 1 352 ? -5.521 16.484 -19.804 1.00 77.00 352 MET A O 1
ATOM 2796 N N . ARG A 1 353 ? -7.228 16.640 -18.369 1.00 74.00 353 ARG A N 1
ATOM 2797 C CA . ARG A 1 353 ? -8.246 16.315 -19.393 1.00 74.00 353 ARG A CA 1
ATOM 2798 C C . ARG A 1 353 ? -8.329 17.381 -20.486 1.00 74.00 353 ARG A C 1
ATOM 2800 O O . ARG A 1 353 ? -8.605 17.051 -21.632 1.00 74.00 353 ARG A O 1
ATOM 2807 N N . SER A 1 354 ? -8.100 18.645 -20.130 1.00 74.44 354 SER A N 1
ATOM 2808 C CA . SER A 1 354 ? -8.054 19.758 -21.088 1.00 74.44 354 SER A CA 1
ATOM 2809 C C . SER A 1 354 ? -6.695 19.930 -21.777 1.00 74.44 354 SER A C 1
ATOM 2811 O O . SER A 1 354 ? -6.635 20.570 -22.822 1.00 74.44 354 SER A O 1
ATOM 2813 N N . ASN A 1 355 ? -5.621 19.361 -21.219 1.00 74.81 355 ASN A N 1
ATOM 2814 C CA . ASN A 1 355 ? -4.271 19.408 -21.779 1.00 74.81 355 ASN A CA 1
ATOM 2815 C C . ASN A 1 355 ? -3.577 18.033 -21.637 1.00 74.81 355 ASN A C 1
ATOM 2817 O O . ASN A 1 355 ? -2.887 17.791 -20.639 1.00 74.81 355 ASN A O 1
ATOM 2821 N N . PRO A 1 356 ? -3.776 17.133 -22.620 1.00 66.12 356 PRO A N 1
ATOM 2822 C CA . PRO A 1 356 ? -3.257 15.767 -22.600 1.00 66.12 356 PRO A CA 1
ATOM 2823 C C . PRO A 1 356 ? -1.738 15.634 -22.789 1.00 66.12 356 PRO A C 1
ATOM 2825 O O . PRO A 1 356 ? -1.242 14.536 -22.961 1.00 66.12 356 PRO A O 1
ATOM 2828 N N . GLU A 1 357 ? -0.970 16.718 -22.776 1.00 68.69 357 GLU A N 1
ATOM 2829 C CA . GLU A 1 357 ? 0.500 16.641 -22.802 1.00 68.69 357 GLU A CA 1
ATOM 2830 C C . GLU A 1 357 ? 1.115 16.882 -21.410 1.00 68.69 357 GLU A C 1
ATOM 2832 O O . GLU A 1 357 ? 2.336 16.813 -21.229 1.00 68.69 357 GLU A O 1
ATOM 2837 N N . LEU A 1 358 ? 0.274 17.178 -20.406 1.00 70.06 358 LEU A N 1
ATOM 2838 C CA . LEU A 1 358 ? 0.691 17.404 -19.023 1.00 70.06 358 LEU A CA 1
ATOM 2839 C C . LEU A 1 358 ? 1.057 16.093 -18.327 1.00 70.06 358 LEU A C 1
ATOM 2841 O O . LEU A 1 358 ? 0.256 15.160 -18.259 1.00 70.06 358 LEU A O 1
ATOM 2845 N N . TRP A 1 359 ? 2.229 16.053 -17.698 1.00 72.31 359 TRP A N 1
ATOM 2846 C CA . TRP A 1 359 ? 2.598 14.954 -16.807 1.00 72.31 359 TRP A CA 1
ATOM 2847 C C . TRP A 1 359 ? 1.713 14.920 -15.555 1.00 72.31 359 TRP A C 1
ATOM 2849 O O . TRP A 1 359 ? 1.393 15.973 -15.009 1.00 72.31 359 TRP A O 1
ATOM 2859 N N . PRO A 1 360 ? 1.332 13.734 -15.042 1.00 71.69 360 PRO A N 1
ATOM 2860 C CA . PRO A 1 360 ? 0.551 13.650 -13.816 1.00 71.69 360 PRO A CA 1
ATOM 2861 C C . PRO A 1 360 ? 1.359 14.100 -12.597 1.00 71.69 360 PRO A C 1
ATOM 2863 O O . PRO A 1 360 ? 2.568 13.895 -12.510 1.00 71.69 360 PRO A O 1
ATOM 2866 N N . LEU A 1 361 ? 0.662 14.639 -11.593 1.00 76.50 361 LEU A N 1
ATOM 2867 C CA . LEU A 1 361 ? 1.237 14.780 -10.259 1.00 76.50 361 LEU A CA 1
ATOM 2868 C C . LEU A 1 361 ? 1.396 13.393 -9.628 1.00 76.50 361 LEU A C 1
ATOM 2870 O O . LEU A 1 361 ? 0.411 12.709 -9.329 1.00 76.50 361 LEU A O 1
ATOM 2874 N N . TYR A 1 362 ? 2.643 12.995 -9.400 1.00 75.44 362 TYR A N 1
ATOM 2875 C CA . TYR A 1 362 ? 2.978 11.748 -8.721 1.00 75.44 362 TYR A CA 1
ATOM 2876 C C . TYR A 1 362 ? 2.962 11.898 -7.196 1.00 75.44 362 TYR A C 1
ATOM 2878 O O . TYR A 1 362 ? 3.117 12.994 -6.648 1.00 75.44 362 TYR A O 1
ATOM 2886 N N . ARG A 1 363 ? 2.791 10.778 -6.482 1.00 70.50 363 ARG A N 1
ATOM 2887 C CA . ARG A 1 363 ? 3.108 10.721 -5.047 1.00 70.50 363 ARG A CA 1
ATOM 2888 C C . ARG A 1 363 ? 4.598 10.424 -4.884 1.00 70.50 363 ARG A C 1
ATOM 2890 O O . ARG A 1 363 ? 5.097 9.510 -5.526 1.00 70.50 363 ARG A O 1
ATOM 2897 N N . GLY A 1 364 ? 5.272 11.164 -4.002 1.00 66.25 364 GLY A N 1
ATOM 2898 C CA . GLY A 1 364 ? 6.708 10.997 -3.780 1.00 66.25 364 GLY A CA 1
ATOM 2899 C C . GLY A 1 364 ? 7.540 11.394 -4.987 1.00 66.25 364 GLY A C 1
ATOM 2900 O O . GLY A 1 364 ? 8.309 10.584 -5.479 1.00 66.25 364 GLY A O 1
ATOM 2901 N N . PHE A 1 365 ? 7.350 12.623 -5.474 1.00 79.81 365 PHE A N 1
ATOM 2902 C CA . PHE A 1 365 ? 7.987 13.107 -6.693 1.00 79.81 365 PHE A CA 1
ATOM 2903 C C . PHE A 1 365 ? 9.294 13.851 -6.373 1.00 79.81 365 PHE A C 1
ATOM 2905 O O . PHE A 1 365 ? 9.268 14.988 -5.884 1.00 79.81 365 PHE A O 1
ATOM 2912 N N . PHE A 1 366 ? 10.426 13.185 -6.623 1.00 78.19 366 PHE A N 1
ATOM 2913 C CA . PHE A 1 366 ? 11.773 13.689 -6.339 1.00 78.19 366 PHE A CA 1
ATOM 2914 C C . PHE A 1 366 ? 12.568 13.882 -7.624 1.00 78.19 366 PHE A C 1
ATOM 2916 O O . PHE A 1 366 ? 12.623 12.980 -8.461 1.00 78.19 366 PHE A O 1
ATOM 2923 N N . VAL A 1 367 ? 13.220 15.036 -7.752 1.00 75.12 367 VAL A N 1
ATOM 2924 C CA . VAL A 1 367 ? 13.986 15.416 -8.942 1.00 75.12 367 VAL A CA 1
ATOM 2925 C C . VAL A 1 367 ? 15.354 15.947 -8.526 1.00 75.12 367 VAL A C 1
ATOM 2927 O O . VAL A 1 367 ? 15.435 16.799 -7.648 1.00 75.12 367 VAL A O 1
ATOM 2930 N N . ASP A 1 368 ? 16.424 15.482 -9.158 1.00 75.19 368 ASP A N 1
ATOM 2931 C CA . ASP A 1 368 ? 17.722 16.152 -9.106 1.00 75.19 368 ASP A CA 1
ATOM 2932 C C . ASP A 1 368 ? 17.781 17.199 -10.221 1.00 75.19 368 ASP A C 1
ATOM 2934 O O . ASP A 1 368 ? 17.441 16.918 -11.366 1.00 75.19 368 ASP A O 1
ATOM 2938 N N . LEU A 1 369 ? 18.197 18.410 -9.876 1.00 65.81 369 LEU A N 1
ATOM 2939 C CA . LEU A 1 369 ? 18.353 19.533 -10.787 1.00 65.81 369 LEU A CA 1
ATOM 2940 C C . LEU A 1 369 ? 19.816 19.933 -10.847 1.00 65.81 369 LEU A C 1
ATOM 2942 O O . LEU A 1 369 ? 20.482 20.011 -9.814 1.00 65.81 369 LEU A O 1
ATOM 2946 N N . ASN A 1 370 ? 20.300 20.226 -12.041 1.00 66.00 370 ASN A N 1
ATOM 2947 C CA . ASN A 1 370 ? 21.630 20.764 -12.254 1.00 66.00 370 ASN A CA 1
ATOM 2948 C C . ASN A 1 370 ? 21.525 22.057 -13.062 1.00 66.00 370 ASN A C 1
ATOM 2950 O O . ASN A 1 370 ? 20.996 22.031 -14.171 1.00 66.00 370 ASN A O 1
ATOM 2954 N N . LEU A 1 371 ? 22.011 23.163 -12.500 1.00 62.53 371 LEU A N 1
ATOM 2955 C CA . LEU A 1 371 ? 22.149 24.443 -13.191 1.00 62.53 371 LEU A CA 1
ATOM 2956 C C . LEU A 1 371 ? 23.610 24.631 -13.588 1.00 62.53 371 LEU A C 1
ATOM 2958 O O . LEU A 1 371 ? 24.489 24.477 -12.741 1.00 62.53 371 LEU A O 1
ATOM 2962 N N . PHE A 1 372 ? 23.862 24.981 -14.844 1.00 65.12 372 PHE A N 1
ATOM 2963 C CA . PHE A 1 372 ? 25.214 25.133 -15.376 1.00 65.12 372 PHE A CA 1
ATOM 2964 C C . PHE A 1 372 ? 25.290 26.256 -16.408 1.00 65.12 372 PHE A C 1
ATOM 2966 O O . PHE A 1 372 ? 24.299 26.584 -17.069 1.00 65.12 372 PHE A O 1
ATOM 2973 N N . LYS A 1 373 ? 26.475 26.855 -16.550 1.00 66.69 373 LYS A N 1
ATOM 2974 C CA . LYS A 1 373 ? 26.731 27.889 -17.556 1.00 66.69 373 LYS A CA 1
ATOM 2975 C C . LYS A 1 373 ? 27.041 27.256 -18.917 1.00 66.69 373 LYS A C 1
ATOM 2977 O O . LYS A 1 373 ? 27.837 26.326 -19.015 1.00 66.69 373 LYS A O 1
ATOM 2982 N N . VAL A 1 374 ? 26.413 27.758 -19.972 1.00 62.25 374 VAL A N 1
ATOM 2983 C CA . VAL A 1 374 ? 26.626 27.336 -21.357 1.00 62.25 374 VAL A CA 1
ATOM 2984 C C . VAL A 1 374 ? 27.868 28.048 -21.892 1.00 62.25 374 VAL A C 1
ATOM 2986 O O . VAL A 1 374 ? 27.861 29.264 -22.084 1.00 62.25 374 VAL A O 1
ATOM 2989 N N . ASN A 1 375 ? 28.949 27.303 -22.133 1.00 54.78 375 ASN A N 1
ATOM 2990 C CA . ASN A 1 375 ? 30.164 27.857 -22.731 1.00 54.78 375 ASN A CA 1
ATOM 2991 C C . ASN A 1 375 ? 29.992 28.014 -24.248 1.00 54.78 375 ASN A C 1
ATOM 2993 O O . ASN A 1 375 ? 29.834 27.029 -24.964 1.00 54.78 375 ASN A O 1
ATOM 2997 N N . LYS A 1 376 ? 30.082 29.254 -24.744 1.00 50.75 376 LYS A N 1
ATOM 2998 C CA . LYS A 1 376 ? 29.939 29.596 -26.173 1.00 50.75 376 LYS A CA 1
ATOM 2999 C C . LYS A 1 376 ? 31.090 29.106 -27.069 1.00 50.75 376 LYS A C 1
ATOM 3001 O O . LYS A 1 376 ? 30.965 29.174 -28.282 1.00 50.75 376 LYS A O 1
ATOM 3006 N N . GLU A 1 377 ? 32.179 28.578 -26.507 1.00 43.59 377 GLU A N 1
ATOM 3007 C CA . GLU A 1 377 ? 33.389 28.195 -27.265 1.00 43.59 377 GLU A CA 1
ATOM 3008 C C . GLU A 1 377 ? 33.389 26.744 -27.787 1.00 43.59 377 GLU A C 1
ATOM 3010 O O . GLU A 1 377 ? 34.311 26.344 -28.488 1.00 43.59 377 GLU A O 1
ATOM 3015 N N . THR A 1 378 ? 32.354 25.944 -27.497 1.00 39.84 378 THR A N 1
ATOM 3016 C CA . THR A 1 378 ? 32.185 24.587 -28.078 1.00 39.84 378 THR A CA 1
ATOM 3017 C C . THR A 1 378 ? 30.995 24.471 -29.033 1.00 39.84 378 THR A C 1
ATOM 3019 O O . THR A 1 378 ? 30.692 23.384 -29.518 1.00 39.84 378 THR A O 1
ATOM 3022 N N . THR A 1 379 ? 30.333 25.585 -29.360 1.00 41.12 379 THR A N 1
ATOM 3023 C CA . THR A 1 379 ? 29.160 25.606 -30.253 1.00 41.12 379 THR A CA 1
ATOM 3024 C C . THR A 1 379 ? 29.435 26.122 -31.663 1.00 41.12 379 THR A C 1
ATOM 3026 O O . THR A 1 379 ? 28.484 26.379 -32.393 1.00 41.12 379 THR A O 1
ATOM 3029 N N . ASP A 1 380 ? 30.691 26.177 -32.101 1.00 41.28 380 ASP A N 1
ATOM 3030 C CA . ASP A 1 380 ? 31.026 26.495 -33.493 1.00 41.28 380 ASP A CA 1
ATOM 3031 C C . ASP A 1 380 ? 31.349 25.210 -34.270 1.00 41.28 380 ASP A C 1
ATOM 3033 O O . ASP A 1 380 ? 32.509 24.882 -34.494 1.00 41.28 380 ASP A O 1
ATOM 3037 N N . ALA A 1 381 ? 30.294 24.449 -34.604 1.00 41.06 381 ALA A N 1
ATOM 3038 C CA . ALA A 1 381 ? 30.120 23.673 -35.853 1.00 41.06 381 ALA A CA 1
ATOM 3039 C C . ALA A 1 381 ? 29.020 22.592 -35.758 1.00 41.06 381 ALA A C 1
ATOM 3041 O O . ALA A 1 381 ? 28.452 22.237 -36.788 1.00 41.06 381 ALA A O 1
ATOM 3042 N N . GLU A 1 382 ? 28.661 22.092 -34.566 1.00 37.16 382 GLU A N 1
ATOM 3043 C CA . GLU A 1 382 ? 27.718 20.953 -34.453 1.00 37.16 382 GLU A CA 1
ATOM 3044 C C . GLU A 1 382 ? 26.535 21.161 -33.481 1.00 37.16 382 GLU A C 1
ATOM 3046 O O . GLU A 1 382 ? 25.512 20.496 -33.622 1.00 37.16 382 GLU A O 1
ATOM 3051 N N . GLY A 1 383 ? 26.581 22.132 -32.558 1.00 35.78 383 GLY A N 1
ATOM 3052 C CA . GLY A 1 383 ? 25.569 22.279 -31.492 1.00 35.78 383 GLY A CA 1
ATOM 3053 C C . GLY A 1 383 ? 24.242 22.948 -31.888 1.00 35.78 383 GLY A C 1
ATOM 3054 O O . GLY A 1 383 ? 23.183 22.580 -31.379 1.00 35.78 383 GLY A O 1
ATOM 3055 N N . SER A 1 384 ? 24.243 23.901 -32.826 1.00 34.19 384 SER A N 1
ATOM 3056 C CA . SER A 1 384 ? 23.008 24.615 -33.210 1.00 34.19 384 SER A CA 1
ATOM 3057 C C . SER A 1 384 ? 22.080 23.789 -34.108 1.00 34.19 384 SER A C 1
ATOM 3059 O O . SER A 1 384 ? 20.875 24.030 -34.132 1.00 34.19 384 SER A O 1
ATOM 3061 N N . ASN A 1 385 ? 22.613 22.778 -34.802 1.00 34.03 385 ASN A N 1
ATOM 3062 C CA . ASN A 1 385 ? 21.818 21.847 -35.609 1.00 34.03 385 ASN A CA 1
ATOM 3063 C C . ASN A 1 385 ? 21.238 20.678 -34.792 1.00 34.03 385 ASN A C 1
ATOM 3065 O O . ASN A 1 385 ? 20.328 20.010 -35.280 1.00 34.03 385 ASN A O 1
ATOM 3069 N N . VAL A 1 386 ? 21.718 20.436 -33.564 1.00 37.91 386 VAL A N 1
ATOM 3070 C CA . VAL A 1 386 ? 21.200 19.380 -32.671 1.00 37.91 386 VAL A CA 1
ATOM 3071 C C . VAL A 1 386 ? 19.951 19.856 -31.924 1.00 37.91 386 VAL A C 1
ATOM 3073 O O . VAL A 1 386 ? 18.960 19.137 -31.904 1.00 37.91 386 VAL A O 1
ATOM 3076 N N . LEU A 1 387 ? 19.906 21.110 -31.456 1.00 39.41 387 LEU A N 1
ATOM 3077 C CA . LEU A 1 387 ? 18.708 21.693 -30.819 1.00 39.41 387 LEU A CA 1
ATOM 3078 C C . LEU A 1 387 ? 17.488 21.765 -31.755 1.00 39.41 387 LEU A C 1
ATOM 3080 O O . LEU A 1 387 ? 16.360 21.587 -31.307 1.00 39.41 387 LEU A O 1
ATOM 3084 N N . ALA A 1 388 ? 17.690 21.967 -33.061 1.00 34.72 388 ALA A N 1
ATOM 3085 C CA . ALA A 1 388 ? 16.601 21.922 -34.040 1.00 34.72 388 ALA A CA 1
ATOM 3086 C C . ALA A 1 388 ? 16.223 20.488 -34.460 1.00 34.72 388 ALA A C 1
ATOM 3088 O O . ALA A 1 388 ? 15.094 20.270 -34.892 1.00 34.72 388 ALA A O 1
ATOM 3089 N N . LYS A 1 389 ? 17.134 19.510 -34.328 1.00 34.41 389 LYS A N 1
ATOM 3090 C CA . LYS A 1 389 ? 16.897 18.098 -34.680 1.00 34.41 389 LYS A CA 1
ATOM 3091 C C . LYS A 1 389 ? 16.364 17.249 -33.528 1.00 34.41 389 LYS A C 1
ATOM 3093 O O . LYS A 1 389 ? 15.632 16.312 -33.801 1.00 34.41 389 LYS A O 1
ATOM 3098 N N . GLU A 1 390 ? 16.668 17.568 -32.272 1.00 35.38 390 GLU A N 1
ATOM 3099 C CA . GLU A 1 390 ? 16.139 16.841 -31.107 1.00 35.38 390 GLU A CA 1
ATOM 3100 C C . GLU A 1 390 ? 14.767 17.363 -30.667 1.00 35.38 390 GLU A C 1
ATOM 3102 O O . GLU A 1 390 ? 13.937 16.585 -30.203 1.00 35.38 390 GLU A O 1
ATOM 3107 N N . VAL A 1 391 ? 14.469 18.648 -30.907 1.00 38.84 391 VAL A N 1
ATOM 3108 C CA . VAL A 1 391 ? 13.097 19.180 -30.800 1.00 38.84 391 VAL A CA 1
ATOM 3109 C C . VAL A 1 391 ? 12.218 18.678 -31.959 1.00 38.84 391 VAL A C 1
ATOM 3111 O O . VAL A 1 391 ? 11.021 18.487 -31.767 1.00 38.84 391 VAL A O 1
ATOM 3114 N N . ASN A 1 392 ? 12.817 18.377 -33.121 1.00 31.19 392 ASN A N 1
ATOM 3115 C CA . ASN A 1 392 ? 12.204 17.616 -34.221 1.00 31.19 392 ASN A CA 1
ATOM 3116 C C . ASN A 1 392 ? 12.646 16.143 -34.227 1.00 31.19 392 ASN A C 1
ATOM 3118 O O . ASN A 1 392 ? 12.787 15.544 -35.298 1.00 31.19 392 ASN A O 1
ATOM 3122 N N . CYS A 1 393 ? 12.846 15.531 -33.055 1.00 32.66 393 CYS A N 1
ATOM 3123 C CA . CYS A 1 393 ? 12.763 14.081 -32.997 1.00 32.66 393 CYS A CA 1
ATOM 3124 C C . CYS A 1 393 ? 11.302 13.735 -33.281 1.00 32.66 393 CYS A C 1
ATOM 3126 O O . CYS A 1 393 ? 10.453 13.726 -32.389 1.00 32.66 393 CYS A O 1
ATOM 3128 N N . ASP A 1 394 ? 11.019 13.528 -34.564 1.00 35.59 394 ASP A N 1
ATOM 3129 C CA . ASP A 1 394 ? 9.873 12.791 -35.052 1.00 35.59 394 ASP A CA 1
ATOM 3130 C C . ASP A 1 394 ? 9.986 11.391 -34.442 1.00 35.59 394 ASP A C 1
ATOM 3132 O O . ASP A 1 394 ? 10.535 10.453 -35.023 1.00 35.59 394 ASP A O 1
ATOM 3136 N N . CYS A 1 395 ? 9.517 11.265 -33.199 1.00 35.03 395 CYS A N 1
ATOM 3137 C CA . CYS A 1 395 ? 9.007 10.012 -32.688 1.00 35.03 395 CYS A CA 1
ATOM 3138 C C . CYS A 1 395 ? 7.770 9.727 -33.535 1.00 35.03 395 CYS A C 1
ATOM 3140 O O . CYS A 1 395 ? 6.643 10.049 -33.157 1.00 35.03 395 CYS A O 1
ATOM 3142 N N . GLY A 1 396 ? 8.026 9.223 -34.742 1.00 30.31 396 GLY A N 1
ATOM 3143 C CA . GLY A 1 396 ? 7.033 8.832 -35.712 1.00 30.31 396 GLY A CA 1
ATOM 3144 C C . GLY A 1 396 ? 6.201 7.698 -35.143 1.00 30.31 396 GLY A C 1
ATOM 3145 O O . GLY A 1 396 ? 6.462 6.530 -35.391 1.00 30.31 396 GLY A O 1
ATOM 3146 N N . THR A 1 397 ? 5.165 8.068 -34.413 1.00 33.22 397 THR A N 1
ATOM 3147 C CA . THR A 1 397 ? 3.803 7.733 -34.786 1.00 33.22 397 THR A CA 1
ATOM 3148 C C . THR A 1 397 ? 3.026 9.031 -34.670 1.00 33.22 397 THR A C 1
ATOM 3150 O O . THR A 1 397 ? 3.088 9.709 -33.646 1.00 33.22 397 THR A O 1
ATOM 3153 N N . SER A 1 398 ? 2.305 9.407 -35.724 1.00 36.03 398 SER A N 1
ATOM 3154 C CA . SER A 1 398 ? 1.249 10.413 -35.666 1.00 36.03 398 SER A CA 1
ATOM 3155 C C . SER A 1 398 ? 0.140 9.886 -34.758 1.00 36.03 398 SER A C 1
ATOM 3157 O O . SER A 1 398 ? -0.918 9.460 -35.215 1.00 36.03 398 SER A O 1
ATOM 3159 N N . THR A 1 399 ? 0.425 9.864 -33.458 1.00 37.94 399 THR A N 1
ATOM 3160 C CA . THR A 1 399 ? -0.434 9.277 -32.451 1.00 37.94 399 THR A CA 1
ATOM 3161 C C . THR A 1 399 ? -1.678 10.137 -32.418 1.00 37.94 399 THR A C 1
ATOM 3163 O O . THR A 1 399 ? -1.634 11.312 -32.038 1.00 37.94 399 THR A O 1
ATOM 3166 N N . SER A 1 400 ? -2.779 9.603 -32.941 1.00 37.41 400 SER A N 1
ATOM 3167 C CA . SER A 1 400 ? -3.969 10.409 -33.163 1.00 37.41 400 SER A CA 1
ATOM 3168 C C . SER A 1 400 ? -4.448 10.968 -31.823 1.00 37.41 400 SER A C 1
ATOM 3170 O O . SER A 1 400 ? -4.226 10.385 -30.759 1.00 37.41 400 SER A O 1
ATOM 3172 N N . ARG A 1 401 ? -5.170 12.089 -31.845 1.00 37.19 401 ARG A N 1
ATOM 3173 C CA . ARG A 1 401 ? -5.792 12.662 -30.638 1.00 37.19 401 ARG A CA 1
ATOM 3174 C C . ARG A 1 401 ? -6.612 11.612 -29.859 1.00 37.19 401 ARG A C 1
ATOM 3176 O O . ARG A 1 401 ? -6.749 11.722 -28.644 1.00 37.19 401 ARG A O 1
ATOM 3183 N N . THR A 1 402 ? -7.099 10.578 -30.551 1.00 35.84 402 THR A N 1
ATOM 3184 C CA . THR A 1 402 ? -7.787 9.396 -30.016 1.00 35.84 402 THR A CA 1
ATOM 3185 C C . THR A 1 402 ? -6.858 8.435 -29.265 1.00 35.84 402 THR A C 1
ATOM 3187 O O . THR A 1 402 ? -7.257 7.919 -28.227 1.00 35.84 402 THR A O 1
ATOM 3190 N N . GLU A 1 403 ? -5.626 8.223 -29.726 1.00 37.97 403 GLU A N 1
ATOM 3191 C CA . GLU A 1 403 ? -4.621 7.367 -29.074 1.00 37.97 403 GLU A CA 1
ATOM 3192 C C . GLU A 1 403 ? -3.992 8.050 -27.854 1.00 37.97 403 GLU A C 1
ATOM 3194 O O . GLU A 1 403 ? -3.784 7.404 -26.832 1.00 37.97 403 GLU A O 1
ATOM 3199 N N . VAL A 1 404 ? -3.804 9.375 -27.884 1.00 38.56 404 VAL A N 1
ATOM 3200 C CA . VAL A 1 404 ? -3.442 10.145 -26.680 1.00 38.56 404 VAL A CA 1
ATOM 3201 C C . VAL A 1 404 ? -4.593 10.117 -25.665 1.00 38.56 404 VAL A C 1
ATOM 3203 O O . VAL A 1 404 ? -4.378 9.869 -24.483 1.00 38.56 404 VAL A O 1
ATOM 3206 N N . LEU A 1 405 ? -5.850 10.263 -26.103 1.00 33.28 405 LEU A N 1
ATOM 3207 C CA . LEU A 1 405 ? -7.022 10.075 -25.233 1.00 33.28 405 LEU A CA 1
ATOM 3208 C C . LEU A 1 405 ? -7.143 8.635 -24.692 1.00 33.28 405 LEU A C 1
ATOM 3210 O O . LEU A 1 405 ? -7.597 8.460 -23.558 1.00 33.28 405 LEU A O 1
ATOM 3214 N N . ALA A 1 406 ? -6.723 7.621 -25.454 1.00 35.75 406 ALA A N 1
ATOM 3215 C CA . ALA A 1 406 ? -6.644 6.229 -25.010 1.00 35.75 406 ALA A CA 1
ATOM 3216 C C . ALA A 1 406 ? -5.526 6.030 -23.974 1.00 35.75 406 ALA A C 1
ATOM 3218 O O . ALA A 1 406 ? -5.800 5.495 -22.907 1.00 35.75 406 ALA A O 1
ATOM 3219 N N . ALA A 1 407 ? -4.339 6.603 -24.187 1.00 37.47 407 ALA A N 1
ATOM 3220 C CA . ALA A 1 407 ? -3.245 6.623 -23.213 1.00 37.47 407 ALA A CA 1
ATOM 3221 C C . ALA A 1 407 ? -3.610 7.380 -21.910 1.00 37.47 407 ALA A C 1
ATOM 3223 O O . ALA A 1 407 ? -3.097 7.087 -20.827 1.00 37.47 407 ALA A O 1
ATOM 3224 N N . TYR A 1 408 ? -4.532 8.351 -21.988 1.00 37.84 408 TYR A N 1
ATOM 3225 C CA . TYR A 1 408 ? -5.119 9.039 -20.829 1.00 37.84 408 TYR A CA 1
ATOM 3226 C C . TYR A 1 408 ? -6.210 8.218 -20.130 1.00 37.84 408 TYR A C 1
ATOM 3228 O O . TYR A 1 408 ? -6.320 8.272 -18.897 1.00 37.84 408 TYR A O 1
ATOM 3236 N N . LYS A 1 409 ? -6.985 7.422 -20.882 1.00 41.81 409 LYS A N 1
ATOM 3237 C CA . LYS A 1 409 ? -7.821 6.344 -20.324 1.00 41.81 409 LYS A CA 1
ATOM 3238 C C . LYS A 1 409 ? -6.964 5.230 -19.694 1.00 41.81 409 LYS A C 1
ATOM 3240 O O . LYS A 1 409 ? -7.406 4.657 -18.704 1.00 41.81 409 LYS A O 1
ATOM 3245 N N . ASP A 1 410 ? -5.728 5.038 -20.160 1.00 43.78 410 ASP A N 1
ATOM 3246 C CA . ASP A 1 410 ? -4.685 4.161 -19.595 1.00 43.78 410 ASP A CA 1
ATOM 3247 C C . ASP A 1 410 ? -3.888 4.794 -18.443 1.00 43.78 410 ASP A C 1
ATOM 3249 O O . ASP A 1 410 ? -2.842 4.287 -18.029 1.00 43.78 410 ASP A O 1
ATOM 3253 N N . THR A 1 411 ? -4.394 5.864 -17.816 1.00 51.84 411 THR A N 1
ATOM 3254 C CA . THR A 1 411 ? -4.044 6.080 -16.405 1.00 51.84 411 THR A CA 1
ATOM 3255 C C . THR A 1 411 ? -4.631 4.914 -15.618 1.00 51.84 411 THR A C 1
ATOM 3257 O O . THR A 1 411 ? -5.795 4.982 -15.235 1.00 51.84 411 THR A O 1
ATOM 3260 N N . THR A 1 412 ? -3.842 3.839 -15.459 1.00 66.19 412 THR A N 1
ATOM 3261 C CA . THR A 1 412 ? -4.213 2.540 -14.868 1.00 66.19 412 THR A CA 1
ATOM 3262 C C . THR A 1 412 ? -5.341 2.718 -13.869 1.00 66.19 412 THR A C 1
ATOM 3264 O O . THR A 1 412 ? -5.151 3.297 -12.794 1.00 66.19 412 THR A O 1
ATOM 3267 N N . LEU A 1 413 ? -6.543 2.309 -14.280 1.00 86.44 413 LEU A N 1
ATOM 3268 C CA . LEU A 1 413 ? -7.735 2.394 -13.456 1.00 86.44 413 LEU A CA 1
ATOM 3269 C C . LEU A 1 413 ? -7.462 1.565 -12.204 1.00 86.44 413 LEU A C 1
ATOM 3271 O O . LEU A 1 413 ? -7.314 0.352 -12.301 1.00 86.44 413 LEU A O 1
ATOM 3275 N N . MET A 1 414 ? -7.336 2.230 -11.057 1.00 90.94 414 MET A N 1
ATOM 3276 C CA . MET A 1 414 ? -6.927 1.631 -9.788 1.00 90.94 414 MET A CA 1
ATOM 3277 C C . MET A 1 414 ? -7.913 1.995 -8.679 1.00 90.94 414 MET A C 1
ATOM 3279 O O . MET A 1 414 ? -8.391 3.131 -8.617 1.00 90.94 414 MET A O 1
ATOM 3283 N N . ILE A 1 415 ? -8.161 1.060 -7.764 1.00 93.56 415 ILE A N 1
ATOM 3284 C CA . ILE A 1 415 ? -9.061 1.227 -6.620 1.00 93.56 415 ILE A CA 1
ATOM 3285 C C . ILE A 1 415 ? -8.439 0.647 -5.349 1.00 93.56 415 ILE A C 1
ATOM 3287 O O . ILE A 1 415 ? -7.775 -0.387 -5.382 1.00 93.56 415 ILE A O 1
ATOM 3291 N N . LYS A 1 416 ? -8.656 1.313 -4.210 1.00 93.75 416 LYS A N 1
ATOM 3292 C CA . LYS A 1 416 ? -8.343 0.768 -2.880 1.00 93.75 416 LYS A CA 1
ATOM 3293 C C . LYS A 1 416 ? -9.621 0.302 -2.210 1.00 93.75 416 LYS A C 1
ATOM 3295 O O . LYS A 1 416 ? -10.514 1.111 -1.948 1.00 93.75 416 LYS A O 1
ATOM 3300 N N . LEU A 1 417 ? -9.654 -0.972 -1.865 1.00 95.12 417 LEU A N 1
ATOM 3301 C CA . LEU A 1 417 ? -10.715 -1.596 -1.093 1.00 95.12 417 LEU A CA 1
ATOM 3302 C C . LEU A 1 417 ? -10.178 -1.795 0.323 1.00 95.12 417 LEU A C 1
ATOM 3304 O O . LEU A 1 417 ? -9.094 -2.341 0.472 1.00 95.12 417 LEU A O 1
ATOM 3308 N N . LYS A 1 418 ? -10.860 -1.312 1.364 1.00 95.25 418 LYS A N 1
ATOM 3309 C CA . LYS A 1 418 ? -10.384 -1.445 2.755 1.00 95.25 418 LYS A CA 1
ATOM 3310 C C . LYS A 1 418 ? -11.393 -2.191 3.601 1.00 95.25 418 LYS A C 1
ATOM 3312 O O . LYS A 1 418 ? -12.561 -1.808 3.593 1.00 95.25 418 LYS A O 1
ATOM 3317 N N . PHE A 1 419 ? -10.932 -3.151 4.391 1.00 96.38 419 PHE A N 1
ATOM 3318 C CA . PHE A 1 419 ? -11.803 -3.942 5.254 1.00 96.38 419 PHE A CA 1
ATOM 3319 C C . PHE A 1 419 ? -12.224 -3.182 6.514 1.00 96.38 419 PHE A C 1
ATOM 3321 O O . PHE A 1 419 ? -11.500 -2.325 7.040 1.00 96.38 419 PHE A O 1
ATOM 3328 N N . LEU A 1 420 ? -13.411 -3.501 7.029 1.00 95.19 420 LEU A N 1
ATOM 3329 C CA . LEU A 1 420 ? -13.986 -2.825 8.188 1.00 95.19 420 LEU A CA 1
ATOM 3330 C C . LEU A 1 420 ? -13.142 -3.006 9.451 1.00 95.19 420 LEU A C 1
ATOM 3332 O O . LEU A 1 420 ? -13.016 -2.060 10.228 1.00 95.19 420 LEU A O 1
ATOM 3336 N N . LYS A 1 421 ? -12.540 -4.184 9.649 1.00 92.81 421 LYS A N 1
ATOM 3337 C CA . LYS A 1 421 ? -11.714 -4.489 10.826 1.00 92.81 421 LYS A CA 1
ATOM 3338 C C . LYS A 1 421 ? -10.511 -3.553 10.943 1.00 92.81 421 LYS A C 1
ATOM 3340 O O . LYS A 1 421 ? -10.291 -2.962 11.996 1.00 92.81 421 LYS A O 1
ATOM 3345 N N . TYR A 1 422 ? -9.801 -3.315 9.843 1.00 94.38 422 TYR A N 1
ATOM 3346 C CA . TYR A 1 422 ? -8.764 -2.286 9.792 1.00 94.38 422 TYR A CA 1
ATOM 3347 C C . TYR A 1 422 ? -9.336 -0.878 10.004 1.00 94.38 422 TYR A C 1
ATOM 3349 O O . TYR A 1 422 ? -8.772 -0.066 10.751 1.00 94.38 422 TYR A O 1
ATOM 3357 N N . LYS A 1 423 ? -10.457 -0.561 9.337 1.00 94.44 423 LYS A N 1
ATOM 3358 C CA . LYS A 1 423 ? -11.064 0.777 9.395 1.00 94.44 423 LYS A CA 1
ATOM 3359 C C . LYS A 1 423 ? -11.500 1.134 10.815 1.00 94.44 423 LYS A C 1
ATOM 3361 O O . LYS A 1 423 ? -11.307 2.276 11.229 1.00 94.44 423 LYS A O 1
ATOM 3366 N N . SER A 1 424 ? -12.039 0.183 11.572 1.00 93.88 424 SER A N 1
ATOM 3367 C CA . SER A 1 424 ? -12.478 0.399 12.949 1.00 93.88 424 SER A CA 1
ATOM 3368 C C . SER A 1 424 ? -11.296 0.738 13.862 1.00 93.88 424 SER A C 1
ATOM 3370 O O . SER A 1 424 ? -11.324 1.772 14.532 1.00 93.88 424 SER A O 1
ATOM 3372 N N . GLN A 1 425 ? -10.202 -0.026 13.804 1.00 93.00 425 GLN A N 1
ATOM 3373 C CA . GLN A 1 425 ? -9.011 0.247 14.616 1.00 93.00 425 GLN A CA 1
ATOM 3374 C C . GLN A 1 425 ? -8.328 1.567 14.233 1.00 93.00 425 GLN A C 1
ATOM 3376 O O . GLN A 1 425 ? -7.980 2.388 15.084 1.00 93.00 425 GLN A O 1
ATOM 3381 N N . THR A 1 426 ? -8.216 1.835 12.936 1.00 91.81 426 THR A N 1
ATOM 3382 C CA . THR A 1 426 ? -7.482 3.003 12.441 1.00 91.81 426 THR A CA 1
ATOM 3383 C C . THR A 1 426 ? -8.287 4.299 12.559 1.00 91.81 426 THR A C 1
ATOM 3385 O O . THR A 1 426 ? -7.768 5.332 12.986 1.00 91.81 426 THR A O 1
ATOM 3388 N N . PHE A 1 427 ? -9.558 4.292 12.157 1.00 93.56 427 PHE A N 1
ATOM 3389 C CA . PHE A 1 427 ? -10.350 5.519 12.036 1.00 93.56 427 PHE A CA 1
ATOM 3390 C C . PHE A 1 427 ? -11.307 5.742 13.205 1.00 93.56 427 PHE A C 1
ATOM 3392 O O . PHE A 1 427 ? -11.575 6.898 13.520 1.00 93.56 427 PHE A O 1
ATOM 3399 N N . LEU A 1 428 ? -11.807 4.688 13.859 1.00 95.56 428 LEU A N 1
ATOM 3400 C CA . LEU A 1 428 ? -12.706 4.849 15.008 1.00 95.56 428 LEU A CA 1
ATOM 3401 C C . LEU A 1 428 ? -11.929 4.866 16.322 1.00 95.56 428 LEU A C 1
ATOM 3403 O O . LEU A 1 428 ? -12.194 5.711 17.173 1.00 95.56 428 LEU A O 1
ATOM 3407 N N . ILE A 1 429 ? -10.940 3.987 16.482 1.00 95.50 429 ILE A N 1
ATOM 3408 C CA . ILE A 1 429 ? -10.164 3.875 17.721 1.00 95.50 429 ILE A CA 1
ATOM 3409 C C . ILE A 1 429 ? -9.012 4.889 17.739 1.00 95.50 429 ILE A C 1
ATOM 3411 O O . ILE A 1 429 ? -9.067 5.855 18.502 1.00 95.50 429 ILE A O 1
ATOM 3415 N N . ARG A 1 430 ? -8.004 4.744 16.865 1.00 94.56 430 ARG A N 1
ATOM 3416 C CA . ARG A 1 430 ? -6.803 5.602 16.866 1.00 94.56 430 ARG A CA 1
ATOM 3417 C C . ARG A 1 430 ? -7.130 7.075 16.648 1.00 94.56 430 ARG A C 1
ATOM 3419 O O . ARG A 1 430 ? -6.749 7.923 17.450 1.00 94.56 430 ARG A O 1
ATOM 3426 N N . ASN A 1 431 ? -7.839 7.398 15.565 1.00 94.06 431 ASN A N 1
ATOM 3427 C CA . ASN A 1 431 ? -8.201 8.791 15.279 1.00 94.06 431 ASN A CA 1
ATOM 3428 C C . ASN A 1 431 ? -9.221 9.335 16.302 1.00 94.06 431 ASN A C 1
ATOM 3430 O O . ASN A 1 431 ? -9.247 10.537 16.569 1.00 94.06 431 ASN A O 1
ATOM 3434 N N . GLY A 1 432 ? -10.014 8.444 16.906 1.00 94.38 432 GLY A N 1
ATOM 3435 C CA . GLY A 1 432 ? -10.959 8.745 17.977 1.00 94.38 432 GLY A CA 1
ATOM 3436 C C . GLY A 1 432 ? -10.319 9.250 19.266 1.00 94.38 432 GLY A C 1
ATOM 3437 O O . GLY A 1 432 ? -10.940 10.043 19.976 1.00 94.38 432 GLY A O 1
ATOM 3438 N N . LEU A 1 433 ? -9.061 8.878 19.536 1.00 94.19 433 LEU A N 1
ATOM 3439 C CA . LEU A 1 433 ? -8.309 9.340 20.709 1.00 94.19 433 LEU A CA 1
ATOM 3440 C C . LEU A 1 433 ? -8.295 10.869 20.814 1.00 94.19 433 LEU A C 1
ATOM 3442 O O . LEU A 1 433 ? -8.465 11.411 21.902 1.00 94.19 433 LEU A O 1
ATOM 3446 N N . LYS A 1 434 ? -8.174 11.582 19.684 1.00 93.25 434 LYS A N 1
ATOM 3447 C CA . LYS A 1 434 ? -8.212 13.054 19.668 1.00 93.25 434 LYS A CA 1
ATOM 3448 C C . LYS A 1 434 ? -9.516 13.603 20.249 1.00 93.25 434 LYS A C 1
ATOM 3450 O O . LYS A 1 434 ? -9.503 14.652 20.882 1.00 93.25 434 LYS A O 1
ATOM 3455 N N . THR A 1 435 ? -10.635 12.925 20.011 1.00 93.88 435 THR A N 1
ATOM 3456 C CA . THR A 1 435 ? -11.934 13.308 20.572 1.00 93.88 435 THR A CA 1
ATOM 3457 C C . THR A 1 435 ? -12.004 12.946 22.052 1.00 93.88 435 THR A C 1
ATOM 3459 O O . THR A 1 435 ? -12.400 13.792 22.845 1.00 93.88 435 THR A O 1
ATOM 3462 N N . LEU A 1 436 ? -11.559 11.740 22.427 1.00 93.88 436 LEU A N 1
ATOM 3463 C CA . LEU A 1 436 ? -11.593 11.239 23.809 1.00 93.88 436 LEU A CA 1
ATOM 3464 C C . LEU A 1 436 ? -10.715 12.041 24.783 1.00 93.88 436 LEU A C 1
ATOM 3466 O O . LEU A 1 436 ? -11.038 12.145 25.964 1.00 93.88 436 LEU A O 1
ATOM 3470 N N . TYR A 1 437 ? -9.625 12.637 24.299 1.00 92.56 437 TYR A N 1
ATOM 3471 C CA . TYR A 1 437 ? -8.710 13.427 25.125 1.00 92.56 437 TYR A CA 1
ATOM 3472 C C . TYR A 1 437 ? -9.009 14.927 25.171 1.00 92.56 437 TYR A C 1
ATOM 3474 O O . TYR A 1 437 ? -8.279 15.647 25.847 1.00 92.56 437 TYR A O 1
ATOM 3482 N N . ARG A 1 438 ? -10.086 15.411 24.537 1.00 90.19 438 ARG A N 1
ATOM 3483 C CA . ARG A 1 438 ? -10.496 16.820 24.680 1.00 90.19 438 ARG A CA 1
ATOM 3484 C C . ARG A 1 438 ? -10.717 17.182 26.152 1.00 90.19 438 ARG A C 1
ATOM 3486 O O . ARG A 1 438 ? -11.153 16.344 26.944 1.00 90.19 438 ARG A O 1
ATOM 3493 N N . GLU A 1 439 ? -10.362 18.409 26.512 1.00 78.88 439 GLU A N 1
ATOM 3494 C CA . GLU A 1 439 ? -10.485 18.924 27.883 1.00 78.88 439 GLU A CA 1
ATOM 3495 C C . GLU A 1 439 ? -11.917 19.358 28.202 1.00 78.88 439 GLU A C 1
ATOM 3497 O O . GLU A 1 439 ? -12.386 19.137 29.313 1.00 78.88 439 GLU A O 1
ATOM 3502 N N . GLU A 1 440 ? -12.642 19.866 27.205 1.00 74.50 440 GLU A N 1
ATOM 3503 C CA . GLU A 1 440 ? -13.971 20.449 27.378 1.00 74.50 440 GLU A CA 1
ATOM 3504 C C . GLU A 1 440 ? -15.037 19.776 26.495 1.00 74.50 440 GLU A C 1
ATOM 3506 O O . GLU A 1 440 ? -14.763 19.285 25.391 1.00 74.50 440 GLU A O 1
ATOM 3511 N N . GLY A 1 441 ? -16.284 19.807 26.978 1.00 78.69 441 GLY A N 1
ATOM 3512 C CA . GLY A 1 441 ? -17.484 19.372 26.260 1.00 78.69 441 GLY A CA 1
ATOM 3513 C C . GLY A 1 441 ? -17.925 17.927 26.524 1.00 78.69 441 GLY A C 1
ATOM 3514 O O . GLY A 1 441 ? -17.286 17.159 27.239 1.00 78.69 441 GLY A O 1
ATOM 3515 N N . GLU A 1 442 ? -19.052 17.538 25.916 1.00 87.88 442 GLU A N 1
ATOM 3516 C CA . GLU A 1 442 ? -19.625 16.187 26.020 1.00 87.88 442 GLU A CA 1
ATOM 3517 C C . GLU A 1 442 ? -18.815 15.167 25.188 1.00 87.88 442 GLU A C 1
ATOM 3519 O O . GLU A 1 442 ? -19.248 14.710 24.125 1.00 87.88 442 GLU A O 1
ATOM 3524 N N . VAL A 1 443 ? -17.616 14.812 25.666 1.00 92.56 443 VAL A N 1
ATOM 3525 C CA . VAL A 1 443 ? -16.631 13.962 24.969 1.00 92.56 443 VAL A CA 1
ATOM 3526 C C . VAL A 1 443 ? -17.234 12.653 24.456 1.00 92.56 443 VAL A C 1
ATOM 3528 O O . VAL A 1 443 ? -17.057 12.309 23.286 1.00 92.56 443 VAL A O 1
ATOM 3531 N N . LEU A 1 444 ? -17.984 11.939 25.304 1.00 93.00 444 LEU A N 1
ATOM 3532 C CA . LEU A 1 444 ? -18.619 10.675 24.926 1.00 93.00 444 LEU A CA 1
ATOM 3533 C C . LEU A 1 444 ? -19.609 10.872 23.779 1.00 93.00 444 LEU A C 1
ATOM 3535 O O . LEU A 1 444 ? -19.531 10.173 22.776 1.00 93.00 444 LEU A O 1
ATOM 3539 N N . LYS A 1 445 ? -20.497 11.862 23.873 1.00 94.06 445 LYS A N 1
ATOM 3540 C CA . LYS A 1 445 ? -21.487 12.148 22.828 1.00 94.06 445 LYS A CA 1
ATOM 3541 C C . LYS A 1 445 ? -20.825 12.556 21.514 1.00 94.06 445 LYS A C 1
ATOM 3543 O O . LYS A 1 445 ? -21.252 12.106 20.451 1.00 94.06 445 LYS A O 1
ATOM 3548 N N . ALA A 1 446 ? -19.764 13.361 21.576 1.00 94.62 446 ALA A N 1
ATOM 3549 C CA . ALA A 1 446 ? -18.981 13.735 20.404 1.00 94.62 446 ALA A CA 1
ATOM 3550 C C . ALA A 1 446 ? -18.326 12.510 19.748 1.00 94.62 446 ALA A C 1
ATOM 3552 O O . ALA A 1 446 ? -18.382 12.368 18.525 1.00 94.62 446 ALA A O 1
ATOM 3553 N N . TYR A 1 447 ? -17.765 11.601 20.550 1.00 96.75 447 TYR A N 1
ATOM 3554 C CA . TYR A 1 447 ? -17.178 10.360 20.055 1.00 96.75 447 TYR A CA 1
ATOM 3555 C C . TYR A 1 447 ? -18.228 9.440 19.417 1.00 96.75 447 TYR A C 1
ATOM 3557 O O . TYR A 1 447 ? -18.027 8.994 18.286 1.00 96.75 447 TYR A O 1
ATOM 3565 N N . LYS A 1 448 ? -19.384 9.254 20.073 1.00 96.88 448 LYS A N 1
ATOM 3566 C CA . LYS A 1 448 ? -20.513 8.473 19.540 1.00 96.88 448 LYS A CA 1
ATOM 3567 C C . LYS A 1 448 ? -21.027 9.013 18.216 1.00 96.88 448 LYS A C 1
ATOM 3569 O O . LYS A 1 448 ? -21.216 8.255 17.264 1.00 96.88 448 LYS A O 1
ATOM 3574 N N . LYS A 1 449 ? -21.210 10.331 18.130 1.00 96.19 449 LYS A N 1
ATOM 3575 C CA . LYS A 1 449 ? -21.634 11.000 16.897 1.00 96.19 449 LYS A CA 1
ATOM 3576 C C . LYS A 1 449 ? -20.628 10.771 15.768 1.00 96.19 449 LYS A C 1
ATOM 3578 O O . LYS A 1 449 ? -21.034 10.475 14.647 1.00 96.19 449 LYS A O 1
ATOM 3583 N N . GLU A 1 450 ? -19.333 10.887 16.059 1.00 94.88 450 GLU A N 1
ATOM 3584 C CA . GLU A 1 450 ? -18.283 10.709 15.057 1.00 94.88 450 GLU A CA 1
ATOM 3585 C C . GLU A 1 450 ? -18.204 9.264 14.557 1.00 94.88 450 GLU A C 1
ATOM 3587 O O . GLU A 1 450 ? -18.249 9.054 13.344 1.00 94.88 450 GLU A O 1
ATOM 3592 N N . TYR A 1 451 ? -18.153 8.264 15.448 1.00 96.75 451 TYR A N 1
ATOM 3593 C CA . TYR A 1 451 ? -18.063 6.876 14.991 1.00 96.75 451 TYR A CA 1
ATOM 3594 C C . TYR A 1 451 ? -19.333 6.427 14.253 1.00 96.75 451 TYR A C 1
ATOM 3596 O O . TYR A 1 451 ? -19.233 5.707 13.260 1.00 96.75 451 TYR A O 1
ATOM 3604 N N . SER A 1 452 ? -20.518 6.894 14.669 1.00 96.56 452 SER A N 1
ATOM 3605 C CA . SER A 1 452 ? -21.792 6.506 14.039 1.00 96.56 452 SER A CA 1
ATOM 3606 C C . SER A 1 452 ? -21.884 7.063 12.622 1.00 96.56 452 SER A C 1
ATOM 3608 O O . SER A 1 452 ? -22.235 6.355 11.680 1.00 96.56 452 SER A O 1
ATOM 3610 N N . ARG A 1 453 ? -21.465 8.323 12.447 1.00 95.81 453 ARG A N 1
ATOM 3611 C CA . ARG A 1 453 ? -21.368 8.970 11.135 1.00 95.81 453 ARG A CA 1
ATOM 3612 C C . ARG A 1 453 ? -20.413 8.222 10.202 1.00 95.81 453 ARG A C 1
ATOM 3614 O O . ARG A 1 453 ? -20.713 8.070 9.021 1.00 95.81 453 ARG A O 1
ATOM 3621 N N . GLN A 1 454 ? -19.269 7.762 10.710 1.00 95.19 454 GLN A N 1
ATOM 3622 C CA . GLN A 1 454 ? -18.294 7.016 9.910 1.00 95.19 454 GLN A CA 1
ATOM 3623 C C . GLN A 1 454 ? -18.823 5.637 9.499 1.00 95.19 454 GLN A C 1
ATOM 3625 O O . GLN A 1 454 ? -18.733 5.293 8.325 1.00 95.19 454 GLN A O 1
ATOM 3630 N N . MET A 1 455 ? -19.429 4.878 10.419 1.00 95.62 455 MET A N 1
ATOM 3631 C CA . MET A 1 455 ? -20.014 3.570 10.093 1.00 95.62 455 MET A CA 1
ATOM 3632 C C . MET A 1 455 ? -21.162 3.681 9.082 1.00 95.62 455 MET A C 1
ATOM 3634 O O . MET A 1 455 ? -21.231 2.874 8.159 1.00 95.62 455 MET A O 1
ATOM 3638 N N . SER A 1 456 ? -21.994 4.724 9.190 1.00 93.00 456 SER A N 1
ATOM 3639 C CA . SER A 1 456 ? -23.022 5.032 8.189 1.00 93.00 456 SER A CA 1
ATOM 3640 C C . SER A 1 456 ? -22.406 5.347 6.822 1.00 93.00 456 SER A C 1
ATOM 3642 O O . SER A 1 456 ? -22.811 4.760 5.826 1.00 93.00 456 SER A O 1
ATOM 3644 N N . LYS A 1 457 ? -21.359 6.183 6.766 1.00 92.12 457 LYS A N 1
ATOM 3645 C CA . LYS A 1 457 ? -20.632 6.474 5.515 1.00 92.12 457 LYS A CA 1
ATOM 3646 C C . LYS A 1 457 ? -20.028 5.216 4.874 1.00 92.12 457 LYS A C 1
ATOM 3648 O O . LYS A 1 457 ? -19.812 5.174 3.667 1.00 92.12 457 LYS A O 1
ATOM 3653 N N . TRP A 1 458 ? -19.684 4.226 5.685 1.00 93.31 458 TRP A N 1
ATOM 3654 C CA . TRP A 1 458 ? -19.063 2.977 5.259 1.00 93.31 458 TRP A CA 1
ATOM 3655 C C . TRP A 1 458 ? -20.062 1.859 4.964 1.00 93.31 458 TRP A C 1
ATOM 3657 O O . TRP A 1 458 ? -19.605 0.740 4.735 1.00 93.31 458 TRP A O 1
ATOM 3667 N N . ASN A 1 459 ? -21.370 2.147 4.997 1.00 92.00 459 ASN A N 1
ATOM 3668 C CA . ASN A 1 459 ? -22.452 1.185 4.787 1.00 92.00 459 ASN A CA 1
ATOM 3669 C C . ASN A 1 459 ? -22.305 -0.091 5.638 1.00 92.00 459 ASN A C 1
ATOM 3671 O O . ASN A 1 459 ? -22.561 -1.192 5.165 1.00 92.00 459 ASN A O 1
ATOM 3675 N N . VAL A 1 460 ? -21.870 0.053 6.894 1.00 94.25 460 VAL A N 1
ATOM 3676 C CA . VAL A 1 460 ? -21.767 -1.077 7.834 1.00 94.25 460 VAL A CA 1
ATOM 3677 C C . VAL A 1 460 ? -23.168 -1.613 8.139 1.00 94.25 460 VAL A C 1
ATOM 3679 O O . VAL A 1 460 ? -24.091 -0.821 8.348 1.00 94.25 460 VAL A O 1
ATOM 3682 N N . SER A 1 461 ? -23.338 -2.932 8.204 1.00 94.50 461 SER A N 1
ATOM 3683 C CA . SER A 1 461 ? -24.614 -3.581 8.506 1.00 94.50 461 SER A CA 1
ATOM 3684 C C . SER A 1 461 ? -25.150 -3.167 9.879 1.00 94.50 461 SER A C 1
ATOM 3686 O O . SER A 1 461 ? -24.385 -2.918 10.810 1.00 94.50 461 SER A O 1
ATOM 3688 N N . ALA A 1 462 ? -26.475 -3.113 10.048 1.00 95.44 462 ALA A N 1
ATOM 3689 C CA . ALA A 1 462 ? -27.087 -2.697 11.317 1.00 95.44 462 ALA A CA 1
ATOM 3690 C C . ALA A 1 462 ? -26.607 -3.551 12.507 1.00 95.44 462 ALA A C 1
ATOM 3692 O O . ALA A 1 462 ? -26.243 -3.017 13.556 1.00 95.44 462 ALA A O 1
ATOM 3693 N N . ARG A 1 463 ? -26.513 -4.874 12.308 1.00 94.75 463 ARG A N 1
ATOM 3694 C CA . ARG A 1 463 ? -25.985 -5.816 13.304 1.00 94.75 463 ARG A CA 1
ATOM 3695 C C . ARG A 1 463 ? -24.544 -5.481 13.691 1.00 94.75 463 ARG A C 1
ATOM 3697 O O . ARG A 1 463 ? -24.211 -5.464 14.876 1.00 94.75 463 ARG A O 1
ATOM 3704 N N . LYS A 1 464 ? -23.679 -5.213 12.709 1.00 94.56 464 LYS A N 1
ATOM 3705 C CA . LYS A 1 464 ? -22.271 -4.897 12.965 1.00 94.56 464 LYS A CA 1
ATOM 3706 C C . LYS A 1 464 ? -22.087 -3.499 13.548 1.00 94.56 464 LYS A C 1
ATOM 3708 O O . LYS A 1 464 ? -21.214 -3.325 14.393 1.00 94.56 464 LYS A O 1
ATOM 3713 N N . GLN A 1 465 ? -22.920 -2.526 13.174 1.00 96.06 465 GLN A N 1
ATOM 3714 C CA . GLN A 1 465 ? -22.948 -1.210 13.820 1.00 96.06 465 GLN A CA 1
ATOM 3715 C C . GLN A 1 465 ? -23.242 -1.346 15.312 1.00 96.06 465 GLN A C 1
ATOM 3717 O O . GLN A 1 465 ? -22.508 -0.788 16.120 1.00 96.06 465 GLN A O 1
ATOM 3722 N N . GLU A 1 466 ? -24.253 -2.132 15.687 1.00 95.50 466 GLU A N 1
ATOM 3723 C CA . GLU A 1 466 ? -24.579 -2.372 17.094 1.00 95.50 466 GLU A CA 1
ATOM 3724 C C . GLU A 1 466 ? -23.411 -3.036 17.843 1.00 95.50 466 GLU A C 1
ATOM 3726 O O . GLU A 1 466 ? -23.035 -2.602 18.937 1.00 95.50 466 GLU A O 1
ATOM 3731 N N . GLU A 1 467 ? -22.799 -4.062 17.245 1.00 93.81 467 GLU A N 1
ATOM 3732 C CA . GLU A 1 467 ? -21.639 -4.749 17.817 1.00 93.81 467 GLU A CA 1
ATOM 3733 C C . GLU A 1 467 ? -20.455 -3.792 18.037 1.00 93.81 467 GLU A C 1
ATOM 3735 O O . GLU A 1 467 ? -19.878 -3.747 19.131 1.00 93.81 467 GLU A O 1
ATOM 3740 N N . LEU A 1 468 ? -20.101 -3.012 17.011 1.00 95.25 468 LEU A N 1
ATOM 3741 C CA . LEU A 1 468 ? -18.995 -2.062 17.063 1.00 95.25 468 LEU A CA 1
ATOM 3742 C C . LEU A 1 468 ? -19.284 -0.919 18.033 1.00 95.25 468 LEU A C 1
ATOM 3744 O O . LEU A 1 468 ? -18.401 -0.576 18.812 1.00 95.25 468 LEU A O 1
ATOM 3748 N N . SER A 1 469 ? -20.498 -0.368 18.054 1.00 96.50 469 SER A N 1
ATOM 3749 C CA . SER A 1 469 ? -20.898 0.669 19.010 1.00 96.50 469 SER A CA 1
ATOM 3750 C C . SER A 1 469 ? -20.721 0.210 20.453 1.00 96.50 469 SER A C 1
ATOM 3752 O O . SER A 1 469 ? -20.143 0.944 21.252 1.00 96.50 469 SER A O 1
ATOM 3754 N N . LYS A 1 470 ? -21.127 -1.024 20.785 1.00 95.25 470 LYS A N 1
ATOM 3755 C CA . LYS A 1 470 ? -20.919 -1.592 22.129 1.00 95.25 470 LYS A CA 1
ATOM 3756 C C . LYS A 1 470 ? -19.432 -1.680 22.485 1.00 95.25 470 LYS A C 1
ATOM 3758 O O . LYS A 1 470 ? -19.046 -1.300 23.588 1.00 95.25 470 LYS A O 1
ATOM 3763 N N . MET A 1 471 ? -18.590 -2.149 21.561 1.00 95.31 471 MET A N 1
ATOM 3764 C CA . MET A 1 471 ? -17.139 -2.228 21.775 1.00 95.31 471 MET A CA 1
ATOM 3765 C C . MET A 1 471 ? -16.504 -0.835 21.923 1.00 95.31 471 MET A C 1
ATOM 3767 O O . MET A 1 471 ? -15.714 -0.614 22.839 1.00 95.31 471 MET A O 1
ATOM 3771 N N . LEU A 1 472 ? -16.887 0.120 21.073 1.00 96.94 472 LEU A N 1
ATOM 3772 C CA . LEU A 1 472 ? -16.357 1.487 21.079 1.00 96.94 472 LEU A CA 1
ATOM 3773 C C . LEU A 1 472 ? -16.787 2.267 22.326 1.00 96.94 472 LEU A C 1
ATOM 3775 O O . LEU A 1 472 ? -16.006 3.063 22.844 1.00 96.94 472 LEU A O 1
ATOM 3779 N N . ASP A 1 473 ? -17.988 2.018 22.846 1.00 96.31 473 ASP A N 1
ATOM 3780 C CA . ASP A 1 473 ? -18.453 2.602 24.105 1.00 96.31 473 ASP A CA 1
ATOM 3781 C C . ASP A 1 473 ? -17.622 2.097 25.295 1.00 96.31 473 ASP A C 1
ATOM 3783 O O . ASP A 1 473 ? -17.199 2.893 26.139 1.00 96.31 473 ASP A O 1
ATOM 3787 N N . LYS A 1 474 ? -17.309 0.794 25.333 1.00 96.06 474 LYS A N 1
ATOM 3788 C CA . LYS A 1 474 ? -16.397 0.224 26.338 1.00 96.06 474 LYS A CA 1
ATOM 3789 C C . LYS A 1 474 ? -14.977 0.767 26.199 1.00 96.06 474 LYS A C 1
ATOM 3791 O O . LYS A 1 474 ? -14.362 1.124 27.202 1.00 96.06 474 LYS A O 1
ATOM 3796 N N . TRP A 1 475 ? -14.476 0.881 24.969 1.00 96.44 475 TRP A N 1
ATOM 3797 C CA . TRP A 1 475 ? -13.174 1.485 24.683 1.00 96.44 475 TRP A CA 1
ATOM 3798 C C . TRP A 1 475 ? -13.102 2.934 25.181 1.00 96.44 475 TRP A C 1
ATOM 3800 O O . TRP A 1 475 ? -12.140 3.321 25.845 1.00 96.44 475 TRP A O 1
ATOM 3810 N N . ALA A 1 476 ? -14.141 3.730 24.923 1.00 96.44 476 ALA A N 1
ATOM 3811 C CA . ALA A 1 476 ? -14.223 5.102 25.405 1.00 96.44 476 ALA A CA 1
ATOM 3812 C C . ALA A 1 476 ? -14.190 5.166 26.939 1.00 96.44 476 ALA A C 1
ATOM 3814 O O . ALA A 1 476 ? -13.429 5.954 27.499 1.00 96.44 476 ALA A O 1
ATOM 3815 N N . GLY A 1 477 ? -14.954 4.303 27.618 1.00 95.12 477 GLY A N 1
ATOM 3816 C CA . GLY A 1 477 ? -14.919 4.183 29.078 1.00 95.12 477 GLY A CA 1
ATOM 3817 C C . GLY A 1 477 ? -13.532 3.807 29.609 1.00 95.12 477 GLY A C 1
ATOM 3818 O O . GLY A 1 477 ? -13.052 4.423 30.561 1.00 95.12 477 GLY A O 1
ATOM 3819 N N . TYR A 1 478 ? -12.855 2.856 28.957 1.00 95.25 478 TYR A N 1
ATOM 3820 C CA . TYR A 1 478 ? -11.491 2.444 29.294 1.00 95.25 478 TYR A CA 1
ATOM 3821 C C . TYR A 1 478 ? -10.497 3.613 29.208 1.00 95.25 478 TYR A C 1
ATOM 3823 O O . TYR A 1 478 ? -9.786 3.893 30.175 1.00 95.25 478 TYR A O 1
ATOM 3831 N N . ILE A 1 479 ? -10.495 4.351 28.094 1.00 95.69 479 ILE A N 1
ATOM 3832 C CA . ILE A 1 479 ? -9.606 5.506 27.897 1.00 95.69 479 ILE A CA 1
ATOM 3833 C C . ILE A 1 479 ? -9.900 6.640 28.886 1.00 95.69 479 ILE A C 1
ATOM 3835 O O . ILE A 1 479 ? -8.968 7.238 29.429 1.00 95.69 479 ILE A O 1
ATOM 3839 N N . LEU A 1 480 ? -11.175 6.938 29.150 1.00 93.31 480 LEU A N 1
ATOM 3840 C CA . LEU A 1 480 ? -11.551 7.988 30.101 1.00 93.31 480 LEU A CA 1
ATOM 3841 C C . LEU A 1 480 ? -11.146 7.636 31.534 1.00 93.31 480 LEU A C 1
ATOM 3843 O O . LEU A 1 480 ? -10.673 8.514 32.252 1.00 93.31 480 LEU A O 1
ATOM 3847 N N . LYS A 1 481 ? -11.249 6.363 31.929 1.00 93.75 481 LYS A N 1
ATOM 3848 C CA . LYS A 1 481 ? -10.762 5.896 33.232 1.00 93.75 481 LYS A CA 1
ATOM 3849 C C . LYS A 1 481 ? -9.246 6.070 33.362 1.00 93.75 481 LYS A C 1
ATOM 3851 O O . LYS A 1 481 ? -8.792 6.623 34.357 1.00 93.75 481 LYS A O 1
ATOM 3856 N N . LYS A 1 482 ? -8.469 5.698 32.335 1.00 93.69 482 LYS A N 1
ATOM 3857 C CA . LYS A 1 482 ? -7.014 5.959 32.306 1.00 93.69 482 LYS A CA 1
ATOM 3858 C C . LYS A 1 482 ? -6.706 7.452 32.464 1.00 93.69 482 LYS A C 1
ATOM 3860 O O . LYS A 1 482 ? -5.841 7.824 33.251 1.00 93.69 482 LYS A O 1
ATOM 3865 N N . LYS A 1 483 ? -7.450 8.317 31.757 1.00 90.38 483 LYS A N 1
ATOM 3866 C CA . LYS A 1 483 ? -7.313 9.781 31.865 1.00 90.38 483 LYS A CA 1
ATOM 3867 C C . LYS A 1 483 ? -7.578 10.271 33.295 1.00 90.38 483 LYS A C 1
ATOM 3869 O O . LYS A 1 483 ? -6.804 11.070 33.807 1.00 90.38 483 LYS A O 1
ATOM 3874 N N . GLN A 1 484 ? -8.642 9.788 33.939 1.00 89.88 484 GLN A N 1
ATOM 3875 C CA . GLN A 1 484 ? -8.993 10.141 35.324 1.00 89.88 484 GLN A CA 1
ATOM 3876 C C . GLN A 1 484 ? -7.940 9.676 36.336 1.00 89.88 484 GLN A C 1
ATOM 3878 O O . GLN A 1 484 ? -7.668 10.383 37.299 1.00 89.88 484 GLN A O 1
ATOM 3883 N N . ASN A 1 485 ? -7.307 8.532 36.082 1.00 92.00 485 ASN A N 1
ATOM 3884 C CA . ASN A 1 485 ? -6.221 7.999 36.903 1.00 92.00 485 ASN A CA 1
ATOM 3885 C C . ASN A 1 485 ? -4.879 8.737 36.709 1.00 92.00 485 ASN A C 1
ATOM 3887 O O . ASN A 1 485 ? -3.885 8.355 37.322 1.00 92.00 485 ASN A O 1
ATOM 3891 N N . GLY A 1 486 ? -4.814 9.752 35.840 1.00 87.44 486 GLY A N 1
ATOM 3892 C CA . GLY A 1 486 ? -3.572 10.467 35.533 1.00 87.44 486 GLY A CA 1
ATOM 3893 C C . GLY A 1 486 ? -2.568 9.650 34.712 1.00 87.44 486 GLY A C 1
ATOM 3894 O O . GLY A 1 486 ? -1.384 9.985 34.678 1.00 87.44 486 GLY A O 1
ATOM 3895 N N . GLU A 1 487 ? -3.009 8.577 34.046 1.00 90.62 487 GLU A N 1
ATOM 3896 C CA . GLU A 1 487 ? -2.137 7.777 33.185 1.00 90.62 487 GLU A CA 1
ATOM 3897 C C . GLU A 1 487 ? -1.716 8.561 31.933 1.00 90.62 487 GLU A C 1
ATOM 3899 O O . GLU A 1 487 ? -2.427 9.442 31.438 1.00 90.62 487 GLU A O 1
ATOM 3904 N N . LYS A 1 488 ? -0.548 8.212 31.376 1.00 88.31 488 LYS A N 1
ATOM 3905 C CA . LYS A 1 488 ? -0.039 8.849 30.155 1.00 88.31 488 LYS A CA 1
ATOM 3906 C C . LYS A 1 488 ? -1.032 8.683 29.004 1.00 88.31 488 LYS A C 1
ATOM 3908 O O . LYS A 1 488 ? -1.552 7.597 28.754 1.00 88.31 488 LYS A O 1
ATOM 3913 N N . GLN A 1 489 ? -1.235 9.769 28.259 1.00 90.50 489 GLN A N 1
ATOM 3914 C CA . GLN A 1 489 ? -2.097 9.779 27.083 1.00 90.50 489 GLN A CA 1
ATOM 3915 C C . GLN A 1 489 ? -1.631 8.745 26.049 1.00 90.50 489 GLN A C 1
ATOM 3917 O O . GLN A 1 489 ? -0.479 8.782 25.601 1.00 90.50 489 GLN A O 1
ATOM 3922 N N . VAL A 1 490 ? -2.555 7.884 25.616 1.00 91.00 490 VAL A N 1
ATOM 3923 C CA . VAL A 1 490 ? -2.318 6.929 24.533 1.00 91.00 490 VAL A CA 1
ATOM 3924 C C . VAL A 1 490 ? -2.028 7.701 23.250 1.00 91.00 490 VAL A C 1
ATOM 3926 O O . VAL A 1 490 ? -2.827 8.522 22.795 1.00 91.00 490 VAL A O 1
ATOM 3929 N N . GLN A 1 491 ? -0.857 7.452 22.672 1.00 87.88 491 GLN A N 1
ATOM 3930 C CA . GLN A 1 491 ? -0.400 8.134 21.468 1.00 87.88 491 GLN A CA 1
ATOM 3931 C C . GLN A 1 491 ? -0.912 7.416 20.223 1.00 87.88 491 GLN A C 1
ATOM 3933 O O . GLN A 1 491 ? -0.818 6.196 20.126 1.00 87.88 491 GLN A O 1
ATOM 3938 N N . ALA A 1 492 ? -1.357 8.173 19.218 1.00 86.25 492 ALA A N 1
ATOM 3939 C CA . ALA A 1 492 ? -1.853 7.603 17.962 1.00 86.25 492 ALA A CA 1
ATOM 3940 C C . ALA A 1 492 ? -0.820 6.707 17.250 1.00 86.25 492 ALA A C 1
ATOM 3942 O O . ALA A 1 492 ? -1.203 5.769 16.566 1.00 86.25 492 ALA A O 1
ATOM 3943 N N . ARG A 1 493 ? 0.481 6.977 17.419 1.00 81.19 493 ARG A N 1
ATOM 3944 C CA . ARG A 1 493 ? 1.569 6.194 16.807 1.00 81.19 493 ARG A CA 1
ATOM 3945 C C . ARG A 1 493 ? 1.855 4.849 17.485 1.00 81.19 493 ARG A C 1
ATOM 3947 O O . ARG A 1 493 ? 2.503 4.020 16.871 1.00 81.19 493 ARG A O 1
ATOM 3954 N N . THR A 1 494 ? 1.420 4.653 18.729 1.00 84.25 494 THR A N 1
ATOM 3955 C CA . THR A 1 494 ? 1.711 3.449 19.538 1.00 84.25 494 THR A CA 1
ATOM 3956 C C . THR A 1 494 ? 0.439 2.869 20.161 1.00 84.25 494 THR A C 1
ATOM 3958 O O . THR A 1 494 ? 0.487 2.198 21.189 1.00 84.25 494 THR A O 1
ATOM 3961 N N . TYR A 1 495 ? -0.722 3.203 19.597 1.00 90.44 495 TYR A N 1
ATOM 3962 C CA . TYR A 1 495 ? -2.026 2.923 20.188 1.00 90.44 495 TYR A CA 1
ATOM 3963 C C . TYR A 1 495 ? -2.345 1.423 20.282 1.00 90.44 495 TYR A C 1
ATOM 3965 O O . TYR A 1 495 ? -3.143 1.039 21.137 1.00 90.44 495 TYR A O 1
ATOM 3973 N N . LEU A 1 496 ? -1.725 0.568 19.456 1.00 86.94 496 LEU A N 1
ATOM 3974 C CA . LEU A 1 496 ? -2.014 -0.869 19.462 1.00 86.94 496 LEU A CA 1
ATOM 3975 C C . LEU A 1 496 ? -1.528 -1.563 20.734 1.00 86.94 496 LEU A C 1
ATOM 3977 O O . LEU A 1 496 ? -2.173 -2.512 21.167 1.00 86.94 496 LEU A O 1
ATOM 3981 N N . HIS A 1 497 ? -0.516 -1.013 21.414 1.00 85.88 497 HIS A N 1
ATOM 3982 C CA . HIS A 1 497 ? -0.086 -1.484 22.739 1.00 85.88 497 HIS A CA 1
ATOM 3983 C C . HIS A 1 497 ? -1.211 -1.452 23.784 1.00 85.88 497 HIS A C 1
ATOM 3985 O O . HIS A 1 497 ? -1.166 -2.182 24.767 1.00 85.88 497 HIS A O 1
ATOM 3991 N N . GLU A 1 498 ? -2.215 -0.598 23.584 1.00 91.25 498 GLU A N 1
ATOM 3992 C CA . GLU A 1 498 ? -3.365 -0.467 24.481 1.00 91.25 498 GLU A CA 1
ATOM 3993 C C . GLU A 1 498 ? -4.602 -1.158 23.898 1.00 91.25 498 GLU A C 1
ATOM 3995 O O . GLU A 1 498 ? -5.361 -1.810 24.618 1.00 91.25 498 GLU A O 1
ATOM 4000 N N . VAL A 1 499 ? -4.801 -1.044 22.582 1.00 91.25 499 VAL A N 1
ATOM 4001 C CA . VAL A 1 499 ? -5.978 -1.580 21.890 1.00 91.25 499 VAL A CA 1
ATOM 4002 C C . VAL A 1 499 ? -5.953 -3.096 21.784 1.00 91.25 499 VAL A C 1
ATOM 4004 O O . VAL A 1 499 ? -6.973 -3.717 22.068 1.00 91.25 499 VAL A O 1
ATOM 4007 N N . GLU A 1 500 ? -4.836 -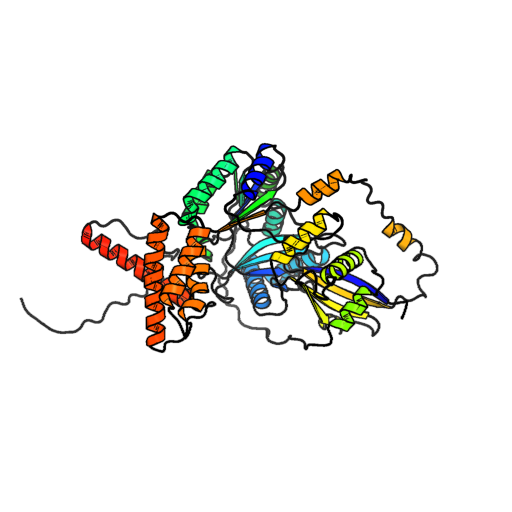3.706 21.387 1.00 88.12 500 GLU A N 1
ATOM 4008 C CA . GLU A 1 500 ? -4.784 -5.158 21.177 1.00 88.12 500 GLU A CA 1
ATOM 4009 C C . GLU A 1 500 ? -5.059 -5.922 22.486 1.00 88.12 500 GLU A C 1
ATOM 4011 O O . GLU A 1 500 ? -5.963 -6.767 22.490 1.00 88.12 500 GLU A O 1
ATOM 4016 N N . PRO A 1 501 ? -4.437 -5.575 23.638 1.00 88.62 501 PRO A N 1
ATOM 4017 C CA . PRO A 1 501 ? -4.789 -6.201 24.912 1.00 88.62 501 PRO A CA 1
ATOM 4018 C C . PRO A 1 501 ? -6.231 -5.918 25.350 1.00 88.62 501 PRO A C 1
ATOM 4020 O O . PRO A 1 501 ? -6.871 -6.776 25.959 1.00 88.62 501 PRO A O 1
ATOM 4023 N N . PHE A 1 502 ? -6.761 -4.722 25.065 1.00 92.81 502 PHE A N 1
ATOM 4024 C CA . PHE A 1 502 ? -8.156 -4.389 25.357 1.00 92.81 502 PHE A CA 1
ATOM 4025 C C . PHE A 1 502 ? -9.125 -5.279 24.568 1.00 92.81 502 PHE A C 1
ATOM 4027 O O . PHE A 1 502 ? -10.001 -5.904 25.166 1.00 92.81 502 PHE A O 1
ATOM 4034 N N . LEU A 1 503 ? -8.942 -5.388 23.251 1.00 89.81 503 LEU A N 1
ATOM 4035 C CA . LEU A 1 503 ? -9.792 -6.209 22.389 1.00 89.81 503 LEU A CA 1
ATOM 4036 C C . LEU A 1 503 ? -9.700 -7.692 22.759 1.00 89.81 503 LEU A C 1
ATOM 4038 O O . LEU A 1 503 ? -10.721 -8.380 22.769 1.00 89.81 503 LEU A O 1
ATOM 4042 N N . LEU A 1 504 ? -8.509 -8.173 23.125 1.00 84.62 504 LEU A N 1
ATOM 4043 C CA . LEU A 1 504 ? -8.323 -9.544 23.588 1.00 84.62 504 LEU A CA 1
ATOM 4044 C C . LEU A 1 504 ? -9.147 -9.832 24.850 1.00 84.62 504 LEU A C 1
ATOM 4046 O O . LEU A 1 504 ? -9.859 -10.835 24.900 1.00 84.62 504 LEU A O 1
ATOM 4050 N N . ARG A 1 505 ? -9.116 -8.934 25.844 1.00 87.44 505 ARG A N 1
ATOM 4051 C CA . ARG A 1 505 ? -9.938 -9.071 27.059 1.00 87.44 505 ARG A CA 1
ATOM 4052 C C . ARG A 1 505 ? -11.430 -9.106 26.739 1.00 87.44 505 ARG A C 1
ATOM 4054 O O . ARG A 1 505 ? -12.140 -9.941 27.289 1.00 87.44 505 ARG A O 1
ATOM 4061 N N . GLU A 1 506 ? -11.895 -8.255 25.829 1.00 86.00 506 GLU A N 1
ATOM 4062 C CA . GLU A 1 506 ? -13.302 -8.227 25.413 1.00 86.00 506 GLU A CA 1
ATOM 4063 C C . GLU A 1 506 ? -13.743 -9.534 24.739 1.00 86.00 506 GLU A C 1
ATOM 4065 O O . GLU A 1 506 ? -14.848 -10.023 24.982 1.00 86.00 506 GLU A O 1
ATOM 4070 N N . ILE A 1 507 ? -12.877 -10.134 23.918 1.00 80.25 507 ILE A N 1
ATOM 4071 C CA . ILE A 1 507 ? -13.146 -11.427 23.277 1.00 80.25 507 ILE A CA 1
ATOM 4072 C C . ILE A 1 507 ? -13.167 -12.552 24.316 1.00 80.25 507 ILE A C 1
ATOM 4074 O O . ILE A 1 507 ? -14.085 -13.374 24.304 1.00 80.25 507 ILE A O 1
ATOM 4078 N N . LEU A 1 508 ? -12.188 -12.587 25.224 1.00 78.25 508 LEU A N 1
ATOM 4079 C CA . LEU A 1 508 ? -12.110 -13.603 26.276 1.00 78.25 508 LEU A CA 1
ATOM 4080 C C . LEU A 1 508 ? -13.316 -13.537 27.217 1.00 78.25 508 LEU A C 1
ATOM 4082 O O . LEU A 1 508 ? -13.897 -14.572 27.524 1.00 78.25 508 LEU A O 1
ATOM 4086 N N . GLN A 1 509 ? -13.750 -12.336 27.607 1.00 76.25 509 GLN A N 1
ATOM 4087 C CA . GLN A 1 509 ? -14.956 -12.156 28.419 1.00 76.25 509 GLN A CA 1
ATOM 4088 C C . GLN A 1 509 ? -16.209 -12.653 27.700 1.00 76.25 509 GLN A C 1
ATOM 4090 O O . GLN A 1 509 ? -17.010 -13.359 28.306 1.00 76.25 509 GLN A O 1
ATOM 4095 N N . LYS A 1 510 ? -16.369 -12.348 26.403 1.00 74.94 510 LYS A N 1
ATOM 4096 C CA . LYS A 1 510 ? -17.471 -12.910 25.609 1.00 74.94 510 LYS A CA 1
ATOM 4097 C C . LYS A 1 510 ? -17.427 -14.440 25.626 1.00 74.94 510 LYS A C 1
ATOM 4099 O O . LYS A 1 510 ? -18.451 -15.056 25.885 1.00 74.94 510 LYS A O 1
ATOM 4104 N N . LYS A 1 511 ? -16.261 -15.055 25.393 1.00 69.12 511 LYS A N 1
ATOM 4105 C CA . LYS A 1 511 ? -16.114 -16.522 25.384 1.00 69.12 511 LYS A CA 1
ATOM 4106 C C . LYS A 1 511 ? -16.402 -17.165 26.741 1.00 69.12 511 LYS A C 1
ATOM 4108 O O . LYS A 1 511 ? -17.089 -18.175 26.770 1.00 69.12 511 LYS A O 1
ATOM 4113 N N . LEU A 1 512 ? -15.933 -16.579 27.841 1.00 62.06 512 LEU A N 1
ATOM 4114 C CA . LEU A 1 512 ? -16.229 -17.059 29.197 1.00 62.06 512 LEU A CA 1
ATOM 4115 C C . LEU A 1 512 ? -17.738 -17.023 29.487 1.00 62.06 512 LEU A C 1
ATOM 4117 O O . LEU A 1 512 ? -18.292 -18.013 29.947 1.00 62.06 512 LEU A O 1
ATOM 4121 N N . LEU A 1 513 ? -18.424 -15.946 29.091 1.00 55.66 513 LEU A N 1
ATOM 4122 C CA . LEU A 1 513 ? -19.886 -15.839 29.204 1.00 55.66 513 LEU A CA 1
ATOM 4123 C C . LEU A 1 513 ? -20.636 -16.887 28.352 1.00 55.66 513 LEU A C 1
ATOM 4125 O O . LEU A 1 513 ? -21.718 -17.332 28.734 1.00 55.66 513 LEU A O 1
ATOM 4129 N N . PHE A 1 514 ? -20.072 -17.305 27.211 1.00 49.72 514 PHE A N 1
ATOM 4130 C CA . PHE A 1 514 ? -20.614 -18.400 26.391 1.00 49.72 514 PHE A CA 1
ATOM 4131 C C . PHE A 1 514 ? -20.306 -19.796 26.963 1.00 49.72 514 PHE A C 1
ATOM 4133 O O . PHE A 1 514 ? -21.102 -20.716 26.781 1.00 49.72 514 PHE A O 1
ATOM 4140 N N . HIS A 1 515 ? -19.181 -19.970 27.666 1.00 49.88 515 HIS A N 1
ATOM 4141 C CA . HIS A 1 515 ? -18.838 -21.232 28.330 1.00 49.88 515 HIS A CA 1
ATOM 4142 C C . HIS A 1 515 ? -19.716 -21.499 29.559 1.00 49.88 515 HIS A C 1
ATOM 4144 O O . HIS A 1 515 ? -20.173 -22.630 29.721 1.00 49.88 515 HIS A O 1
ATOM 4150 N N . ASP A 1 516 ? -20.043 -20.465 30.340 1.00 49.84 516 ASP A N 1
ATOM 4151 C CA . ASP A 1 516 ? -20.958 -20.579 31.488 1.00 49.84 516 ASP A CA 1
ATOM 4152 C C . ASP A 1 516 ? -22.400 -20.931 31.081 1.00 49.84 516 ASP A C 1
ATOM 4154 O O . ASP A 1 516 ? -23.179 -21.403 31.904 1.00 49.84 516 ASP A O 1
ATOM 4158 N N . SER A 1 517 ? -22.768 -20.733 29.810 1.00 45.09 517 SER A N 1
ATOM 4159 C CA . SER A 1 517 ? -24.127 -20.977 29.316 1.00 45.09 517 SER A CA 1
ATOM 4160 C C . SER A 1 517 ? -24.319 -22.298 28.563 1.00 45.09 517 SER A C 1
ATOM 4162 O O . SER A 1 517 ? -25.465 -22.711 28.428 1.00 45.09 517 SER A O 1
ATOM 4164 N N . ASN A 1 518 ? -23.261 -22.984 28.101 1.00 44.75 518 ASN A N 1
ATOM 4165 C CA . ASN A 1 518 ? -23.420 -24.164 27.227 1.00 44.75 518 ASN A CA 1
ATOM 4166 C C . ASN A 1 518 ? -22.457 -25.350 27.448 1.00 44.75 518 ASN A C 1
ATOM 4168 O O . ASN A 1 518 ? -22.519 -26.302 26.674 1.00 44.75 518 ASN A O 1
ATOM 4172 N N . GLY A 1 519 ? -21.601 -25.352 28.477 1.00 42.81 519 GLY A N 1
ATOM 4173 C CA . GLY A 1 519 ? -21.023 -26.583 29.052 1.00 42.81 519 GLY A CA 1
ATOM 4174 C C . GLY A 1 519 ? -20.351 -27.613 28.120 1.00 42.81 519 GLY A C 1
ATOM 4175 O O . GLY A 1 519 ? -20.250 -28.769 28.516 1.00 42.81 519 GLY A O 1
ATOM 4176 N N . ASN A 1 520 ? -19.888 -27.252 26.916 1.00 36.09 520 ASN A N 1
ATOM 4177 C CA . ASN A 1 520 ? -19.264 -28.199 25.983 1.00 36.09 520 ASN A CA 1
ATOM 4178 C C . ASN A 1 520 ? -17.916 -27.696 25.446 1.00 36.09 520 ASN A C 1
ATOM 4180 O O . ASN A 1 520 ? -17.791 -26.571 24.959 1.00 36.09 520 ASN A O 1
ATOM 4184 N N . ASN A 1 521 ? -16.909 -28.569 25.531 1.00 41.16 521 ASN A N 1
ATOM 4185 C CA . ASN A 1 521 ? -15.554 -28.362 25.026 1.00 41.16 521 ASN A CA 1
ATOM 4186 C C . ASN A 1 521 ? -15.511 -28.577 23.506 1.00 41.16 521 ASN A C 1
ATOM 4188 O O . ASN A 1 521 ? -15.609 -29.708 23.037 1.00 41.16 521 ASN A O 1
ATOM 4192 N N . ALA A 1 522 ? -15.283 -27.506 22.746 1.00 31.62 522 ALA A N 1
ATOM 4193 C CA . ALA A 1 522 ? -14.781 -27.588 21.378 1.00 31.62 522 ALA A CA 1
ATOM 4194 C C . ALA A 1 522 ? -13.401 -26.922 21.324 1.00 31.62 522 ALA A C 1
ATOM 4196 O O . ALA A 1 522 ? -13.220 -25.795 21.787 1.00 31.62 522 ALA A O 1
ATOM 4197 N N . SER A 1 523 ? -12.428 -27.665 20.801 1.00 32.78 523 SER A N 1
ATOM 4198 C CA . SER A 1 523 ? -10.995 -27.370 20.766 1.00 32.78 523 SER A CA 1
ATOM 4199 C C . SER A 1 523 ? -10.676 -25.953 20.282 1.00 32.78 523 SER A C 1
ATOM 4201 O O . SER A 1 523 ? -10.850 -25.605 19.113 1.00 32.78 523 SER A O 1
ATOM 4203 N N . ALA A 1 524 ? -10.161 -25.147 21.203 1.00 37.19 524 ALA A N 1
ATOM 4204 C CA . ALA A 1 524 ? -9.550 -23.861 20.937 1.00 37.19 524 ALA A CA 1
ATOM 4205 C C . ALA A 1 524 ? -8.135 -24.076 20.395 1.00 37.19 524 ALA A C 1
ATOM 4207 O O . ALA A 1 524 ? -7.313 -24.603 21.134 1.00 37.19 524 ALA A O 1
ATOM 4208 N N . GLN A 1 525 ? -7.837 -23.638 19.164 1.00 32.94 525 GLN A N 1
ATOM 4209 C CA . GLN A 1 525 ? -6.454 -23.268 18.807 1.00 32.94 525 GLN A CA 1
ATOM 4210 C C . GLN A 1 525 ? -6.268 -22.435 17.525 1.00 32.94 525 GLN A C 1
ATOM 4212 O O . GLN A 1 525 ? -5.308 -21.682 17.477 1.00 32.94 525 GLN A O 1
ATOM 4217 N N . ASN A 1 526 ? -7.185 -22.413 16.550 1.00 31.20 526 ASN A N 1
ATOM 4218 C CA . ASN A 1 526 ? -6.841 -21.832 15.231 1.00 31.20 526 ASN A CA 1
ATOM 4219 C C . ASN A 1 526 ? -7.419 -20.449 14.891 1.00 31.20 526 ASN A C 1
ATOM 4221 O O . ASN A 1 526 ? -7.321 -20.025 13.750 1.00 31.20 526 ASN A O 1
ATOM 4225 N N . PHE A 1 527 ? -8.022 -19.724 15.838 1.00 35.75 527 PHE A N 1
ATOM 4226 C CA . PHE A 1 527 ? -8.769 -18.503 15.482 1.00 35.75 527 PHE A CA 1
ATOM 4227 C C . PHE A 1 527 ? -8.163 -17.183 15.963 1.00 35.75 527 PHE A C 1
ATOM 4229 O O . PHE A 1 527 ? -8.745 -16.133 15.702 1.00 35.75 527 PHE A O 1
ATOM 4236 N N . ILE A 1 528 ? -7.089 -17.203 16.762 1.00 37.75 528 ILE A N 1
ATOM 4237 C CA . ILE A 1 528 ? -6.808 -16.036 17.617 1.00 37.75 528 ILE A CA 1
ATOM 4238 C C . ILE A 1 528 ? -5.466 -15.353 17.354 1.00 37.75 528 ILE A C 1
ATOM 4240 O O . ILE A 1 528 ? -5.474 -14.132 17.316 1.00 37.75 528 ILE A O 1
ATOM 4244 N N . PHE A 1 529 ? -4.368 -16.039 17.055 1.00 37.84 529 PHE A N 1
ATOM 4245 C CA . PHE A 1 529 ? -3.128 -15.381 16.626 1.00 37.84 529 PHE A CA 1
ATOM 4246 C C . PHE A 1 529 ? -2.282 -16.385 15.848 1.00 37.84 529 PHE A C 1
ATOM 4248 O O . PHE A 1 529 ? -2.254 -17.556 16.218 1.00 37.84 529 PHE A O 1
ATOM 4255 N N . GLY A 1 530 ? -1.549 -15.936 14.830 1.00 34.22 530 GLY A N 1
ATOM 4256 C CA . GLY A 1 530 ? -0.440 -16.686 14.234 1.00 34.22 530 GLY A CA 1
ATOM 4257 C C . GLY A 1 530 ? 0.749 -16.852 15.193 1.00 34.22 530 GLY A C 1
ATOM 4258 O O . GLY A 1 530 ? 1.885 -16.624 14.801 1.00 34.22 530 GLY A O 1
ATOM 4259 N N . CYS A 1 531 ? 0.511 -17.209 16.458 1.00 29.66 531 CYS A N 1
ATOM 4260 C CA . CYS A 1 531 ? 1.561 -17.627 17.376 1.00 29.66 531 CYS A CA 1
ATOM 4261 C C . CYS A 1 531 ? 1.812 -19.124 17.175 1.00 29.66 531 CYS A C 1
ATOM 4263 O O . CYS A 1 531 ? 0.914 -19.943 17.390 1.00 29.66 531 CYS A O 1
ATOM 4265 N N . SER A 1 532 ? 3.043 -19.484 16.800 1.00 28.72 532 SER A N 1
ATOM 4266 C CA . SER A 1 532 ? 3.536 -20.842 17.021 1.00 28.72 532 SER A CA 1
ATOM 4267 C C . SER A 1 532 ? 3.544 -21.149 18.527 1.00 28.72 532 SER A C 1
ATOM 4269 O O . SER A 1 532 ? 3.516 -20.250 19.370 1.00 28.72 532 SER A O 1
ATOM 4271 N N . HIS A 1 533 ? 3.529 -22.437 18.856 1.00 30.20 533 HIS A N 1
ATOM 4272 C CA . HIS A 1 533 ? 3.225 -23.003 20.173 1.00 30.20 533 HIS A CA 1
ATOM 4273 C C . HIS A 1 533 ? 4.142 -22.601 21.354 1.00 30.20 533 HIS A C 1
ATOM 4275 O O . HIS A 1 533 ? 3.868 -23.031 22.471 1.00 30.20 533 HIS A O 1
ATOM 4281 N N . ASP A 1 534 ? 5.164 -21.758 21.182 1.00 30.03 534 ASP A N 1
ATOM 4282 C CA . ASP A 1 534 ? 6.314 -21.771 22.103 1.00 30.03 534 ASP A CA 1
ATOM 4283 C C . ASP A 1 534 ? 6.511 -20.551 23.020 1.00 30.03 534 ASP A C 1
ATOM 4285 O O . ASP A 1 534 ? 7.498 -20.511 23.744 1.00 30.03 534 ASP A O 1
ATOM 4289 N N . ASN A 1 535 ? 5.596 -19.575 23.092 1.00 29.25 535 ASN A N 1
ATOM 4290 C CA . ASN A 1 535 ? 5.816 -18.376 23.932 1.00 29.25 535 ASN A CA 1
ATOM 4291 C C . ASN A 1 535 ? 4.641 -17.972 24.842 1.00 29.25 535 ASN A C 1
ATOM 4293 O O . ASN A 1 535 ? 4.306 -16.792 24.957 1.00 29.25 535 ASN A O 1
ATOM 4297 N N . ILE A 1 536 ? 4.039 -18.925 25.562 1.00 28.91 536 ILE A N 1
ATOM 4298 C CA . ILE A 1 536 ? 3.216 -18.594 26.739 1.00 28.91 536 ILE A CA 1
ATOM 4299 C C . ILE A 1 536 ? 4.012 -18.904 28.005 1.00 28.91 536 ILE A C 1
ATOM 4301 O O . ILE A 1 536 ? 4.079 -20.040 28.470 1.00 28.91 536 ILE A O 1
ATOM 4305 N N . ILE A 1 537 ? 4.590 -17.854 28.591 1.00 26.88 537 ILE A N 1
ATOM 4306 C CA . ILE A 1 537 ? 5.112 -17.885 29.957 1.00 26.88 537 ILE A CA 1
ATOM 4307 C C . ILE A 1 537 ? 3.930 -18.138 30.901 1.00 26.88 537 ILE A C 1
ATOM 4309 O O . ILE A 1 537 ? 3.023 -17.318 31.046 1.00 26.88 537 ILE A O 1
ATOM 4313 N N . SER A 1 538 ? 3.953 -19.309 31.533 1.00 26.02 538 SER A N 1
ATOM 4314 C CA . SER A 1 538 ? 3.047 -19.729 32.598 1.00 26.02 538 SER A CA 1
ATOM 4315 C C . SER A 1 538 ? 3.145 -18.779 33.796 1.00 26.02 538 SER A C 1
ATOM 4317 O O . SER A 1 538 ? 4.050 -18.906 34.619 1.00 26.02 538 SER A O 1
ATOM 4319 N N . VAL A 1 539 ? 2.168 -17.888 33.961 1.00 27.08 539 VAL A N 1
ATOM 4320 C CA . VAL A 1 539 ? 1.886 -17.265 35.261 1.00 27.08 539 VAL A CA 1
ATOM 4321 C C . VAL A 1 539 ? 0.918 -18.189 36.002 1.00 27.08 539 VAL A C 1
ATOM 4323 O O . VAL A 1 539 ? -0.300 -18.047 35.913 1.00 27.08 539 VAL A O 1
ATOM 4326 N N . ARG A 1 540 ? 1.467 -19.199 36.689 1.00 27.70 540 ARG A N 1
ATOM 4327 C CA . ARG A 1 540 ? 0.735 -19.957 37.711 1.00 27.70 540 ARG A CA 1
ATOM 4328 C C . ARG A 1 540 ? 0.713 -19.119 38.984 1.00 27.70 540 ARG A C 1
ATOM 4330 O O . ARG A 1 540 ? 1.755 -18.660 39.436 1.00 27.70 540 ARG A O 1
ATOM 4337 N N . GLY A 1 541 ? -0.490 -18.904 39.507 1.00 27.61 541 GLY A N 1
ATOM 4338 C CA . GLY A 1 541 ? -0.739 -18.127 40.713 1.00 27.61 541 GLY A CA 1
ATOM 4339 C C . GLY A 1 541 ? -0.094 -18.737 41.953 1.00 27.61 541 GLY A C 1
ATOM 4340 O O . GLY A 1 541 ? -0.177 -19.943 42.183 1.00 27.61 541 GLY A O 1
ATOM 4341 N N . GLU A 1 542 ? 0.506 -17.876 42.766 1.00 27.55 542 GLU A N 1
ATOM 4342 C CA . GLU A 1 542 ? 0.827 -18.191 44.151 1.00 27.55 542 GLU A CA 1
ATOM 4343 C C . GLU A 1 542 ? -0.436 -18.009 44.995 1.00 27.55 542 GLU A C 1
ATOM 4345 O O . GLU A 1 542 ? -1.068 -16.950 45.008 1.00 27.55 542 GLU A O 1
ATOM 4350 N N . GLY A 1 543 ? -0.841 -19.108 45.629 1.00 28.55 543 GLY A N 1
ATOM 4351 C CA . GLY A 1 543 ? -2.026 -19.208 46.459 1.00 28.55 543 GLY A CA 1
ATOM 4352 C C . GLY A 1 543 ? -1.850 -18.557 47.827 1.00 28.55 543 GLY A C 1
ATOM 4353 O O . GLY A 1 543 ? -0.790 -18.602 48.447 1.00 28.55 543 GLY A O 1
ATOM 4354 N N . ILE A 1 544 ? -2.956 -17.999 48.307 1.00 30.45 544 ILE A N 1
ATOM 4355 C CA . ILE A 1 544 ? -3.176 -17.598 49.694 1.00 30.45 5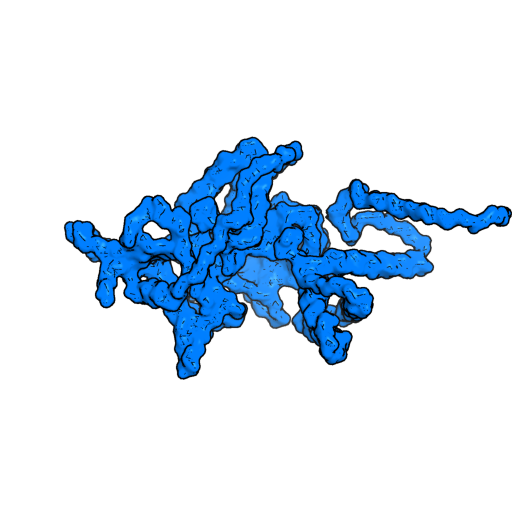44 ILE A CA 1
ATOM 4356 C C . ILE A 1 544 ? -3.290 -18.880 50.545 1.00 30.45 544 ILE A C 1
ATOM 4358 O O . ILE A 1 544 ? -4.104 -19.743 50.206 1.00 30.45 544 ILE A O 1
ATOM 4362 N N . PRO A 1 545 ? -2.522 -19.042 51.638 1.00 28.80 545 PRO A N 1
ATOM 4363 C CA . PRO A 1 545 ? -2.637 -20.203 52.509 1.00 28.80 545 PRO A CA 1
ATOM 4364 C C . PRO A 1 545 ? -3.724 -19.981 53.565 1.00 28.80 545 PRO A C 1
ATOM 4366 O O . PRO A 1 545 ? -3.675 -19.021 54.331 1.00 28.80 545 PRO A O 1
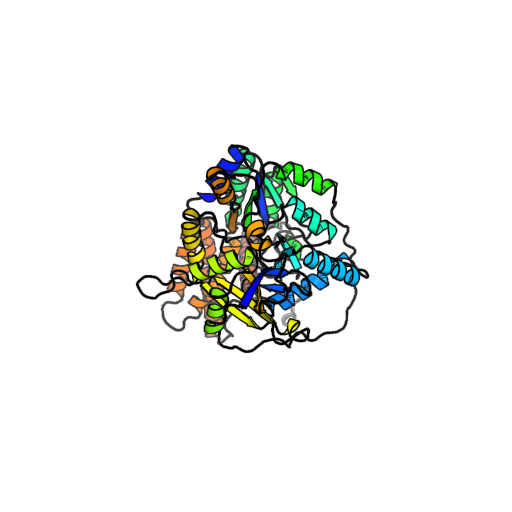ATOM 4369 N N . GLY A 1 546 ? -4.674 -20.910 53.652 1.00 27.92 546 GLY A N 1
ATOM 4370 C CA . GLY A 1 546 ? -5.563 -21.004 54.806 1.00 27.92 546 GLY A CA 1
ATOM 4371 C C . GLY A 1 546 ? -6.886 -21.688 54.504 1.00 27.92 546 GLY A C 1
ATOM 4372 O O . GLY A 1 546 ? -7.803 -21.055 53.998 1.00 27.92 546 GLY A O 1
ATOM 4373 N N . VAL A 1 547 ? -6.978 -22.968 54.863 1.00 28.97 547 VAL A N 1
ATOM 4374 C CA . VAL A 1 547 ? -7.937 -23.538 55.831 1.00 28.97 547 VAL A CA 1
ATOM 4375 C C . VAL A 1 547 ? -8.053 -25.039 55.539 1.00 28.97 547 VAL A C 1
ATOM 4377 O O . VAL A 1 547 ? -8.502 -25.468 54.482 1.00 28.97 547 VAL A O 1
ATOM 4380 N N . MET A 1 548 ? -7.568 -25.822 56.503 1.00 27.88 548 MET A N 1
ATOM 4381 C CA . MET A 1 548 ? -7.726 -27.270 56.599 1.00 27.88 548 MET A CA 1
ATOM 4382 C C . MET A 1 548 ? -9.191 -27.661 56.818 1.00 27.88 548 MET A C 1
ATOM 4384 O O . MET A 1 548 ? -9.871 -27.024 57.618 1.00 27.88 548 MET A O 1
ATOM 4388 N N . GLY A 1 549 ? -9.565 -28.826 56.285 1.00 30.69 549 GLY A N 1
ATOM 4389 C CA . GLY A 1 549 ? -10.311 -29.815 57.065 1.00 30.69 549 GLY A CA 1
ATOM 4390 C C . GLY A 1 549 ? -11.707 -30.178 56.564 1.00 30.69 549 GLY A C 1
ATOM 4391 O O . GLY A 1 549 ? -12.640 -29.411 56.773 1.00 30.69 549 GLY A O 1
ATOM 4392 N N . LEU A 1 550 ? -11.782 -31.433 56.093 1.00 31.91 550 LEU A N 1
ATOM 4393 C CA . LEU A 1 550 ? -12.934 -32.309 55.807 1.00 31.91 550 LEU A CA 1
ATOM 4394 C C . LEU A 1 550 ? -13.650 -32.140 54.463 1.00 31.91 550 LEU A C 1
ATOM 4396 O O . LEU A 1 550 ? -14.302 -31.102 54.229 1.00 31.91 550 LEU A O 1
#